Protein AF-A0AAW2MAH9-F1 (afdb_monomer_lite)

Sequence (403 aa):
ITSALAKRTRINGTGEEYEMEEDVLSFQNDECEFDDLCGDVTFRKGEAVDSEVERGSWDLLDGHVLARVFHFLRADIKSLSYAALTCKHWQSVVKFYKDVSRQVDFGAIAPNCSNSVVLKIMVRYVMRCVFGDPKKAPPPLERLSPEEAVSYLWKGEGSLVEELIQCMAPHMEDVTLRDLKAKIHAHDPSGYDDTEMKLRKSLLWLRDEVRNLPCTYKSRHDAAADLIHIYAYTKSFFRIRSRLAGYEKVTSPPVYITPLDLGPKYADKLGSGVHEYYKTYSETYCLGQLMFWHNQNAEPDTTLAKASRGCLSLPDVGSFYAKVQKPSRQRVYGPRTLKFMLARMEKQAQRPWPKDRIWSFKSSMKVVGSPMLDAVLHKATIDKEMVHWLKHRPPIYQAMWDS

Organism: NCBI:txid2727403

InterPro domains:
  IPR036047 F-box-like domain superfamily [SSF81383] (49-94)
  IPR045606 ATXR3, C-terminal [PF19633] (122-403)

Radius of gyration: 27.97 Å; chains: 1; bounding box: 70×59×76 Å

Foldseek 3Di:
DDDDDDDDDDDDDDDDPDDPPVVLVVLPPDPDDLCNQCPPDQQDQPDDDDDPPPQADPSPFGLSLLLLVVVLCVLVVLVLVVQLPPDPSSVSSSVSSLVRSSRDPCVVCVVPDDLVNLLCSNCVVLCCQQVVDVVPDDPQKDWDDLVRLLCQDQPHDVHVNVLLLVLCVVVDDPVLSVVLVVVSVVLRLPDDPCSLVSLLVSLLVNLVVLCPDDDDQQAPSVVLSLLSLFSSQWDIKIFRQFVVNGQDKDKRFWDWDAQVRSPPSSCVVVDRDTDTDIDIAHSCQSVLCVVVVVVSPDRSLVCCQQQCACLWFDFRSSLRHADPVDRDDGQQDAPVVLVVSLCCCQPPSRGHDDPDRRGDTDSDCGMTIGLSVVCVVVVHGRDPVSSVCSNPPDDPDDDPRND

pLDDT: mean 72.36, std 21.41, range [22.58, 98.69]

Secondary structure (DSSP, 8-state):
--------------------SSTTTGGGS----HHHHHTT--PPPP-----TT--S-GGGS-HHHHHHHHHHGGG-HHHHHHHHHH-HHHHHHHHHHHHH-TT--HHHHTTT--HHHHHHHHHHHHHHHHHSSGGGPPPSEEEPPHHHHHIIIIISTT-HHHHHHHHHGGGS-HHHHHHHHHHHHHT--TT-SSHHHHHHHHHHHHHHHHHTSPP-SSB-HHHHHHHHHHHHT----EEE--GGGT-PPEEPPPEEE-TTTT-TTTHHHH-SSPEEE--EE-TTHHHHHHHTTT-TTS-HHHHHHHHTBTTTBPPPGGGGB--TT---S----SHHHHHHHHHHHHH-TTSPPP--TT----SS--EEB-HHHHHHHTT-PPPHHHHHHHHHSPP----GGG-

Structure (mmCIF, N/CA/C/O backbone):
data_AF-A0AAW2MAH9-F1
#
_entry.id   AF-A0AAW2MAH9-F1
#
loop_
_atom_site.group_PDB
_atom_site.id
_atom_site.type_symbol
_atom_site.label_atom_id
_atom_site.label_alt_id
_atom_site.label_comp_id
_atom_site.label_asym_id
_atom_site.label_entity_id
_atom_site.label_seq_id
_atom_site.pdbx_PDB_ins_code
_atom_site.Cartn_x
_atom_site.Cartn_y
_atom_site.Cartn_z
_atom_site.occupancy
_atom_site.B_iso_or_equiv
_atom_site.auth_seq_id
_atom_site.auth_comp_id
_atom_site.auth_asym_id
_atom_site.auth_atom_id
_atom_site.pdbx_PDB_model_num
ATOM 1 N N . ILE A 1 1 ? -29.010 -40.736 32.336 1.00 29.06 1 ILE A N 1
ATOM 2 C CA . ILE A 1 1 ? -28.040 -41.034 31.256 1.00 29.06 1 ILE A CA 1
ATOM 3 C C . ILE A 1 1 ? -28.818 -41.020 29.948 1.00 29.06 1 ILE A C 1
ATOM 5 O O . ILE A 1 1 ? -29.702 -41.850 29.830 1.00 29.06 1 ILE A O 1
ATOM 9 N N . THR A 1 2 ? -28.548 -40.003 29.106 1.00 24.17 2 THR A N 1
ATOM 10 C CA . THR A 1 2 ? -28.629 -39.958 27.618 1.00 24.17 2 THR A CA 1
ATOM 11 C C . THR A 1 2 ? -29.876 -40.524 26.920 1.00 24.17 2 THR A C 1
ATOM 13 O O . THR A 1 2 ? -30.340 -41.599 27.244 1.00 24.17 2 THR A O 1
ATOM 16 N N . SER A 1 3 ? -30.436 -39.988 25.842 1.00 22.58 3 SER A N 1
ATOM 17 C CA . SER A 1 3 ? -30.130 -38.917 24.884 1.00 22.58 3 SER A CA 1
ATOM 18 C C . SER A 1 3 ? -31.257 -39.054 23.840 1.00 22.58 3 SER A C 1
ATOM 20 O O . SER A 1 3 ? -31.559 -40.172 23.441 1.00 22.58 3 SER A O 1
ATOM 22 N N . ALA A 1 4 ? -31.992 -37.996 23.514 1.00 24.28 4 ALA A N 1
ATOM 23 C CA . ALA A 1 4 ? -31.797 -37.180 22.310 1.00 24.28 4 ALA A CA 1
ATOM 24 C C . ALA A 1 4 ? -32.529 -37.663 21.037 1.00 24.28 4 ALA A C 1
ATOM 26 O O . ALA A 1 4 ? -32.645 -38.850 20.765 1.00 24.28 4 ALA A O 1
ATOM 27 N N . LEU A 1 5 ? -32.874 -36.647 20.232 1.00 24.58 5 LEU A N 1
ATOM 28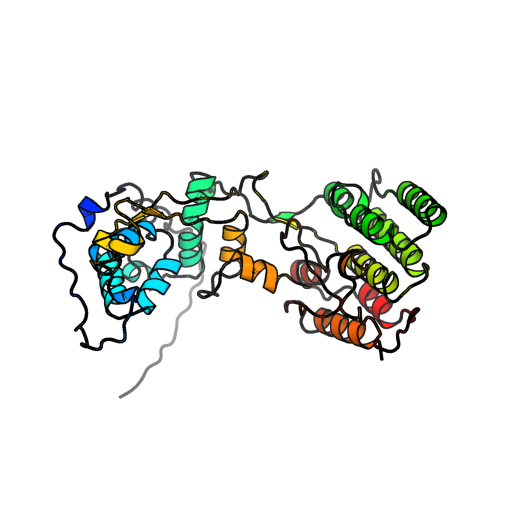 C CA . LEU A 1 5 ? -33.107 -36.632 18.779 1.00 24.58 5 LEU A CA 1
ATOM 29 C C . LEU A 1 5 ? -34.546 -36.774 18.256 1.00 24.58 5 LEU A C 1
ATOM 31 O O . LEU A 1 5 ? -34.978 -37.803 17.753 1.00 24.58 5 LEU A O 1
ATOM 35 N N . ALA A 1 6 ? -35.230 -35.628 18.267 1.00 26.66 6 ALA A N 1
ATOM 36 C CA . ALA A 1 6 ? -35.563 -34.834 17.076 1.00 26.66 6 ALA A CA 1
ATOM 37 C C . ALA A 1 6 ? -35.765 -35.555 15.724 1.00 26.66 6 ALA A C 1
ATOM 39 O O . ALA A 1 6 ? -34.832 -36.145 15.180 1.00 26.66 6 ALA A O 1
ATOM 40 N N . LYS A 1 7 ? -36.913 -35.274 15.087 1.00 25.14 7 LYS A N 1
ATOM 41 C CA . LYS A 1 7 ? -37.062 -34.880 13.665 1.00 25.14 7 LYS A CA 1
ATOM 42 C C . LYS A 1 7 ? -38.494 -34.333 13.468 1.00 25.14 7 LYS A C 1
ATOM 44 O O . LYS A 1 7 ? -39.434 -35.030 13.807 1.00 25.14 7 LYS A O 1
ATOM 49 N N . ARG A 1 8 ? -38.727 -33.051 13.159 1.00 26.16 8 ARG A N 1
ATOM 50 C CA . ARG A 1 8 ? -38.476 -32.252 11.932 1.00 26.16 8 ARG A CA 1
ATOM 51 C C . ARG A 1 8 ? -39.756 -32.158 11.086 1.00 26.16 8 ARG A C 1
ATOM 53 O O . ARG A 1 8 ? -40.121 -33.128 10.435 1.00 26.16 8 ARG A O 1
ATOM 60 N N . THR A 1 9 ? -40.318 -30.958 10.978 1.00 24.52 9 THR A N 1
ATOM 61 C CA . THR A 1 9 ? -41.213 -30.578 9.876 1.00 24.52 9 THR A CA 1
ATOM 62 C C . THR A 1 9 ? -40.875 -29.153 9.446 1.00 24.52 9 THR A C 1
ATOM 64 O O . THR A 1 9 ? -40.828 -28.236 10.258 1.00 24.52 9 THR A O 1
ATOM 67 N N . ARG A 1 10 ? -40.518 -29.018 8.164 1.00 32.22 10 ARG A N 1
ATOM 68 C CA . ARG A 1 10 ? -40.215 -27.774 7.440 1.00 32.22 10 ARG A CA 1
ATOM 69 C C . ARG A 1 10 ? -41.516 -27.101 7.018 1.00 32.22 10 ARG A C 1
ATOM 71 O O . ARG A 1 10 ? -42.347 -27.830 6.488 1.00 32.22 10 ARG A O 1
ATOM 78 N N . ILE A 1 11 ? -41.595 -25.768 7.056 1.00 27.56 11 ILE A N 1
ATOM 79 C CA . ILE A 1 11 ? -42.375 -24.961 6.097 1.00 27.56 11 ILE A CA 1
ATOM 80 C C . ILE A 1 11 ? -41.606 -23.654 5.802 1.00 27.56 11 ILE A C 1
ATOM 82 O O . ILE A 1 11 ? -41.049 -23.041 6.706 1.00 27.56 11 ILE A O 1
ATOM 86 N N . ASN A 1 12 ? -41.519 -23.318 4.510 1.00 27.38 12 ASN A N 1
ATOM 87 C CA . ASN A 1 12 ? -40.996 -22.081 3.912 1.00 27.38 12 ASN A CA 1
ATOM 88 C C . ASN A 1 12 ? -41.888 -20.865 4.219 1.00 27.38 12 ASN A C 1
ATOM 90 O O . ASN A 1 12 ? -43.102 -21.011 4.279 1.00 27.38 12 ASN A O 1
ATOM 94 N N . GLY A 1 13 ? -41.309 -19.667 4.189 1.00 24.23 13 GLY A N 1
ATOM 95 C CA . GLY A 1 13 ? -42.031 -18.395 4.041 1.00 24.23 13 GLY A CA 1
ATOM 96 C C . GLY A 1 13 ? -41.187 -17.275 4.635 1.00 24.23 13 GLY A C 1
ATOM 97 O O . GLY A 1 13 ? -40.818 -17.367 5.791 1.00 24.23 13 GLY A O 1
ATOM 98 N N . THR A 1 14 ? -40.596 -16.412 3.809 1.00 25.69 14 THR A N 1
ATOM 99 C CA . THR A 1 14 ? -41.090 -15.065 3.443 1.00 25.69 14 THR A CA 1
ATOM 100 C C . THR A 1 14 ? -40.563 -13.993 4.388 1.00 25.69 14 THR A C 1
ATOM 102 O O . THR A 1 14 ? -40.366 -14.237 5.566 1.00 25.69 14 THR A O 1
ATOM 105 N N . GLY A 1 15 ? -40.205 -12.854 3.792 1.00 37.94 15 GLY A N 1
ATOM 106 C CA . GLY A 1 15 ? -39.438 -11.792 4.420 1.00 37.94 15 GLY A CA 1
ATOM 107 C C . GLY A 1 15 ? -40.108 -11.258 5.671 1.00 37.94 15 GLY A C 1
ATOM 108 O O . GLY A 1 15 ? -41.298 -10.963 5.683 1.00 37.94 15 GLY A O 1
ATOM 109 N N . GLU A 1 16 ? -39.286 -11.128 6.692 1.00 27.25 16 GLU A N 1
ATOM 110 C CA . GLU A 1 16 ? -39.656 -10.635 7.995 1.00 27.25 16 GLU A CA 1
ATOM 111 C C . GLU A 1 16 ? -38.559 -9.637 8.385 1.00 27.25 16 GLU A C 1
ATOM 113 O O . GLU A 1 16 ? -37.541 -9.957 9.001 1.00 27.25 16 GLU A O 1
ATOM 118 N N . GLU A 1 17 ? -38.730 -8.417 7.866 1.00 38.97 17 GLU A N 1
ATOM 119 C CA . GLU A 1 17 ? -38.218 -7.204 8.494 1.00 38.97 17 GLU A CA 1
ATOM 120 C C . GLU A 1 17 ? -38.811 -7.164 9.905 1.00 38.97 17 GLU A C 1
ATOM 122 O O . GLU A 1 17 ? -39.982 -6.838 10.070 1.00 38.97 17 GLU A O 1
ATOM 127 N N . TYR A 1 18 ? -38.038 -7.546 10.920 1.00 30.58 18 TYR A N 1
ATOM 128 C CA . TYR A 1 18 ? -38.500 -7.471 12.303 1.00 30.58 18 TYR A CA 1
ATOM 129 C C . TYR A 1 18 ? -37.614 -6.554 13.129 1.00 30.58 18 TYR A C 1
ATOM 131 O O . TYR A 1 18 ? -36.471 -6.885 13.443 1.00 30.58 18 TYR A O 1
ATOM 139 N N . GLU A 1 19 ? -38.171 -5.372 13.412 1.00 31.61 19 GLU A N 1
ATOM 140 C CA . GLU A 1 19 ? -38.383 -4.800 14.757 1.00 31.61 19 GLU A CA 1
ATOM 141 C C . GLU A 1 19 ? -37.211 -4.808 15.756 1.00 31.61 19 GLU A C 1
ATOM 143 O O . GLU A 1 19 ? -37.397 -4.630 16.951 1.00 31.61 19 GLU A O 1
ATOM 148 N N . MET A 1 20 ? -35.969 -4.941 15.298 1.00 32.81 20 MET A N 1
ATOM 149 C CA . MET A 1 20 ? -34.782 -4.889 16.161 1.00 32.81 20 MET A CA 1
ATOM 150 C C . MET A 1 20 ? -34.184 -3.474 16.275 1.00 32.81 20 MET A C 1
ATOM 152 O O . MET A 1 20 ? -33.079 -3.303 16.799 1.00 32.81 20 MET A O 1
ATOM 156 N N . GLU A 1 21 ? -34.862 -2.463 15.719 1.00 35.22 21 GLU A N 1
ATOM 157 C CA . GLU A 1 21 ? -34.389 -1.076 15.678 1.00 35.22 21 GLU A CA 1
ATOM 158 C C . GLU A 1 21 ? -34.835 -0.239 16.884 1.00 35.22 21 GLU A C 1
ATOM 160 O O . GLU A 1 21 ? -34.057 0.609 17.316 1.00 35.22 21 GLU A O 1
ATOM 165 N N . GLU A 1 22 ? -36.014 -0.485 17.466 1.00 32.09 22 GLU A N 1
ATOM 166 C CA . GLU A 1 22 ? -36.542 0.335 18.572 1.00 32.09 22 GLU A CA 1
ATOM 167 C C . GLU A 1 22 ? -35.920 0.000 19.929 1.00 32.09 22 GLU A C 1
ATOM 169 O O . GLU A 1 22 ? -35.537 0.911 20.667 1.00 32.09 22 GLU A O 1
ATOM 174 N N . ASP A 1 23 ? -35.697 -1.281 20.227 1.00 31.12 23 ASP A N 1
ATOM 175 C CA . ASP A 1 23 ? -35.139 -1.673 21.524 1.00 31.12 23 ASP A CA 1
ATOM 176 C C . ASP A 1 23 ? -33.716 -1.143 21.728 1.00 31.12 23 ASP A C 1
ATOM 178 O O . ASP A 1 23 ? -33.331 -0.842 22.848 1.00 31.12 23 ASP A O 1
ATOM 182 N N . VAL A 1 24 ? -32.937 -0.922 20.660 1.00 33.78 24 VAL A N 1
ATOM 183 C CA . VAL A 1 24 ? -31.573 -0.364 20.754 1.00 33.78 24 VAL A CA 1
ATOM 184 C C . VAL A 1 24 ? -31.569 1.165 20.961 1.00 33.78 24 VAL A C 1
ATOM 186 O O . VAL A 1 24 ? -30.551 1.728 21.380 1.00 33.78 24 VAL A O 1
ATOM 189 N N . LEU A 1 25 ? -32.682 1.849 20.670 1.00 32.91 25 LEU A N 1
ATOM 190 C CA . LEU A 1 25 ? -32.808 3.312 20.729 1.00 32.91 25 LEU A CA 1
ATOM 191 C C . LEU A 1 25 ? -33.215 3.830 22.116 1.00 32.91 25 LEU A C 1
ATOM 193 O O . LEU A 1 25 ? -32.858 4.956 22.461 1.00 32.91 25 LEU A O 1
ATOM 197 N N . SER A 1 26 ? -33.870 3.013 22.945 1.00 31.41 26 SER A N 1
ATOM 198 C CA . SER A 1 26 ? -34.248 3.390 24.319 1.00 31.41 26 SER A CA 1
ATOM 199 C C . SER A 1 26 ? -33.051 3.500 25.283 1.00 31.41 26 SER A C 1
ATOM 201 O O . SER A 1 26 ? -33.149 4.129 26.333 1.00 31.41 26 SER A O 1
ATOM 203 N N . PHE A 1 27 ? -31.879 2.977 24.905 1.00 36.59 27 PHE A N 1
ATOM 204 C CA . PHE A 1 27 ? -30.659 2.973 25.727 1.00 36.59 27 PHE A CA 1
ATOM 205 C C . PHE A 1 27 ? -29.875 4.303 25.749 1.00 36.59 27 PHE A C 1
ATOM 207 O O . PHE A 1 27 ? -28.746 4.332 26.243 1.00 36.59 27 PHE A O 1
ATOM 214 N N . GLN A 1 28 ? -30.388 5.387 25.151 1.00 39.06 28 GLN A N 1
ATOM 215 C CA . GLN A 1 28 ? -29.553 6.532 24.750 1.00 39.06 28 GLN A CA 1
ATOM 216 C C . GLN A 1 28 ? -29.638 7.832 25.569 1.00 39.06 28 GLN A C 1
ATOM 218 O O . GLN A 1 28 ? -28.882 8.733 25.220 1.00 39.06 28 GLN A O 1
ATOM 223 N N . ASN A 1 29 ? -30.432 7.963 26.639 1.00 32.25 29 ASN A N 1
ATOM 224 C CA . ASN A 1 29 ? -30.685 9.301 27.216 1.00 32.25 29 ASN A CA 1
ATOM 225 C C . ASN A 1 29 ? -30.227 9.605 28.654 1.00 32.25 29 ASN A C 1
ATOM 227 O O . ASN A 1 29 ? -30.428 10.738 29.073 1.00 32.25 29 ASN A O 1
ATOM 231 N N . ASP A 1 30 ? -29.551 8.704 29.371 1.00 37.41 30 ASP A N 1
ATOM 232 C CA . ASP A 1 30 ? -28.983 9.038 30.693 1.00 37.41 30 ASP A CA 1
ATOM 233 C C . ASP A 1 30 ? -27.448 8.965 30.665 1.00 37.41 30 ASP A C 1
ATOM 235 O O . ASP A 1 30 ? -26.845 7.899 30.835 1.00 37.41 30 ASP A O 1
ATOM 239 N N . GLU A 1 31 ? -26.788 10.106 30.454 1.00 45.62 31 GLU A N 1
ATOM 240 C CA . GLU A 1 31 ? -25.399 10.284 30.887 1.00 45.62 31 GLU A CA 1
ATOM 241 C C . GLU A 1 31 ? -25.386 10.469 32.414 1.00 45.62 31 GLU A C 1
ATOM 243 O O . GLU A 1 31 ? -25.358 11.588 32.906 1.00 45.62 31 GLU A O 1
ATOM 248 N N . CYS A 1 32 ? -25.438 9.372 33.179 1.00 46.22 32 CYS A N 1
ATOM 249 C CA . CYS A 1 32 ? -25.152 9.433 34.618 1.00 46.22 32 CYS A CA 1
ATOM 250 C C . CYS A 1 32 ? -23.688 9.843 34.837 1.00 46.22 32 CYS A C 1
ATOM 252 O O . CYS A 1 32 ? -22.782 9.204 34.279 1.00 46.22 32 CYS A O 1
ATOM 254 N N . GLU A 1 33 ? -23.449 10.856 35.674 1.00 55.31 33 GLU A N 1
ATOM 255 C CA . GLU A 1 33 ? -22.101 11.212 36.115 1.00 55.31 33 GLU A CA 1
ATOM 256 C C . GLU A 1 33 ? -21.492 10.069 36.947 1.00 55.31 33 GLU A C 1
ATOM 258 O O . GLU A 1 33 ? -22.191 9.259 37.559 1.00 55.31 33 GLU A O 1
ATOM 263 N N . PHE A 1 34 ? -20.158 9.948 36.938 1.00 57.62 34 PHE A N 1
ATOM 264 C CA . PHE A 1 34 ? -19.448 8.881 37.659 1.00 57.62 34 PHE A CA 1
ATOM 265 C C . PHE A 1 34 ? -19.814 8.833 39.149 1.00 57.62 34 PHE A C 1
ATOM 267 O O . PHE A 1 34 ? -19.955 7.744 39.712 1.00 57.62 34 PHE A O 1
ATOM 274 N N . ASP A 1 35 ? -19.973 10.009 39.756 1.00 62.12 35 ASP A N 1
ATOM 275 C CA . ASP A 1 35 ? -20.245 10.153 41.182 1.00 62.12 35 ASP A CA 1
ATOM 276 C C . ASP A 1 35 ? -21.670 9.672 41.542 1.00 62.12 35 ASP A C 1
ATOM 278 O O . ASP A 1 35 ? -21.857 9.090 42.610 1.00 62.12 35 ASP A O 1
ATOM 282 N N . ASP A 1 36 ? -22.632 9.741 40.609 1.00 59.72 36 ASP A N 1
ATOM 283 C CA . ASP A 1 36 ? -23.982 9.170 40.772 1.00 59.72 36 ASP A CA 1
ATOM 284 C C . ASP A 1 36 ? -23.994 7.631 40.714 1.00 59.72 36 ASP A C 1
ATOM 286 O O . ASP A 1 36 ? -24.883 6.975 41.257 1.00 59.72 36 ASP A O 1
ATOM 290 N N . LEU A 1 37 ? -23.010 7.036 40.031 1.00 56.47 37 LEU A N 1
ATOM 291 C CA . LEU A 1 37 ? -22.925 5.592 39.788 1.00 56.47 37 LEU A CA 1
ATOM 292 C C . LEU A 1 37 ? -22.186 4.851 40.907 1.00 56.47 37 LEU A C 1
ATOM 294 O O . LEU A 1 37 ? -22.542 3.719 41.230 1.00 56.47 37 LEU A O 1
ATOM 298 N N . CYS A 1 38 ? -21.139 5.451 41.477 1.00 58.25 38 CYS A N 1
ATOM 299 C CA . CYS A 1 38 ? -20.257 4.751 42.416 1.00 58.25 38 CYS A CA 1
ATOM 300 C C . CYS A 1 38 ? -20.547 5.008 43.902 1.00 58.25 38 CYS A C 1
ATOM 302 O O . CYS A 1 38 ? -20.095 4.194 44.706 1.00 58.25 38 CYS A O 1
ATOM 304 N N . GLY A 1 39 ? -21.333 6.035 44.266 1.00 63.09 39 GLY A N 1
ATOM 305 C CA . GLY A 1 39 ? -21.833 6.261 45.635 1.00 63.09 39 GLY A CA 1
ATOM 306 C C . GLY A 1 39 ? -20.809 5.972 46.751 1.00 63.09 39 GLY A C 1
ATOM 307 O O . GLY A 1 39 ? -19.656 6.380 46.655 1.00 63.09 39 GLY A O 1
ATOM 308 N N . ASP A 1 40 ? -21.221 5.218 47.781 1.00 57.22 40 ASP A N 1
ATOM 309 C CA . ASP A 1 40 ? -20.386 4.794 48.927 1.00 57.22 40 ASP A CA 1
ATOM 310 C C . ASP A 1 40 ? -19.757 3.387 48.758 1.00 57.22 40 ASP A C 1
ATOM 312 O O . ASP A 1 40 ? -19.537 2.651 49.731 1.00 57.22 40 ASP A O 1
ATOM 316 N N . VAL A 1 41 ? -19.521 2.925 47.525 1.00 58.84 41 VAL A N 1
ATOM 317 C CA . VAL A 1 41 ? -19.124 1.526 47.297 1.00 58.84 41 VAL A CA 1
ATOM 318 C C . VAL A 1 41 ? -17.689 1.257 47.741 1.00 58.84 41 VAL A C 1
ATOM 320 O O . VAL A 1 41 ? -16.713 1.618 47.099 1.00 58.84 41 VAL A O 1
ATOM 323 N N . THR A 1 42 ? -17.535 0.464 48.797 1.00 59.16 42 THR A N 1
ATOM 324 C CA . THR A 1 42 ? -16.220 0.018 49.270 1.00 59.16 42 THR A CA 1
ATOM 325 C C . THR A 1 42 ? -15.699 -1.182 48.472 1.00 59.16 42 THR A C 1
ATOM 327 O O . THR A 1 42 ? -16.166 -2.316 48.597 1.00 59.16 42 THR A O 1
ATOM 330 N N . PHE A 1 43 ? -14.669 -0.954 47.657 1.00 59.31 43 PHE A N 1
ATOM 331 C CA . PHE A 1 43 ? -13.981 -2.018 46.928 1.00 59.31 43 PHE A CA 1
ATOM 332 C C . PHE A 1 43 ? -13.025 -2.788 47.842 1.00 59.31 43 PHE A C 1
ATOM 334 O O . PHE A 1 43 ? -12.120 -2.217 48.450 1.00 59.31 43 PHE A O 1
ATOM 341 N N . ARG A 1 44 ? -13.177 -4.115 47.917 1.00 52.00 44 ARG A N 1
ATOM 342 C CA . ARG A 1 44 ? -12.240 -4.957 48.673 1.00 52.00 44 ARG A CA 1
ATOM 343 C C . ARG A 1 44 ? -10.879 -5.002 47.973 1.00 52.00 44 ARG A C 1
ATOM 345 O O . ARG A 1 44 ? -10.761 -5.483 46.841 1.00 52.00 44 ARG A O 1
ATOM 352 N N . LYS A 1 45 ? -9.840 -4.539 48.668 1.00 51.78 45 LYS A N 1
ATOM 353 C CA . LYS A 1 45 ? -8.441 -4.770 48.291 1.00 51.78 45 LYS A CA 1
ATOM 354 C C . LYS A 1 45 ? -8.131 -6.262 48.467 1.00 51.78 45 LYS A C 1
ATOM 356 O O . LYS A 1 45 ? -8.580 -6.864 49.441 1.00 51.78 45 LYS A O 1
ATOM 361 N N . GLY A 1 46 ? -7.441 -6.877 47.504 1.00 46.84 46 GLY A N 1
ATOM 362 C CA . GLY A 1 46 ? -7.004 -8.273 47.635 1.00 46.84 46 GLY A CA 1
ATOM 363 C C . GLY A 1 46 ? -6.099 -8.448 48.859 1.00 46.84 46 GLY A C 1
ATOM 364 O O . GLY A 1 46 ? -5.429 -7.493 49.248 1.00 46.84 46 GLY A O 1
ATOM 365 N N . GLU A 1 47 ? -6.110 -9.638 49.471 1.00 42.50 47 GLU A N 1
ATOM 366 C CA . GLU A 1 47 ? -5.251 -9.974 50.617 1.00 42.50 47 GLU A CA 1
ATOM 367 C C . GLU A 1 47 ? -3.799 -9.592 50.308 1.00 42.50 47 GLU A C 1
ATOM 369 O O . GLU A 1 47 ? -3.187 -10.129 49.383 1.00 42.50 47 GLU A O 1
ATOM 374 N N . ALA A 1 48 ? -3.279 -8.612 51.048 1.00 42.19 48 ALA A N 1
ATOM 375 C CA . ALA A 1 48 ? -1.916 -8.140 50.891 1.00 42.19 48 ALA A CA 1
ATOM 376 C C . ALA A 1 48 ? -0.965 -9.247 51.353 1.00 42.19 48 ALA A C 1
ATOM 378 O O . ALA A 1 48 ? -0.925 -9.582 52.537 1.00 42.19 48 ALA A O 1
ATOM 379 N N . VAL A 1 49 ? -0.207 -9.821 50.420 1.00 40.47 49 VAL A N 1
ATOM 380 C CA . VAL A 1 49 ? 0.940 -10.651 50.778 1.00 40.47 49 VAL A CA 1
ATOM 381 C C . VAL A 1 49 ? 2.076 -9.695 51.108 1.00 40.47 49 VAL A C 1
ATOM 383 O O . VAL A 1 49 ? 2.593 -8.993 50.241 1.00 40.47 49 VAL A O 1
ATOM 386 N N . ASP A 1 50 ? 2.419 -9.646 52.390 1.00 37.94 50 ASP A N 1
ATOM 387 C CA . ASP A 1 50 ? 3.490 -8.823 52.934 1.00 37.94 50 ASP A CA 1
ATOM 388 C C . ASP A 1 50 ? 4.836 -9.344 52.404 1.00 37.94 50 ASP A C 1
ATOM 390 O O . ASP A 1 50 ? 5.435 -10.281 52.930 1.00 37.94 50 ASP A O 1
ATOM 394 N N . SER A 1 51 ? 5.282 -8.802 51.272 1.00 43.47 51 SER A N 1
ATOM 395 C CA . SER A 1 51 ? 6.640 -9.005 50.782 1.00 43.47 51 SER A CA 1
ATOM 396 C C . SER A 1 51 ? 7.169 -7.699 50.197 1.00 43.47 51 SER A C 1
ATOM 398 O O . SER A 1 51 ? 6.539 -7.057 49.356 1.00 43.47 51 SER A O 1
ATOM 400 N N . GLU A 1 52 ? 8.353 -7.289 50.651 1.00 40.25 52 GLU A N 1
ATOM 401 C CA . GLU A 1 52 ? 9.022 -6.015 50.333 1.00 40.25 52 GLU A CA 1
ATOM 402 C C . GLU A 1 52 ? 9.379 -5.826 48.837 1.00 40.25 52 GLU A C 1
ATOM 404 O O . GLU A 1 52 ? 10.050 -4.861 48.455 1.00 40.25 52 GLU A O 1
ATOM 409 N N . VAL A 1 53 ? 8.935 -6.733 47.961 1.00 38.56 53 VAL A N 1
ATOM 410 C CA . VAL A 1 53 ? 9.339 -6.822 46.553 1.00 38.56 53 VAL A CA 1
ATOM 411 C C . VAL A 1 53 ? 8.311 -6.210 45.590 1.00 38.56 53 VAL A C 1
ATOM 413 O O . VAL A 1 53 ? 8.680 -5.839 44.475 1.00 38.56 53 VAL A O 1
ATOM 416 N N . GLU A 1 54 ? 7.062 -5.968 45.999 1.00 38.88 54 GLU A N 1
ATOM 417 C CA . GLU A 1 54 ? 6.031 -5.386 45.118 1.00 38.88 54 GLU A CA 1
ATOM 418 C C . GLU A 1 54 ? 6.113 -3.853 45.057 1.00 38.88 54 GLU A C 1
ATOM 420 O O . GLU A 1 54 ? 5.270 -3.081 45.524 1.00 38.88 54 GLU A O 1
ATOM 425 N N . ARG A 1 55 ? 7.215 -3.386 44.474 1.00 32.22 55 ARG A N 1
ATOM 426 C CA . ARG A 1 55 ? 7.506 -1.975 44.248 1.00 32.22 55 ARG A CA 1
ATOM 427 C C . ARG A 1 55 ? 6.712 -1.491 43.036 1.00 32.22 55 ARG A C 1
ATOM 429 O O . ARG A 1 55 ? 7.235 -1.404 41.932 1.00 32.22 55 ARG A O 1
ATOM 436 N N . GLY A 1 56 ? 5.455 -1.127 43.269 1.00 41.22 56 GLY A N 1
ATOM 437 C CA . GLY A 1 56 ? 4.749 -0.237 42.362 1.00 41.22 56 GLY A CA 1
ATOM 438 C C . GLY A 1 56 ? 3.887 -0.891 41.284 1.00 41.22 56 GLY A C 1
ATOM 439 O O . GLY A 1 56 ? 3.887 -0.454 40.134 1.00 41.22 56 GLY A O 1
ATOM 440 N N . SER A 1 57 ? 3.134 -1.913 41.653 1.00 43.19 57 SER A N 1
ATOM 441 C CA . SER A 1 57 ? 2.225 -2.576 40.730 1.00 43.19 57 SER A CA 1
ATOM 442 C C . SER A 1 57 ? 0.845 -1.886 40.694 1.00 43.19 57 SER A C 1
ATOM 444 O O . SER A 1 57 ? 0.372 -1.310 41.676 1.00 43.19 57 SER A O 1
ATOM 446 N N . TRP A 1 58 ? 0.240 -1.870 39.504 1.00 43.28 58 TRP A N 1
ATOM 447 C CA . TRP A 1 58 ? -1.038 -1.215 39.180 1.00 43.28 58 TRP A CA 1
ATOM 448 C C . TRP A 1 58 ? -2.247 -1.864 39.887 1.00 43.28 58 TRP A C 1
ATOM 450 O O . TRP A 1 58 ? -3.322 -1.277 39.976 1.00 43.28 58 TRP A O 1
ATOM 460 N N . ASP A 1 59 ? -2.072 -3.067 40.425 1.00 45.28 59 ASP A N 1
ATOM 461 C CA . ASP A 1 59 ? -3.027 -3.816 41.249 1.00 45.28 59 ASP A CA 1
ATOM 462 C C . ASP A 1 59 ? -3.271 -3.223 42.648 1.00 45.28 59 ASP A C 1
ATOM 464 O O . ASP A 1 59 ? -4.211 -3.645 43.318 1.00 45.28 59 ASP A O 1
ATOM 468 N N . LEU A 1 60 ? -2.472 -2.236 43.070 1.00 49.88 60 LEU A N 1
ATOM 469 C CA . LEU A 1 60 ? -2.610 -1.547 44.359 1.00 49.88 60 LEU A CA 1
ATOM 470 C C . LEU A 1 60 ? -3.457 -0.264 44.311 1.00 49.88 60 LEU A C 1
ATOM 472 O O . LEU A 1 60 ? -3.667 0.328 45.378 1.00 49.88 60 LEU A O 1
ATOM 476 N N . LEU A 1 61 ? -3.891 0.158 43.114 1.00 53.84 61 LEU A N 1
ATOM 477 C CA . LEU A 1 61 ? -4.763 1.319 42.897 1.00 53.84 61 LEU A CA 1
ATOM 478 C C . LEU A 1 61 ? -6.052 1.215 43.714 1.00 53.84 61 LEU A C 1
ATOM 480 O O . LEU A 1 61 ? -6.567 0.118 43.916 1.00 53.84 61 LEU A O 1
ATOM 484 N N . ASP A 1 62 ? -6.586 2.354 44.160 1.00 64.50 62 ASP A N 1
ATOM 485 C CA . ASP A 1 62 ? -7.884 2.362 44.832 1.00 64.50 62 ASP A CA 1
ATOM 486 C C . ASP A 1 62 ? -9.002 1.905 43.880 1.00 64.50 62 ASP A C 1
ATOM 488 O O . ASP A 1 62 ? -8.999 2.193 42.678 1.00 64.50 62 ASP A O 1
ATOM 492 N N . GLY A 1 63 ? -9.977 1.173 44.418 1.00 60.62 63 GLY A N 1
ATOM 493 C CA . GLY A 1 63 ? -11.058 0.622 43.612 1.00 60.62 63 GLY A CA 1
ATOM 494 C C . GLY A 1 63 ? -11.962 1.687 42.988 1.00 60.62 63 GLY A C 1
ATOM 495 O O . GLY A 1 63 ? -12.428 1.471 41.873 1.00 60.62 63 GLY A O 1
ATOM 496 N N . HIS A 1 64 ? -12.149 2.853 43.618 1.00 63.62 64 HIS A N 1
ATOM 497 C CA . HIS A 1 64 ? -12.892 3.968 43.017 1.00 63.62 64 HIS A CA 1
ATOM 498 C C . HIS A 1 64 ? -12.120 4.591 41.864 1.00 63.62 64 HIS A C 1
ATOM 500 O O . HIS A 1 64 ? -12.708 4.965 40.856 1.00 63.62 64 HIS A O 1
ATOM 506 N N . VAL A 1 65 ? -10.796 4.659 41.970 1.00 61.31 65 VAL A N 1
ATOM 507 C CA . VAL A 1 65 ? -9.921 5.173 40.908 1.00 61.31 65 VAL A CA 1
ATOM 508 C C . VAL A 1 65 ? -9.953 4.241 39.715 1.00 61.31 65 VAL A C 1
ATOM 510 O O . VAL A 1 65 ? -10.145 4.679 38.583 1.00 61.31 65 VAL A O 1
ATOM 513 N N . LEU A 1 66 ? -9.824 2.940 39.967 1.00 62.75 66 LEU A N 1
ATOM 514 C CA . LEU A 1 66 ? -9.989 1.917 38.945 1.00 62.75 66 LEU A CA 1
ATOM 515 C C . LEU A 1 66 ? -11.385 1.982 38.326 1.00 62.75 66 LEU A C 1
ATOM 517 O O . LEU A 1 66 ? -11.501 1.963 37.105 1.00 62.75 66 LEU A O 1
ATOM 521 N N . ALA A 1 67 ? -12.436 2.145 39.131 1.00 64.31 67 ALA A N 1
ATOM 522 C CA . ALA A 1 67 ? -13.799 2.311 38.642 1.00 64.31 67 ALA A CA 1
ATOM 523 C C . ALA A 1 67 ? -13.964 3.594 37.818 1.00 64.31 67 ALA A C 1
ATOM 525 O O . ALA A 1 67 ? -14.682 3.568 36.828 1.00 64.31 67 ALA A O 1
ATOM 526 N N . ARG A 1 68 ? -13.271 4.687 38.155 1.00 65.88 68 ARG A N 1
ATOM 527 C CA . ARG A 1 68 ? -13.275 5.955 37.406 1.00 65.88 68 ARG A CA 1
ATOM 528 C C . ARG A 1 68 ? -12.555 5.815 36.069 1.00 65.88 68 ARG A C 1
ATOM 530 O O . ARG A 1 68 ? -13.085 6.220 35.036 1.00 65.88 68 ARG A O 1
ATOM 537 N N . VAL A 1 69 ? -11.401 5.147 36.060 1.00 60.19 69 VAL A N 1
ATOM 538 C CA . VAL A 1 69 ? -10.678 4.756 34.839 1.00 60.19 69 VAL A CA 1
ATOM 539 C C . VAL A 1 69 ? -11.544 3.834 33.974 1.00 60.19 69 VAL A C 1
ATOM 541 O O . VAL A 1 69 ? -11.600 3.991 32.759 1.00 60.19 69 VAL A O 1
ATOM 544 N N . PHE A 1 70 ? -12.278 2.896 34.569 1.00 64.25 70 PHE A N 1
ATOM 545 C CA . PHE A 1 70 ? -13.180 2.000 33.842 1.00 64.25 70 PHE A CA 1
ATOM 546 C C . PHE A 1 70 ? -14.442 2.701 33.351 1.00 64.25 70 PHE A C 1
ATOM 548 O O . PHE A 1 70 ? -14.878 2.459 32.229 1.00 64.25 70 PHE A O 1
ATOM 555 N N . HIS A 1 71 ? -14.973 3.636 34.129 1.00 65.88 71 HIS A N 1
ATOM 556 C CA . HIS A 1 71 ? -16.073 4.495 33.727 1.00 65.88 71 HIS A CA 1
ATOM 557 C C . HIS A 1 71 ? -15.715 5.387 32.558 1.00 65.88 71 HIS A C 1
ATOM 559 O O . HIS A 1 71 ? -16.541 5.644 31.683 1.00 65.88 71 HIS A O 1
ATOM 565 N N . PHE A 1 72 ? -14.464 5.797 32.495 1.00 60.31 72 PHE A N 1
ATOM 566 C CA . PHE A 1 72 ? -13.923 6.478 31.347 1.00 60.31 72 PHE A CA 1
ATOM 567 C C . PHE A 1 72 ? -13.740 5.553 30.133 1.00 60.31 72 PHE A C 1
ATOM 569 O O . PHE A 1 72 ? -14.088 5.908 29.009 1.00 60.31 72 PHE A O 1
ATOM 576 N N . LEU A 1 73 ? -13.269 4.325 30.356 1.00 54.00 73 LEU A N 1
ATOM 577 C CA . LEU A 1 73 ? -13.151 3.287 29.329 1.00 54.00 73 LEU A CA 1
ATOM 578 C C . LEU A 1 73 ? -14.491 2.604 28.996 1.00 54.00 73 LEU A C 1
ATOM 580 O O . LEU A 1 73 ? -14.496 1.635 28.243 1.00 54.00 73 LEU A O 1
ATOM 584 N N . ARG A 1 74 ? -15.636 3.088 29.505 1.00 56.16 74 ARG A N 1
ATOM 585 C CA . ARG A 1 74 ? -16.957 2.440 29.349 1.00 56.16 74 ARG A CA 1
ATOM 586 C C . ARG A 1 74 ? -17.365 2.191 27.903 1.00 56.16 74 ARG A C 1
ATOM 588 O O . ARG A 1 74 ? -18.066 1.228 27.611 1.00 56.16 74 ARG A O 1
ATOM 595 N N . ALA A 1 75 ? -16.882 3.037 27.000 1.00 48.50 75 ALA A N 1
ATOM 596 C CA . ALA A 1 75 ? -17.115 2.912 25.570 1.00 48.50 75 ALA A CA 1
ATOM 597 C C . ALA A 1 75 ? -16.003 2.128 24.833 1.00 48.50 75 ALA A C 1
ATOM 599 O O . ALA A 1 75 ? -16.193 1.736 23.684 1.00 48.50 75 ALA A O 1
ATOM 600 N N . ASP A 1 76 ? -14.874 1.846 25.498 1.00 52.38 76 ASP A N 1
ATOM 601 C CA . ASP A 1 76 ? -13.782 0.971 25.052 1.00 52.38 76 ASP A CA 1
ATOM 602 C C . ASP A 1 76 ? -13.809 -0.344 25.854 1.00 52.38 76 ASP A C 1
ATOM 604 O O . ASP A 1 76 ? -12.980 -0.645 26.721 1.00 52.38 76 ASP A O 1
ATOM 608 N N . ILE A 1 77 ? -14.805 -1.171 25.531 1.00 54.25 77 ILE A N 1
ATOM 609 C CA . ILE A 1 77 ? -15.013 -2.490 26.146 1.00 54.25 77 ILE A CA 1
ATOM 610 C C . ILE A 1 77 ? -13.781 -3.386 25.994 1.00 54.25 77 ILE A C 1
ATOM 612 O O . ILE A 1 77 ? -13.541 -4.262 26.827 1.00 54.25 77 ILE A O 1
ATOM 616 N N . LYS A 1 78 ? -12.967 -3.152 24.958 1.00 52.25 78 LYS A N 1
ATOM 617 C CA . LYS A 1 78 ? -11.707 -3.860 24.745 1.00 52.25 78 LYS A CA 1
ATOM 618 C C . LYS A 1 78 ? -10.747 -3.534 25.887 1.00 52.25 78 LYS A C 1
ATOM 620 O O . LYS A 1 78 ? -10.317 -4.456 26.577 1.00 52.25 78 LYS A O 1
ATOM 625 N N . SER A 1 79 ? -10.484 -2.260 26.163 1.00 56.78 79 SER A N 1
ATOM 626 C CA . SER A 1 79 ? -9.658 -1.848 27.304 1.00 56.78 79 SER A CA 1
ATOM 627 C C . SER A 1 79 ? -10.221 -2.301 28.656 1.00 56.78 79 SER A C 1
ATOM 629 O O . SER A 1 79 ? -9.446 -2.738 29.507 1.00 56.78 79 SER A O 1
ATOM 631 N N . LEU A 1 80 ? -11.546 -2.315 28.835 1.00 58.09 80 LEU A N 1
ATOM 632 C CA . LEU A 1 80 ? -12.174 -2.884 30.037 1.00 58.09 80 LEU A CA 1
ATOM 633 C C . LEU A 1 80 ? -11.965 -4.394 30.177 1.00 58.09 80 LEU A C 1
ATOM 635 O O . LEU A 1 80 ? -11.709 -4.892 31.273 1.00 58.09 80 LEU A O 1
ATOM 639 N N . SER A 1 81 ? -12.063 -5.140 29.075 1.00 54.22 81 SER A N 1
ATOM 640 C CA . SER A 1 81 ? -11.814 -6.583 29.077 1.00 54.22 81 SER A CA 1
ATOM 641 C C . SER A 1 81 ? -10.356 -6.907 29.405 1.00 54.22 81 SER A C 1
ATOM 643 O O . SER A 1 81 ? -10.114 -7.834 30.172 1.00 54.22 81 SER A O 1
ATOM 645 N N . TYR A 1 82 ? -9.401 -6.099 28.925 1.00 53.06 82 TYR A N 1
ATOM 646 C CA . TYR A 1 82 ? -7.992 -6.213 29.311 1.00 53.06 82 TYR A CA 1
ATOM 647 C C . TYR A 1 82 ? -7.782 -5.968 30.786 1.00 53.06 82 TYR A C 1
ATOM 649 O O . TYR A 1 82 ? -7.133 -6.769 31.453 1.00 53.06 82 TYR A O 1
ATOM 657 N N . ALA A 1 83 ? -8.370 -4.890 31.297 1.00 56.34 83 ALA A N 1
ATOM 658 C CA . ALA A 1 83 ? -8.251 -4.561 32.698 1.00 56.34 83 ALA A CA 1
ATOM 659 C C . ALA A 1 83 ? -8.805 -5.680 33.599 1.00 56.34 83 ALA A C 1
ATOM 661 O O . ALA A 1 83 ? -8.196 -6.024 34.609 1.00 56.34 83 ALA A O 1
ATOM 662 N N . ALA A 1 84 ? -9.906 -6.324 33.198 1.00 54.34 84 ALA A N 1
ATOM 663 C CA . ALA A 1 84 ? -10.494 -7.433 33.948 1.00 54.34 84 ALA A CA 1
ATOM 664 C C . ALA A 1 84 ? -9.599 -8.681 34.030 1.00 54.34 84 ALA A C 1
ATOM 666 O O . ALA A 1 84 ? -9.808 -9.517 34.906 1.00 54.34 84 ALA A O 1
ATOM 667 N N . LEU A 1 85 ? -8.640 -8.834 33.113 1.00 50.94 85 LEU A N 1
ATOM 668 C CA . LEU A 1 85 ? -7.725 -9.975 33.059 1.00 50.94 85 LEU A CA 1
ATOM 669 C C . LEU A 1 85 ? -6.408 -9.719 33.809 1.00 50.94 85 LEU A C 1
ATOM 671 O O . LEU A 1 85 ? -5.616 -10.647 33.952 1.00 50.94 85 LEU A O 1
ATOM 675 N N . THR A 1 86 ? -6.169 -8.495 34.292 1.00 51.12 86 THR A N 1
ATOM 676 C CA . THR A 1 86 ? -4.896 -8.099 34.914 1.00 51.12 86 THR A CA 1
ATOM 677 C C . THR A 1 86 ? -4.671 -8.766 36.273 1.00 51.12 86 THR A C 1
ATOM 679 O O . THR A 1 86 ? -3.624 -9.363 36.504 1.00 51.12 86 THR A O 1
ATOM 682 N N . CYS A 1 87 ? -5.636 -8.671 37.192 1.00 55.34 87 CYS A N 1
ATOM 683 C CA . CYS A 1 87 ? -5.566 -9.291 38.518 1.00 55.34 87 CYS A CA 1
ATOM 684 C C . CYS A 1 87 ? -6.963 -9.393 39.151 1.00 55.34 87 CYS A C 1
ATOM 686 O O . CYS A 1 87 ? -7.910 -8.751 38.694 1.00 55.34 87 CYS A O 1
ATOM 688 N N . LYS A 1 88 ? -7.099 -10.163 40.242 1.00 61.84 88 LYS A N 1
ATOM 689 C CA . LYS A 1 88 ? -8.386 -10.360 40.943 1.00 61.84 88 LYS A CA 1
ATOM 690 C C . LYS A 1 88 ? -9.025 -9.044 41.408 1.00 61.84 88 LYS A C 1
ATOM 692 O O . LYS A 1 88 ? -10.245 -8.915 41.368 1.00 61.84 88 LYS A O 1
ATOM 697 N N . HIS A 1 89 ? -8.211 -8.073 41.827 1.00 57.31 89 HIS A N 1
ATOM 698 C CA . HIS A 1 89 ? -8.693 -6.765 42.269 1.00 57.31 89 HIS A CA 1
ATOM 699 C C . HIS A 1 89 ? -9.305 -5.976 41.101 1.00 57.31 89 HIS A C 1
ATOM 701 O O . HIS A 1 89 ? -10.467 -5.584 41.164 1.00 57.31 89 HIS A O 1
ATOM 707 N N . TRP A 1 90 ? -8.585 -5.857 39.983 1.00 61.50 90 TRP A N 1
ATOM 708 C CA . TRP A 1 90 ? -9.088 -5.200 38.775 1.00 61.50 90 TRP A CA 1
ATOM 709 C C . TRP A 1 90 ? -10.307 -5.916 38.197 1.00 61.50 90 TRP A C 1
ATOM 711 O O . TRP A 1 90 ? -11.277 -5.269 37.818 1.00 61.50 90 TRP A O 1
ATOM 721 N N . GLN A 1 91 ? -10.308 -7.251 38.198 1.00 59.59 91 GLN A N 1
ATOM 722 C CA . GLN A 1 91 ? -11.458 -8.056 37.796 1.00 59.59 91 GLN A CA 1
ATOM 723 C C . GLN A 1 91 ? -12.698 -7.745 38.643 1.00 59.59 91 GLN A C 1
ATOM 725 O O . GLN A 1 91 ? -13.790 -7.609 38.093 1.00 59.59 91 GLN A O 1
ATOM 730 N N . SER A 1 92 ? -12.537 -7.612 39.964 1.00 64.88 92 SER A N 1
ATOM 731 C CA . SER A 1 92 ? -13.622 -7.256 40.883 1.00 64.88 92 SER A CA 1
ATOM 732 C C . SER A 1 92 ? -14.167 -5.858 40.605 1.00 64.88 92 SER A C 1
ATOM 734 O O . SER A 1 92 ? -15.381 -5.673 40.602 1.00 64.88 92 SER A O 1
ATOM 736 N N . VAL A 1 93 ? -13.289 -4.888 40.342 1.00 63.62 93 VAL A N 1
ATOM 737 C CA . VAL A 1 93 ? -13.688 -3.507 40.048 1.00 63.62 93 VAL A CA 1
ATOM 738 C C . VAL A 1 93 ? -14.338 -3.400 38.664 1.00 63.62 93 VAL A C 1
ATOM 740 O O . VAL A 1 93 ? -15.361 -2.738 38.534 1.00 63.62 93 VAL A O 1
ATOM 743 N N . VAL A 1 94 ? -13.834 -4.105 37.640 1.00 62.50 94 VAL A N 1
ATOM 744 C CA . VAL A 1 94 ? -14.504 -4.189 36.328 1.00 62.50 94 VAL A CA 1
ATOM 745 C C . VAL A 1 94 ? -15.862 -4.874 36.455 1.00 62.50 94 VAL A C 1
ATOM 747 O O . VAL A 1 94 ? -16.802 -4.455 35.791 1.00 62.50 94 VAL A O 1
ATOM 750 N N . LYS A 1 95 ? -15.991 -5.927 37.272 1.00 66.06 95 LYS A N 1
ATOM 751 C CA . LYS A 1 95 ? -17.269 -6.621 37.478 1.00 66.06 95 LYS A CA 1
ATOM 752 C C . LYS A 1 95 ? -18.292 -5.704 38.146 1.00 66.06 95 LYS A C 1
ATOM 754 O O . LYS A 1 95 ? -19.363 -5.522 37.590 1.00 66.06 95 LYS A O 1
ATOM 759 N N . PHE A 1 96 ? -17.912 -5.059 39.248 1.00 68.38 96 PHE A N 1
ATOM 760 C CA . PHE A 1 96 ? -18.736 -4.035 39.886 1.00 68.38 96 PHE A CA 1
ATOM 761 C C . PHE A 1 96 ? -19.125 -2.932 38.894 1.00 68.38 96 PHE A C 1
ATOM 763 O O . PHE A 1 96 ? -20.296 -2.604 38.750 1.00 68.38 96 PHE A O 1
ATOM 770 N N . TYR A 1 97 ? -18.148 -2.401 38.154 1.00 62.03 97 TYR A N 1
ATOM 771 C CA . TYR A 1 97 ? -18.412 -1.345 37.191 1.00 62.03 97 TYR A CA 1
ATOM 772 C C . TYR A 1 97 ? -19.331 -1.818 36.056 1.00 62.03 97 TYR A C 1
ATOM 774 O O . TYR A 1 97 ? -20.178 -1.053 35.625 1.00 62.03 97 TYR A O 1
ATOM 782 N N . LYS A 1 98 ? -19.224 -3.067 35.585 1.00 59.91 98 LYS A N 1
ATOM 783 C CA . LYS A 1 98 ? -20.163 -3.654 34.611 1.00 59.91 98 LYS A CA 1
ATOM 784 C C . LYS A 1 98 ? -21.583 -3.759 35.160 1.00 59.91 98 LYS A C 1
ATOM 786 O O . LYS A 1 98 ? -22.515 -3.510 34.409 1.00 59.91 98 LYS A O 1
ATOM 791 N N . ASP A 1 99 ? -21.730 -4.109 36.434 1.00 59.03 99 ASP A N 1
ATOM 792 C CA . ASP A 1 99 ? -23.034 -4.245 37.090 1.00 59.03 99 ASP A CA 1
ATOM 793 C C . ASP A 1 99 ? -23.717 -2.872 37.287 1.00 59.03 99 ASP A C 1
ATOM 795 O O . ASP A 1 99 ? -24.942 -2.779 37.312 1.00 59.03 99 ASP A O 1
ATOM 799 N N . VAL A 1 100 ? -22.926 -1.796 37.376 1.00 53.66 100 VAL A N 1
ATOM 800 C CA . VAL A 1 100 ? -23.389 -0.410 37.569 1.00 53.66 100 VAL A CA 1
ATOM 801 C C . VAL A 1 100 ? -23.476 0.382 36.252 1.00 53.66 100 VAL A C 1
ATOM 803 O O . VAL A 1 100 ? -24.328 1.253 36.082 1.00 53.66 100 VAL A O 1
ATOM 806 N N . SER A 1 101 ? -22.619 0.080 35.277 1.00 50.00 101 SER A N 1
ATOM 807 C CA . SER A 1 101 ? -22.618 0.688 33.947 1.00 50.00 101 SER A CA 1
ATOM 808 C C . SER A 1 101 ? -23.795 0.151 33.140 1.00 50.00 101 SER A C 1
ATOM 810 O O . SER A 1 101 ? -23.719 -0.903 32.514 1.00 50.00 101 SER A O 1
ATOM 812 N N . ARG A 1 102 ? -24.888 0.917 33.102 1.00 49.78 102 ARG A N 1
ATOM 813 C CA . ARG A 1 102 ? -26.121 0.602 32.352 1.00 49.78 102 ARG A CA 1
ATOM 814 C C . ARG A 1 102 ? -25.932 0.406 30.837 1.00 49.78 102 ARG A C 1
ATOM 816 O O . ARG A 1 102 ? -26.910 0.153 30.142 1.00 49.78 102 ARG A O 1
ATOM 823 N N . GLN A 1 103 ? -24.722 0.555 30.288 1.00 47.06 103 GLN A N 1
ATOM 824 C CA . GLN A 1 103 ? -24.544 0.698 28.842 1.00 47.06 103 GLN A CA 1
ATOM 825 C C . GLN A 1 103 ? -24.302 -0.585 28.047 1.00 47.06 103 GLN A C 1
ATOM 827 O O . GLN A 1 103 ? -24.482 -0.514 26.837 1.00 47.06 103 GLN A O 1
ATOM 832 N N . VAL A 1 104 ? -23.998 -1.748 28.641 1.00 41.16 104 VAL A N 1
ATOM 833 C CA . VAL A 1 104 ? -24.093 -3.035 27.914 1.00 41.16 104 VAL A CA 1
ATOM 834 C C . VAL A 1 104 ? -24.305 -4.204 28.887 1.00 41.16 104 VAL A C 1
ATOM 836 O O . VAL A 1 104 ? -23.339 -4.790 29.380 1.00 41.16 104 VAL A O 1
ATOM 839 N N . ASP A 1 105 ? -25.561 -4.601 29.112 1.00 38.34 105 ASP A N 1
ATOM 840 C CA . ASP A 1 105 ? -25.861 -5.907 29.710 1.00 38.34 105 ASP A CA 1
ATOM 841 C C . ASP A 1 105 ? -25.552 -7.013 28.687 1.00 38.34 105 ASP A C 1
ATOM 843 O O . ASP A 1 105 ? -26.354 -7.373 27.820 1.00 38.34 105 ASP A O 1
ATOM 847 N N . PHE A 1 106 ? -24.336 -7.553 28.765 1.00 34.94 106 PHE A N 1
ATOM 848 C CA . PHE A 1 106 ? -23.925 -8.693 27.949 1.00 34.94 106 PHE A CA 1
ATOM 849 C C . PHE A 1 106 ? -24.749 -9.951 28.228 1.00 34.94 106 PHE A C 1
ATOM 851 O O . PHE A 1 106 ? -24.714 -10.845 27.392 1.00 34.94 106 PHE A O 1
ATOM 858 N N . GLY A 1 107 ? -25.464 -10.044 29.354 1.00 35.59 107 GLY A N 1
ATOM 859 C CA . GLY A 1 107 ? -26.366 -11.148 29.679 1.00 35.59 107 GLY A CA 1
ATOM 860 C C . GLY A 1 107 ? -27.626 -11.136 28.816 1.00 35.59 107 GLY A C 1
ATOM 861 O O . GLY A 1 107 ? -27.985 -12.172 28.259 1.00 35.59 107 GLY A O 1
ATOM 862 N N . ALA A 1 108 ? -28.223 -9.959 28.610 1.00 34.03 108 ALA A N 1
ATOM 863 C CA . ALA A 1 108 ? -29.357 -9.765 27.701 1.00 34.03 108 ALA A CA 1
ATOM 864 C C . ALA A 1 108 ? -28.973 -9.939 26.218 1.00 34.03 108 ALA A C 1
ATOM 866 O O . ALA A 1 108 ? -29.773 -10.398 25.404 1.00 34.03 108 ALA A O 1
ATOM 867 N N . ILE A 1 109 ? -27.723 -9.616 25.861 1.00 34.16 109 ILE A N 1
ATOM 868 C CA . ILE A 1 109 ? -27.206 -9.713 24.487 1.00 34.16 109 ILE A CA 1
ATOM 869 C C . ILE A 1 109 ? -26.536 -11.076 24.228 1.00 34.16 109 ILE A C 1
ATOM 871 O O . ILE A 1 109 ? -26.359 -11.442 23.072 1.00 34.16 109 ILE A O 1
ATOM 875 N N . ALA A 1 110 ? -26.196 -11.870 25.253 1.00 34.03 110 ALA A N 1
ATOM 876 C CA . ALA A 1 110 ? -25.463 -13.141 25.126 1.00 34.03 110 ALA A CA 1
ATOM 877 C C . ALA A 1 110 ? -26.040 -14.112 24.076 1.00 34.03 110 ALA A C 1
ATOM 879 O O . ALA A 1 110 ? -25.244 -14.696 23.336 1.00 34.03 110 ALA A O 1
ATOM 880 N N . PRO A 1 111 ? -27.375 -14.266 23.940 1.00 35.53 111 PRO A N 1
ATOM 881 C CA . PRO A 1 111 ? -27.956 -15.145 22.924 1.00 35.53 111 PRO A CA 1
ATOM 882 C C . PRO A 1 111 ? -27.796 -14.608 21.490 1.00 35.53 111 PRO A C 1
ATOM 884 O O . PRO A 1 111 ? -27.758 -15.393 20.546 1.00 35.53 111 PRO A O 1
ATOM 887 N N . ASN A 1 112 ? -27.658 -13.284 21.335 1.00 35.91 112 ASN A N 1
ATOM 888 C CA . ASN A 1 112 ? -27.672 -12.546 20.063 1.00 35.91 112 ASN A CA 1
ATOM 889 C C . ASN A 1 112 ? -26.358 -11.780 19.785 1.00 35.91 112 ASN A C 1
ATOM 891 O O . ASN A 1 112 ? -26.280 -10.962 18.861 1.00 35.91 112 ASN A O 1
ATOM 895 N N . CYS A 1 113 ? -25.307 -12.030 20.575 1.00 34.50 113 CYS A N 1
ATOM 896 C CA . CYS A 1 113 ? -24.022 -11.340 20.510 1.00 34.50 113 CYS A CA 1
ATOM 897 C C . CYS A 1 113 ? -23.235 -11.816 19.282 1.00 34.50 113 CYS A C 1
ATOM 899 O O . CYS A 1 113 ? -22.366 -12.683 19.352 1.00 34.50 113 CYS A O 1
ATOM 901 N N . SER A 1 114 ? -23.576 -11.269 18.118 1.00 39.12 114 SER A N 1
ATOM 902 C CA . SER A 1 114 ? -22.821 -11.489 16.889 1.00 39.12 114 SER A CA 1
ATOM 903 C C . SER A 1 114 ? -21.572 -10.604 16.858 1.00 39.12 114 SER A C 1
ATOM 905 O O . SER A 1 114 ? -21.514 -9.545 17.488 1.00 39.12 114 SER A O 1
ATOM 907 N N . ASN A 1 115 ? -20.582 -10.984 16.048 1.00 35.88 115 ASN A N 1
ATOM 908 C CA . ASN A 1 115 ? -19.385 -10.171 15.804 1.00 35.88 115 ASN A CA 1
ATOM 909 C C . ASN A 1 115 ? -19.741 -8.728 15.407 1.00 35.88 115 ASN A C 1
ATOM 911 O O . ASN A 1 115 ? -19.032 -7.801 15.776 1.00 35.88 115 ASN A O 1
ATOM 915 N N . SER A 1 116 ? -20.879 -8.527 14.729 1.00 37.28 116 SER A N 1
ATOM 916 C CA . SER A 1 116 ? -21.404 -7.208 14.366 1.00 37.28 116 SER A CA 1
ATOM 917 C C . SER A 1 116 ? -21.800 -6.347 15.569 1.00 37.28 116 SER A C 1
ATOM 919 O O . SER A 1 116 ? -21.715 -5.128 15.456 1.00 37.28 116 SER A O 1
ATOM 921 N N . VAL A 1 117 ? -22.251 -6.924 16.684 1.00 40.09 117 VAL A N 1
ATOM 922 C CA . VAL A 1 117 ? -22.663 -6.175 17.885 1.00 40.09 117 VAL A CA 1
ATOM 923 C C . VAL A 1 117 ? -21.433 -5.696 18.654 1.00 40.09 117 VAL A C 1
ATOM 925 O O . VAL A 1 117 ? -21.328 -4.515 18.975 1.00 40.09 117 VAL A O 1
ATOM 928 N N . VAL A 1 118 ? -20.441 -6.572 18.834 1.00 39.69 118 VAL A N 1
ATOM 929 C CA . VAL A 1 118 ? -19.145 -6.235 19.452 1.00 39.69 118 VAL A CA 1
ATOM 930 C C . VAL A 1 118 ? -18.406 -5.169 18.634 1.00 39.69 118 VAL A C 1
ATOM 932 O O . VAL A 1 118 ? -17.903 -4.191 19.182 1.00 39.69 118 VAL A O 1
ATOM 935 N N . LEU A 1 119 ? -18.411 -5.317 17.307 1.00 47.03 119 LEU A N 1
ATOM 936 C CA . LEU A 1 119 ? -17.866 -4.350 16.356 1.00 47.03 119 LEU A CA 1
ATOM 937 C C . LEU A 1 119 ? -18.567 -2.991 16.469 1.00 47.03 119 LEU A C 1
ATOM 939 O O . LEU A 1 119 ? -17.899 -1.972 16.616 1.00 47.03 119 LEU A O 1
ATOM 943 N N . LYS A 1 120 ? -19.911 -2.985 16.452 1.00 47.69 120 LYS A N 1
ATOM 944 C CA . LYS A 1 120 ? -20.727 -1.771 16.577 1.00 47.69 120 LYS A CA 1
ATOM 945 C C . LYS A 1 120 ? -20.427 -1.025 17.865 1.00 47.69 120 LYS A C 1
ATOM 947 O O . LYS A 1 120 ? -20.393 0.193 17.811 1.00 47.69 120 LYS A O 1
ATOM 952 N N . ILE A 1 121 ? -20.193 -1.720 18.979 1.00 49.84 121 ILE A N 1
ATOM 953 C CA . ILE A 1 121 ? -19.875 -1.081 20.260 1.00 49.84 121 ILE A CA 1
ATOM 954 C C . ILE A 1 121 ? -18.454 -0.491 20.251 1.00 49.84 121 ILE A C 1
ATOM 956 O O . ILE A 1 121 ? -18.284 0.669 20.614 1.00 49.84 121 ILE A O 1
ATOM 960 N N . MET A 1 122 ? -17.454 -1.232 19.758 1.00 53.84 122 MET A N 1
ATOM 961 C CA . MET A 1 122 ? -16.040 -0.823 19.821 1.00 53.84 122 MET A CA 1
ATOM 962 C C . MET A 1 122 ? -15.684 0.399 18.960 1.00 53.84 122 MET A C 1
ATOM 964 O O . MET A 1 122 ? -14.791 1.155 19.326 1.00 53.84 12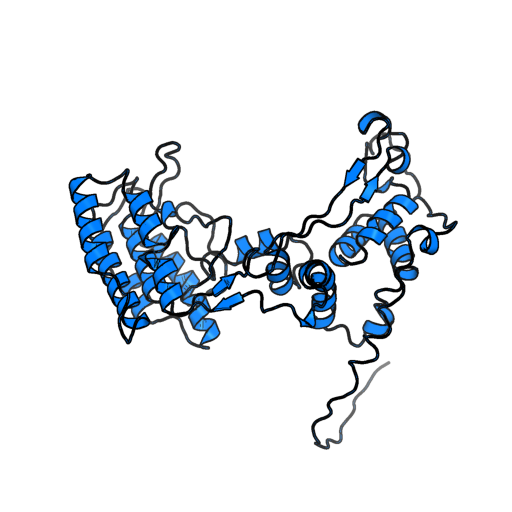2 MET A O 1
ATOM 968 N N . VAL A 1 123 ? -16.358 0.618 17.824 1.00 66.31 123 VAL A N 1
ATOM 969 C CA . VAL A 1 123 ? -16.128 1.820 16.992 1.00 66.31 123 VAL A CA 1
ATOM 970 C C . VAL A 1 123 ? -17.168 2.922 17.206 1.00 66.31 123 VAL A C 1
ATOM 972 O O . VAL A 1 123 ? -16.950 4.042 16.742 1.00 66.31 123 VAL A O 1
ATOM 975 N N . ARG A 1 124 ? -18.270 2.658 17.935 1.00 68.06 124 ARG A N 1
ATOM 976 C CA . ARG A 1 124 ? -19.363 3.635 18.121 1.00 68.06 124 ARG A CA 1
ATOM 977 C C . ARG A 1 124 ? -18.889 4.917 18.768 1.00 68.06 124 ARG A C 1
ATOM 979 O O . ARG A 1 124 ? -19.362 5.976 18.382 1.00 68.06 124 ARG A O 1
ATOM 986 N N . TYR A 1 125 ? -18.000 4.809 19.753 1.00 70.38 125 TYR A N 1
ATOM 987 C CA . TYR A 1 125 ? -17.465 5.962 20.467 1.00 70.38 125 TYR A CA 1
ATOM 988 C C . TYR A 1 125 ? -16.784 6.929 19.502 1.00 70.38 125 TYR A C 1
ATOM 990 O O . TYR A 1 125 ? -17.228 8.060 19.348 1.00 70.38 125 TYR A O 1
ATOM 998 N N . VAL A 1 126 ? -15.777 6.439 18.772 1.00 74.88 126 VAL A N 1
ATOM 999 C CA . VAL A 1 126 ? -15.027 7.247 17.805 1.00 74.88 126 VAL A CA 1
ATOM 1000 C C . VAL A 1 126 ? -15.959 7.771 16.713 1.00 74.88 126 VAL A C 1
ATOM 1002 O O . VAL A 1 126 ? -15.909 8.948 16.381 1.00 74.88 126 VAL A O 1
ATOM 1005 N N . MET A 1 127 ? -16.878 6.943 16.207 1.00 73.62 127 MET A N 1
ATOM 1006 C CA . MET A 1 127 ? -17.855 7.386 15.209 1.00 73.62 127 MET A CA 1
ATOM 1007 C C . MET A 1 127 ? -18.810 8.469 15.736 1.00 73.62 127 MET A C 1
ATOM 1009 O O . MET A 1 127 ? -19.134 9.382 14.988 1.00 73.62 127 MET A O 1
ATOM 1013 N N . ARG A 1 128 ? -19.240 8.415 17.004 1.00 76.69 128 ARG A N 1
ATOM 1014 C CA . ARG A 1 128 ? -20.053 9.473 17.631 1.00 76.69 128 ARG A CA 1
ATOM 1015 C C . ARG A 1 128 ? -19.249 10.752 17.832 1.00 76.69 128 ARG A C 1
ATOM 1017 O O . ARG A 1 128 ? -19.742 11.819 17.497 1.00 76.69 128 ARG A O 1
ATOM 1024 N N . CYS A 1 129 ? -18.016 10.652 18.328 1.00 76.81 129 CYS A N 1
ATOM 1025 C CA . CYS A 1 129 ? -17.152 11.818 18.519 1.00 76.81 129 CYS A CA 1
ATOM 1026 C C . CYS A 1 129 ? -16.895 12.567 17.207 1.00 76.81 129 CYS A C 1
ATOM 1028 O O . CYS A 1 129 ? -16.792 13.786 17.210 1.00 76.81 129 CYS A O 1
ATOM 1030 N N . VAL A 1 130 ? -16.792 11.834 16.097 1.00 79.38 130 VAL A N 1
ATOM 1031 C CA . VAL A 1 130 ? -16.425 12.400 14.798 1.00 79.38 130 VAL A CA 1
ATOM 1032 C C . VAL A 1 130 ? -17.642 12.812 13.964 1.00 79.38 130 VAL A C 1
ATOM 1034 O O . VAL A 1 130 ? -17.631 13.873 13.349 1.00 79.38 130 VAL A O 1
ATOM 1037 N N . PHE A 1 131 ? -18.702 11.999 13.935 1.00 77.94 131 PHE A N 1
ATOM 1038 C CA . PHE A 1 131 ? -19.860 12.209 13.053 1.00 77.94 131 PHE A CA 1
ATOM 1039 C C . PHE A 1 131 ? -21.146 12.600 13.797 1.00 77.94 131 PHE A C 1
ATOM 1041 O O . PHE A 1 131 ? -22.169 12.857 13.159 1.00 77.94 131 PHE A O 1
ATOM 1048 N N . GLY A 1 132 ? -21.133 12.612 15.135 1.00 75.62 132 GLY A N 1
ATOM 1049 C CA . GLY A 1 132 ? -22.319 12.744 15.988 1.00 75.62 132 GLY A CA 1
ATOM 1050 C C . GLY A 1 132 ? -23.189 11.485 15.949 1.00 75.62 132 GLY A C 1
ATOM 1051 O O . GLY A 1 132 ? -23.308 10.760 16.937 1.00 75.62 132 GLY A O 1
ATOM 1052 N N . ASP A 1 133 ? -23.747 11.187 14.776 1.00 72.06 133 ASP A N 1
ATOM 1053 C CA . ASP A 1 133 ? -24.507 9.973 14.490 1.00 72.06 133 ASP A CA 1
ATOM 1054 C C . ASP A 1 133 ? -23.659 8.969 13.681 1.00 72.06 133 ASP A C 1
ATOM 1056 O O . ASP A 1 133 ? -23.352 9.224 12.513 1.00 72.06 133 ASP A O 1
ATOM 1060 N N . PRO A 1 134 ? -23.319 7.790 14.242 1.00 67.56 134 PRO A N 1
ATOM 1061 C CA . PRO A 1 134 ? -22.586 6.743 13.534 1.00 67.56 134 PRO A CA 1
ATOM 1062 C C . PRO A 1 134 ? -23.243 6.269 12.235 1.00 67.56 134 PRO A C 1
ATOM 1064 O O . PRO A 1 134 ? -22.533 5.782 11.360 1.00 67.56 134 PRO A O 1
ATOM 1067 N N . LYS A 1 135 ? -24.570 6.406 12.077 1.00 69.06 135 LYS A N 1
ATOM 1068 C CA . LYS A 1 135 ? -25.261 6.054 10.823 1.00 69.06 135 LYS A CA 1
ATOM 1069 C C . LYS A 1 135 ? -24.871 6.978 9.663 1.00 69.06 135 LYS A C 1
ATOM 1071 O O . LYS A 1 135 ? -25.025 6.594 8.508 1.00 69.06 135 LYS A O 1
ATOM 1076 N N . LYS A 1 136 ? -24.340 8.169 9.959 1.00 71.56 136 LYS A N 1
ATOM 1077 C CA . LYS A 1 136 ? -23.846 9.139 8.970 1.00 71.56 136 LYS A CA 1
ATOM 1078 C C . LYS A 1 136 ? -22.373 8.929 8.608 1.00 71.56 136 LYS A C 1
ATOM 1080 O O . LYS A 1 136 ? -21.867 9.629 7.734 1.00 71.56 136 LYS A O 1
ATOM 1085 N N . ALA A 1 137 ? -21.678 7.997 9.265 1.00 73.44 137 ALA A N 1
ATOM 1086 C CA . ALA A 1 137 ? -20.273 7.731 8.991 1.00 73.44 137 ALA A CA 1
ATOM 1087 C C . ALA A 1 137 ? -20.108 7.100 7.591 1.00 73.44 137 ALA A C 1
ATOM 1089 O O . ALA A 1 137 ? -20.688 6.040 7.328 1.00 73.44 137 ALA A O 1
ATOM 1090 N N . PRO A 1 138 ? -19.322 7.706 6.682 1.00 74.75 138 PRO A N 1
ATOM 1091 C CA . PRO A 1 138 ? -19.065 7.123 5.371 1.00 74.75 138 PRO A CA 1
ATOM 1092 C C . PRO A 1 138 ? -18.174 5.877 5.499 1.00 74.75 138 PRO A C 1
ATOM 1094 O O . PRO A 1 138 ? -17.441 5.745 6.475 1.00 74.75 138 PRO A O 1
ATOM 1097 N N . PRO A 1 139 ? -18.142 4.968 4.510 1.00 77.31 139 PRO A N 1
ATOM 1098 C CA . PRO A 1 139 ? -17.204 3.850 4.527 1.00 77.31 139 PRO A CA 1
ATOM 1099 C C . PRO A 1 139 ? -15.745 4.332 4.664 1.00 77.31 139 PRO A C 1
ATOM 1101 O O . PRO A 1 139 ? -15.349 5.264 3.958 1.00 77.31 139 PRO A O 1
ATOM 1104 N N . PRO A 1 140 ? -14.913 3.689 5.510 1.00 78.56 140 PRO A N 1
ATOM 1105 C CA . PRO A 1 140 ? -13.534 4.122 5.767 1.00 78.56 140 PRO A CA 1
ATOM 1106 C C . PRO A 1 140 ? -12.592 3.912 4.571 1.00 78.56 140 PRO A C 1
ATOM 1108 O O . PRO A 1 140 ? -11.480 4.440 4.557 1.00 78.56 140 PRO A O 1
ATOM 1111 N N . LEU A 1 141 ? -13.023 3.136 3.573 1.00 81.50 141 LEU A N 1
ATOM 1112 C CA . LEU A 1 141 ? -12.321 2.929 2.312 1.00 81.50 141 LEU A CA 1
ATOM 1113 C C . LEU A 1 141 ? -13.126 3.546 1.173 1.00 81.50 141 LEU A C 1
ATOM 1115 O O . LEU A 1 141 ? -14.312 3.265 1.011 1.00 81.50 141 LEU A O 1
ATOM 1119 N N . GLU A 1 142 ? -12.451 4.347 0.363 1.00 85.06 142 GLU A N 1
ATOM 1120 C CA . GLU A 1 142 ? -12.994 4.978 -0.833 1.00 85.06 142 GLU A CA 1
ATOM 1121 C C . GLU A 1 142 ? -12.238 4.473 -2.052 1.00 85.06 142 GLU A C 1
ATOM 1123 O O . GLU A 1 142 ? -11.013 4.559 -2.092 1.00 85.06 142 GLU A O 1
ATOM 1128 N N . ARG A 1 143 ? -12.950 3.943 -3.048 1.00 89.50 143 ARG A N 1
ATOM 1129 C CA . ARG A 1 143 ? -12.321 3.549 -4.309 1.00 89.50 143 ARG A CA 1
ATOM 1130 C C . ARG A 1 143 ? -11.902 4.802 -5.076 1.00 89.50 143 ARG A C 1
ATOM 1132 O O . ARG A 1 143 ? -12.722 5.697 -5.247 1.00 89.50 143 ARG A O 1
ATOM 1139 N N . LEU A 1 144 ? -10.658 4.824 -5.547 1.00 92.00 144 LEU A N 1
ATOM 1140 C CA . LEU A 1 144 ? -10.160 5.890 -6.411 1.00 92.00 144 LEU A CA 1
ATOM 1141 C C . LEU A 1 144 ? -10.815 5.824 -7.795 1.00 92.00 144 LEU A C 1
ATOM 1143 O O . LEU A 1 144 ? -10.988 4.730 -8.343 1.00 92.00 144 LEU A O 1
ATOM 1147 N N . SER A 1 145 ? -11.119 6.987 -8.371 1.00 92.38 145 SER A N 1
ATOM 1148 C CA . SER A 1 145 ? -11.428 7.108 -9.798 1.00 92.38 145 SER A CA 1
ATOM 1149 C C . SER A 1 145 ? -10.179 6.843 -10.661 1.00 92.38 145 SER A C 1
ATOM 1151 O O . SER A 1 145 ? -9.052 6.890 -10.148 1.00 92.38 145 SER A O 1
ATOM 1153 N N . PRO A 1 146 ? -10.330 6.596 -11.976 1.00 92.88 146 PRO A N 1
ATOM 1154 C CA . PRO A 1 146 ? -9.190 6.477 -12.887 1.00 92.88 146 PRO A CA 1
ATOM 1155 C C . PRO A 1 146 ? -8.249 7.692 -12.842 1.00 92.88 146 PRO A C 1
ATOM 1157 O O . PRO A 1 146 ? -7.028 7.540 -12.817 1.00 92.88 146 PRO A O 1
ATOM 1160 N N . GLU A 1 147 ? -8.793 8.904 -12.752 1.00 93.31 147 GLU A N 1
ATOM 1161 C CA . GLU A 1 147 ? -8.033 10.158 -12.686 1.00 93.31 147 GLU A CA 1
ATOM 1162 C C . GLU A 1 147 ? -7.271 10.282 -11.362 1.00 93.31 147 GLU A C 1
ATOM 1164 O O . GLU A 1 147 ? -6.110 10.701 -11.330 1.00 93.31 147 GLU A O 1
ATOM 1169 N N . GLU A 1 148 ? -7.899 9.879 -10.256 1.00 93.50 148 GLU A N 1
ATOM 1170 C CA . GLU A 1 148 ? -7.250 9.838 -8.948 1.00 93.50 148 GLU A CA 1
ATOM 1171 C C . GLU A 1 148 ? -6.144 8.777 -8.895 1.00 93.50 148 GLU A C 1
ATOM 1173 O O . GLU A 1 148 ? -5.101 9.014 -8.284 1.00 93.50 148 GLU A O 1
ATOM 1178 N N . ALA A 1 149 ? -6.330 7.635 -9.563 1.00 94.75 149 ALA A N 1
ATOM 1179 C CA . ALA A 1 149 ? -5.300 6.611 -9.704 1.00 94.75 149 ALA A CA 1
ATOM 1180 C C . ALA A 1 149 ? -4.107 7.120 -10.532 1.00 94.75 149 ALA A C 1
ATOM 1182 O O . ALA A 1 149 ? -2.957 6.896 -10.146 1.00 94.75 149 ALA A O 1
ATOM 1183 N N . VAL A 1 150 ? -4.352 7.874 -11.613 1.00 96.19 150 VAL A N 1
ATOM 1184 C CA . VAL A 1 150 ? -3.294 8.572 -12.367 1.00 96.19 150 VAL A CA 1
ATOM 1185 C C . VAL A 1 150 ? -2.559 9.577 -11.483 1.00 96.19 150 VAL A C 1
ATOM 1187 O O . VAL A 1 150 ? -1.331 9.626 -11.504 1.00 96.19 150 VAL A O 1
ATOM 1190 N N . SER A 1 151 ? -3.278 10.359 -10.676 1.00 95.38 151 SER A N 1
ATOM 1191 C CA . SER A 1 151 ? -2.652 11.287 -9.729 1.00 95.38 151 SER A CA 1
ATOM 1192 C C . SER A 1 151 ? -1.769 10.539 -8.723 1.00 95.38 151 SER A C 1
ATOM 1194 O O . SER A 1 151 ? -0.601 10.877 -8.549 1.00 95.38 151 SER A O 1
ATOM 1196 N N . TYR A 1 152 ? -2.274 9.452 -8.135 1.00 95.00 152 TYR A N 1
ATOM 1197 C CA . TYR A 1 152 ? -1.544 8.645 -7.158 1.00 95.00 152 TYR A CA 1
ATOM 1198 C C . TYR A 1 152 ? -0.302 7.947 -7.736 1.00 95.00 152 TYR A C 1
ATOM 1200 O O . TYR A 1 152 ? 0.719 7.843 -7.056 1.00 95.00 152 TYR A O 1
ATOM 1208 N N . LEU A 1 153 ? -0.354 7.457 -8.975 1.00 96.81 153 LEU A N 1
ATOM 1209 C CA . LEU A 1 153 ? 0.761 6.703 -9.552 1.00 96.81 153 LEU A CA 1
ATOM 1210 C C . LEU A 1 153 ? 1.723 7.568 -10.372 1.00 96.81 153 LEU A C 1
ATOM 1212 O O . LEU A 1 153 ? 2.919 7.296 -10.335 1.00 96.81 153 LEU A O 1
ATOM 1216 N N . TRP A 1 154 ? 1.249 8.590 -11.091 1.00 96.81 154 TRP A N 1
ATOM 1217 C CA . TRP A 1 154 ? 2.035 9.253 -12.141 1.00 96.81 154 TRP A CA 1
ATOM 1218 C C . TRP A 1 154 ? 2.439 10.705 -11.858 1.00 96.81 154 TRP A C 1
ATOM 1220 O O . TRP A 1 154 ? 3.583 11.061 -12.129 1.00 96.81 154 TRP A O 1
ATOM 1230 N N . LYS A 1 155 ? 1.524 11.565 -11.383 1.00 90.94 155 LYS A N 1
ATOM 1231 C CA . LYS A 1 155 ? 1.742 13.032 -11.433 1.00 90.94 155 LYS A CA 1
ATOM 1232 C C . LYS A 1 155 ? 1.350 13.849 -10.198 1.00 90.94 155 LYS A C 1
ATOM 1234 O O . LYS A 1 155 ? 1.549 15.059 -10.199 1.00 90.94 155 LYS A O 1
ATOM 1239 N N . GLY A 1 156 ? 0.755 13.239 -9.181 1.00 85.94 156 GLY A N 1
ATOM 1240 C CA . GLY A 1 156 ? 0.421 13.914 -7.928 1.00 85.94 156 GLY A CA 1
ATOM 1241 C C . GLY A 1 156 ? 1.627 14.053 -6.997 1.00 85.94 156 GLY A C 1
ATOM 1242 O O . GLY A 1 156 ? 2.627 13.348 -7.151 1.00 85.94 156 GLY A O 1
ATOM 1243 N N . GLU A 1 157 ? 1.503 14.932 -6.004 1.00 88.62 157 GLU A N 1
ATOM 1244 C CA . GLU A 1 157 ? 2.464 15.030 -4.901 1.00 88.62 157 GLU A CA 1
ATOM 1245 C C . GLU A 1 157 ? 2.511 13.707 -4.120 1.00 88.62 157 GLU A C 1
ATOM 1247 O O . GLU A 1 157 ? 1.480 13.166 -3.704 1.00 88.62 157 GLU A O 1
ATOM 1252 N N . GLY A 1 158 ? 3.715 13.173 -3.925 1.00 89.62 158 GLY A N 1
ATOM 1253 C CA . GLY A 1 158 ? 3.930 11.866 -3.307 1.00 89.62 158 GLY A CA 1
ATOM 1254 C C . GLY A 1 158 ? 3.477 10.699 -4.186 1.00 89.62 158 GLY A C 1
ATOM 1255 O O . GLY A 1 158 ? 3.195 9.613 -3.665 1.00 89.62 158 GLY A O 1
ATOM 1256 N N . SER A 1 159 ? 3.365 10.915 -5.502 1.00 95.44 159 SER A N 1
ATOM 1257 C CA . SER A 1 159 ? 3.060 9.844 -6.448 1.00 95.44 159 SER A CA 1
ATOM 1258 C C . SER A 1 159 ? 4.204 8.838 -6.562 1.00 95.44 159 SER A C 1
ATOM 1260 O O . SER A 1 159 ? 5.366 9.149 -6.291 1.00 95.44 159 SER A O 1
ATOM 1262 N N . LEU A 1 160 ? 3.886 7.619 -7.009 1.00 96.44 160 LEU A N 1
ATOM 1263 C CA . LEU A 1 160 ? 4.888 6.567 -7.214 1.00 96.44 160 LEU A CA 1
ATOM 1264 C C . LEU A 1 160 ? 6.037 7.033 -8.126 1.00 96.44 160 LEU A C 1
ATOM 1266 O O . LEU A 1 160 ? 7.202 6.777 -7.823 1.00 96.44 160 LEU A O 1
ATOM 1270 N N . VAL A 1 161 ? 5.715 7.703 -9.237 1.00 97.88 161 VAL A N 1
ATOM 1271 C CA . VAL A 1 161 ? 6.701 8.209 -10.203 1.00 97.88 161 VAL A CA 1
ATOM 1272 C C . VAL A 1 161 ? 7.556 9.329 -9.615 1.00 97.88 161 VAL A C 1
ATOM 1274 O O . VAL A 1 161 ? 8.774 9.320 -9.805 1.00 97.88 161 VAL A O 1
ATOM 1277 N N . GLU A 1 162 ? 6.965 10.264 -8.871 1.00 96.69 162 GLU A N 1
ATOM 1278 C CA . GLU A 1 162 ? 7.732 11.320 -8.207 1.00 96.69 162 GLU A CA 1
ATOM 1279 C C . GLU A 1 162 ? 8.718 10.732 -7.188 1.00 96.69 162 GLU A C 1
ATOM 1281 O O . GLU A 1 162 ? 9.912 11.039 -7.224 1.00 96.69 162 GLU A O 1
ATOM 1286 N N . GLU A 1 163 ? 8.247 9.835 -6.318 1.00 95.94 163 GLU A N 1
ATOM 1287 C CA . GLU A 1 163 ? 9.086 9.188 -5.307 1.00 95.94 163 GLU A CA 1
ATOM 1288 C C . GLU A 1 163 ? 10.201 8.350 -5.938 1.00 95.94 163 GLU A C 1
ATOM 1290 O O . GLU A 1 163 ? 11.334 8.351 -5.450 1.00 95.94 163 GLU A O 1
ATOM 1295 N N . LEU A 1 164 ? 9.909 7.662 -7.045 1.00 97.19 164 LEU A N 1
ATOM 1296 C CA . LEU A 1 164 ? 10.898 6.925 -7.825 1.00 97.19 164 LEU A CA 1
ATOM 1297 C C . LEU A 1 164 ? 12.007 7.860 -8.322 1.00 97.19 164 LEU A C 1
ATOM 1299 O O . LEU A 1 164 ? 13.184 7.584 -8.089 1.00 97.19 164 LEU A O 1
ATOM 1303 N N . ILE A 1 165 ? 11.642 8.978 -8.954 1.00 96.56 165 ILE A N 1
ATOM 1304 C CA . ILE A 1 165 ? 12.589 9.981 -9.460 1.00 96.56 165 ILE A CA 1
ATOM 1305 C C . ILE A 1 165 ? 13.439 10.549 -8.316 1.00 96.56 165 ILE A C 1
ATOM 1307 O O . ILE A 1 165 ? 14.660 10.638 -8.449 1.00 96.56 165 ILE A O 1
ATOM 1311 N N . GLN A 1 166 ? 12.820 10.904 -7.185 1.00 95.25 166 GLN A N 1
ATOM 1312 C CA . GLN A 1 166 ? 13.527 11.409 -6.003 1.00 95.25 166 GLN A CA 1
ATOM 1313 C C . GLN A 1 166 ? 14.518 10.378 -5.449 1.00 95.25 166 GLN A C 1
ATOM 1315 O O . GLN A 1 166 ? 15.637 10.728 -5.072 1.00 95.25 166 GLN A O 1
ATOM 1320 N N . CYS A 1 167 ? 14.137 9.099 -5.428 1.00 94.19 167 CYS A N 1
ATOM 1321 C CA . CYS A 1 167 ? 15.004 8.018 -4.975 1.00 94.19 167 CYS A CA 1
ATOM 1322 C C . CYS A 1 167 ? 16.155 7.732 -5.945 1.00 94.19 167 CYS A C 1
ATOM 1324 O O . CYS A 1 167 ? 17.238 7.365 -5.494 1.00 94.19 167 CYS A O 1
ATOM 1326 N N . MET A 1 168 ? 15.930 7.888 -7.252 1.00 94.75 168 MET A N 1
ATOM 1327 C CA . MET A 1 168 ? 16.921 7.657 -8.306 1.00 94.75 168 MET A CA 1
ATOM 1328 C C . MET A 1 168 ? 17.931 8.798 -8.436 1.00 94.75 168 MET A C 1
ATOM 1330 O O . MET A 1 168 ? 19.091 8.534 -8.744 1.00 94.75 168 MET A O 1
ATOM 1334 N N . ALA A 1 169 ? 17.518 10.040 -8.165 1.00 94.94 169 ALA A N 1
ATOM 1335 C CA . ALA A 1 169 ? 18.333 11.232 -8.397 1.00 94.94 169 ALA A CA 1
ATOM 1336 C C . ALA A 1 169 ? 19.754 11.177 -7.791 1.00 94.94 169 ALA A C 1
ATOM 1338 O O . ALA A 1 169 ? 20.694 11.516 -8.500 1.00 94.94 169 ALA A O 1
ATOM 1339 N N . PRO A 1 170 ? 19.981 10.686 -6.553 1.00 93.50 170 PRO A N 1
ATOM 1340 C CA . PRO A 1 170 ? 21.330 10.602 -5.983 1.00 93.50 170 PRO A CA 1
ATOM 1341 C C . PRO A 1 170 ? 22.230 9.519 -6.600 1.00 93.50 170 PRO A C 1
ATOM 1343 O O . PRO A 1 170 ? 23.397 9.421 -6.223 1.00 93.50 170 PRO A O 1
ATOM 1346 N N . HIS A 1 171 ? 21.692 8.655 -7.468 1.00 91.50 171 HIS A N 1
ATOM 1347 C CA . HIS A 1 171 ? 22.387 7.484 -8.022 1.00 91.50 171 HIS A CA 1
ATOM 1348 C C . HIS A 1 171 ? 22.526 7.537 -9.547 1.00 91.50 171 HIS A C 1
ATOM 1350 O O . HIS A 1 171 ? 22.933 6.543 -10.144 1.00 91.50 171 HIS A O 1
ATOM 1356 N N . MET A 1 172 ? 22.172 8.658 -10.177 1.00 92.19 172 MET A N 1
ATOM 1357 C CA . MET A 1 172 ? 22.173 8.824 -11.630 1.00 92.19 172 MET A CA 1
ATOM 1358 C C . MET A 1 172 ? 22.816 10.145 -12.038 1.00 92.19 172 MET A C 1
ATOM 1360 O O . MET A 1 172 ? 22.780 11.119 -11.294 1.00 92.19 172 MET A O 1
ATOM 1364 N N . GLU A 1 173 ? 23.376 10.181 -13.244 1.00 93.19 173 GLU A N 1
ATOM 1365 C CA . GLU A 1 173 ? 23.876 11.417 -13.845 1.00 93.19 173 GLU A CA 1
ATOM 1366 C C . GLU A 1 173 ? 22.723 12.376 -14.183 1.00 93.19 173 GLU A C 1
ATOM 1368 O O . GLU A 1 173 ? 21.673 11.954 -14.678 1.00 93.19 173 GLU A O 1
ATOM 1373 N N . ASP A 1 174 ? 22.941 13.679 -13.982 1.00 93.25 174 ASP A N 1
ATOM 1374 C CA . ASP A 1 174 ? 21.920 14.720 -14.180 1.00 93.25 174 ASP A CA 1
ATOM 1375 C C . ASP A 1 174 ? 21.369 14.778 -15.611 1.00 93.25 174 ASP A C 1
ATOM 1377 O O . ASP A 1 174 ? 20.212 15.148 -15.819 1.00 93.25 174 ASP A O 1
ATOM 1381 N N . VAL A 1 175 ? 22.185 14.449 -16.617 1.00 95.19 175 VAL A N 1
ATOM 1382 C CA . VAL A 1 175 ? 21.744 14.387 -18.023 1.00 95.19 175 VAL A CA 1
ATOM 1383 C C . VAL A 1 175 ? 20.739 13.249 -18.194 1.00 95.19 175 VAL A C 1
ATOM 1385 O O . VAL A 1 175 ? 19.591 13.497 -18.551 1.00 95.19 175 VAL A O 1
ATOM 1388 N N . THR A 1 176 ? 21.120 12.032 -17.804 1.00 93.88 176 THR A N 1
ATOM 1389 C CA . THR A 1 176 ? 20.264 10.840 -17.866 1.00 93.88 176 THR A CA 1
ATOM 1390 C C . THR A 1 176 ? 18.966 11.015 -17.072 1.00 93.88 176 THR A C 1
ATOM 1392 O O . THR A 1 176 ? 17.893 10.612 -17.523 1.00 93.88 176 THR A O 1
ATOM 1395 N N . LEU A 1 177 ? 19.030 11.647 -15.894 1.00 95.25 177 LEU A N 1
ATOM 1396 C CA . LEU A 1 177 ? 17.849 11.930 -15.078 1.00 95.25 177 LEU A CA 1
ATOM 1397 C C . LEU A 1 177 ? 16.906 12.941 -15.749 1.00 95.25 177 LEU A C 1
ATOM 1399 O O . LEU A 1 177 ? 15.686 12.777 -15.681 1.00 95.25 177 LEU A O 1
ATOM 1403 N N . ARG A 1 178 ? 17.444 13.993 -16.381 1.00 96.19 178 ARG A N 1
ATOM 1404 C CA . ARG A 1 178 ? 16.641 14.977 -17.126 1.00 96.19 178 ARG A CA 1
ATOM 1405 C C . ARG A 1 178 ? 15.966 14.347 -18.338 1.00 96.19 178 ARG A C 1
ATOM 1407 O O . ARG A 1 178 ? 14.771 14.570 -18.526 1.00 96.19 178 ARG A O 1
ATOM 1414 N N . ASP A 1 179 ? 16.683 13.514 -19.084 1.00 96.81 179 ASP A N 1
ATOM 1415 C CA . ASP A 1 179 ? 16.129 12.798 -20.235 1.00 96.81 179 ASP A CA 1
ATOM 1416 C C . ASP A 1 179 ? 14.998 11.855 -19.809 1.00 96.81 179 ASP A C 1
ATOM 1418 O O . ASP A 1 179 ? 13.928 11.841 -20.419 1.00 96.81 179 ASP A O 1
ATOM 1422 N N . LEU A 1 180 ? 15.186 11.117 -18.708 1.00 96.44 180 LEU A N 1
ATOM 1423 C CA . LEU A 1 180 ? 14.142 10.262 -18.144 1.00 96.44 180 LEU A CA 1
ATOM 1424 C C . LEU A 1 180 ? 12.906 11.072 -17.727 1.00 96.44 180 LEU A C 1
ATOM 1426 O O . LEU A 1 180 ? 11.788 10.683 -18.055 1.00 96.44 180 LEU A O 1
ATOM 1430 N N . LYS A 1 181 ? 13.084 12.215 -17.051 1.00 96.88 181 LYS A N 1
ATOM 1431 C CA . LYS A 1 181 ? 11.974 13.113 -16.681 1.00 96.88 181 LYS A CA 1
ATOM 1432 C C . LYS A 1 181 ? 11.211 13.617 -17.908 1.00 96.88 181 LYS A C 1
ATOM 1434 O O . LYS A 1 181 ? 9.982 13.619 -17.892 1.00 96.88 181 LYS A O 1
ATOM 1439 N N . ALA A 1 182 ? 11.919 14.011 -18.967 1.00 97.38 182 ALA A N 1
ATOM 1440 C CA . ALA A 1 182 ? 11.303 14.469 -20.210 1.00 97.38 182 ALA A CA 1
ATOM 1441 C C . ALA A 1 182 ? 10.473 13.356 -20.869 1.00 97.38 182 ALA A C 1
ATOM 1443 O O . ALA A 1 182 ? 9.324 13.581 -21.250 1.00 97.38 182 ALA A O 1
ATOM 1444 N N . LYS A 1 183 ? 11.012 12.133 -20.925 1.00 97.69 183 LYS A N 1
ATOM 1445 C CA . LYS A 1 183 ? 10.277 10.965 -21.420 1.00 97.69 183 LYS A CA 1
ATOM 1446 C C . LYS A 1 183 ? 9.052 10.641 -20.553 1.00 97.69 183 LYS A C 1
ATOM 1448 O O . LYS A 1 183 ? 7.976 10.419 -21.090 1.00 97.69 183 LYS A O 1
ATOM 1453 N N . ILE A 1 184 ? 9.175 10.669 -19.224 1.00 97.12 184 ILE A N 1
ATOM 1454 C CA . ILE A 1 184 ? 8.042 10.461 -18.303 1.00 97.12 184 ILE A CA 1
ATOM 1455 C C . ILE A 1 184 ? 6.935 11.488 -18.561 1.00 97.12 184 ILE A C 1
ATOM 1457 O O . ILE A 1 184 ? 5.762 11.127 -18.617 1.00 97.12 184 ILE A O 1
ATOM 1461 N N . HIS A 1 185 ? 7.292 12.754 -18.779 1.00 95.75 185 HIS A N 1
ATOM 1462 C CA . HIS A 1 185 ? 6.316 13.788 -19.115 1.00 95.75 185 HIS A CA 1
ATOM 1463 C C . HIS A 1 185 ? 5.606 13.505 -20.450 1.00 95.75 185 HIS A C 1
ATOM 1465 O O . HIS A 1 185 ? 4.387 13.619 -20.535 1.00 95.75 185 HIS A O 1
ATOM 1471 N N . ALA A 1 186 ? 6.341 13.050 -21.470 1.00 96.19 186 ALA A N 1
ATOM 1472 C CA . ALA A 1 186 ? 5.769 12.673 -22.766 1.00 96.19 186 ALA A CA 1
ATOM 1473 C C . ALA A 1 186 ? 4.834 11.445 -22.702 1.00 96.19 186 ALA A C 1
ATOM 1475 O O . ALA A 1 186 ? 4.004 11.249 -23.589 1.00 96.19 186 ALA A O 1
ATOM 1476 N N . HIS A 1 187 ? 4.952 10.623 -21.656 1.00 96.25 187 HIS A N 1
ATOM 1477 C CA . HIS A 1 187 ? 4.142 9.425 -21.434 1.00 96.25 187 HIS A CA 1
ATOM 1478 C C . HIS A 1 187 ? 2.998 9.634 -20.420 1.00 96.25 187 HIS A C 1
ATOM 1480 O O . HIS A 1 187 ? 2.463 8.648 -19.905 1.00 96.25 187 HIS A O 1
ATOM 1486 N N . ASP A 1 188 ? 2.585 10.882 -20.154 1.00 94.56 188 ASP A N 1
ATOM 1487 C CA . ASP A 1 188 ? 1.440 11.184 -19.281 1.00 94.56 188 ASP A CA 1
ATOM 1488 C C . ASP A 1 188 ? 0.167 10.433 -19.741 1.00 94.56 188 ASP A C 1
ATOM 1490 O O . ASP A 1 188 ? -0.243 10.548 -20.904 1.00 94.56 188 ASP A O 1
ATOM 1494 N N . PRO A 1 189 ? -0.459 9.625 -18.861 1.00 93.75 189 PRO A N 1
ATOM 1495 C CA . PRO A 1 189 ? -1.672 8.889 -19.192 1.00 93.75 189 PRO A CA 1
ATOM 1496 C C . PRO A 1 189 ? -2.967 9.714 -19.101 1.00 93.75 189 PRO A C 1
ATOM 1498 O O . PRO A 1 189 ? -4.043 9.172 -19.339 1.00 93.75 189 PRO A O 1
ATOM 1501 N N . SER A 1 190 ? -2.892 10.998 -18.753 1.00 90.31 190 SER A N 1
ATOM 1502 C CA . SER A 1 190 ? -4.055 11.870 -18.550 1.00 90.31 190 SER A CA 1
ATOM 1503 C C . SER A 1 190 ? -4.765 12.267 -19.848 1.00 90.31 190 SER A C 1
ATOM 1505 O O . SER A 1 190 ? -4.118 12.483 -20.869 1.00 90.31 190 SER A O 1
ATOM 1507 N N . GLY A 1 191 ? -6.086 12.471 -19.779 1.00 81.81 191 GLY A N 1
ATOM 1508 C CA . GLY A 1 191 ? -6.869 13.072 -20.870 1.00 81.81 191 GLY A CA 1
ATOM 1509 C C . GLY A 1 191 ? -7.241 12.116 -22.007 1.00 81.81 191 GLY A C 1
ATOM 1510 O O . GLY A 1 191 ? -7.529 12.577 -23.107 1.00 81.81 191 GLY A O 1
ATOM 1511 N N . TYR A 1 192 ? -7.223 10.805 -21.754 1.00 82.19 192 TYR A N 1
ATOM 1512 C CA . TYR A 1 192 ? -7.633 9.771 -22.707 1.00 82.19 192 TYR A CA 1
ATOM 1513 C C . TYR A 1 192 ? -8.964 9.136 -22.286 1.00 82.19 192 TYR A C 1
ATOM 1515 O O . TYR A 1 192 ? -9.232 9.001 -21.093 1.00 82.19 192 TYR A O 1
ATOM 1523 N N . ASP A 1 193 ? -9.747 8.672 -23.263 1.00 81.31 193 ASP A N 1
ATOM 1524 C CA . ASP A 1 193 ? -11.045 8.022 -23.014 1.00 81.31 193 ASP A CA 1
ATOM 1525 C C . ASP A 1 193 ? -10.907 6.746 -22.163 1.00 81.31 193 ASP A C 1
ATOM 1527 O O . ASP A 1 193 ? -11.706 6.503 -21.262 1.00 81.31 193 ASP A O 1
ATOM 1531 N N . ASP A 1 194 ? -9.853 5.955 -22.400 1.00 90.00 194 ASP A N 1
ATOM 1532 C CA . ASP A 1 194 ? -9.497 4.783 -21.589 1.00 90.00 194 ASP A CA 1
ATOM 1533 C C . ASP A 1 194 ? -8.257 5.080 -20.730 1.00 90.00 194 ASP A C 1
ATOM 1535 O O . ASP A 1 194 ? -7.124 4.665 -21.018 1.00 90.00 194 ASP A O 1
ATOM 1539 N N . THR A 1 195 ? -8.487 5.866 -19.676 1.00 91.75 195 THR A N 1
ATOM 1540 C CA . THR A 1 195 ? -7.449 6.285 -18.723 1.00 91.75 195 THR A CA 1
ATOM 1541 C C . THR A 1 195 ? -6.770 5.084 -18.051 1.00 91.75 195 THR A C 1
ATOM 1543 O O . THR A 1 195 ? -5.549 5.088 -17.885 1.00 91.75 195 THR A O 1
ATOM 1546 N N . GLU A 1 196 ? -7.513 4.026 -17.706 1.00 90.38 196 GLU A N 1
ATOM 1547 C CA . GLU A 1 196 ? -6.956 2.838 -17.043 1.00 90.38 196 GLU A CA 1
ATOM 1548 C C . GLU A 1 196 ? -5.990 2.073 -17.962 1.00 90.38 196 GLU A C 1
ATOM 1550 O O . GLU A 1 196 ? -4.860 1.758 -17.568 1.00 90.38 196 GLU A O 1
ATOM 1555 N N . MET A 1 197 ? -6.387 1.811 -19.214 1.00 93.94 197 MET A N 1
ATOM 1556 C CA . MET A 1 197 ? -5.519 1.144 -20.186 1.00 93.94 197 MET A CA 1
ATOM 1557 C C . MET A 1 197 ? -4.284 1.988 -20.499 1.00 93.94 197 MET A C 1
ATOM 1559 O O . MET A 1 197 ? -3.175 1.450 -20.611 1.00 93.94 197 MET A O 1
ATOM 1563 N N . LYS A 1 198 ? -4.451 3.308 -20.642 1.00 96.06 198 LYS A N 1
ATOM 1564 C CA . LYS A 1 198 ? -3.333 4.217 -20.900 1.00 96.06 198 LYS A CA 1
ATOM 1565 C C . LYS A 1 198 ? -2.359 4.245 -19.722 1.00 96.06 198 LYS A C 1
ATOM 1567 O O . LYS A 1 198 ? -1.159 4.102 -19.952 1.00 96.06 198 LYS A O 1
ATOM 1572 N N . LEU A 1 199 ? -2.852 4.335 -18.486 1.00 96.81 199 LEU A N 1
ATOM 1573 C CA . LEU A 1 199 ? -2.035 4.273 -17.271 1.00 96.81 199 LEU A CA 1
ATOM 1574 C C . LEU A 1 199 ? -1.237 2.969 -17.202 1.00 96.81 199 LEU A C 1
ATOM 1576 O O . LEU A 1 199 ? -0.024 3.006 -16.994 1.00 96.81 199 LEU A O 1
ATOM 1580 N N . ARG A 1 200 ? -1.878 1.822 -17.467 1.00 97.31 200 ARG A N 1
ATOM 1581 C CA . ARG A 1 200 ? -1.181 0.529 -17.553 1.00 97.31 200 ARG A CA 1
ATOM 1582 C C . ARG A 1 200 ? -0.068 0.562 -18.600 1.00 97.31 200 ARG A C 1
ATOM 1584 O O . ARG A 1 200 ? 1.053 0.163 -18.296 1.00 97.31 200 ARG A O 1
ATOM 1591 N N . LYS A 1 201 ? -0.333 1.057 -19.815 1.00 97.69 201 LYS A N 1
ATOM 1592 C CA . LYS A 1 201 ? 0.688 1.169 -20.876 1.00 97.69 201 LYS A CA 1
ATOM 1593 C C . LYS A 1 201 ? 1.857 2.069 -20.464 1.00 97.69 201 LYS A C 1
ATOM 1595 O O . LYS A 1 201 ? 3.004 1.683 -20.677 1.00 97.69 201 LYS A O 1
ATOM 1600 N N . SER A 1 202 ? 1.585 3.219 -19.850 1.00 98.25 202 SER A N 1
ATOM 1601 C CA . SER A 1 202 ? 2.620 4.141 -19.367 1.00 98.25 202 SER A CA 1
ATOM 1602 C C . SER A 1 202 ? 3.471 3.523 -18.253 1.00 98.25 202 SER A C 1
ATOM 1604 O O . SER A 1 202 ? 4.693 3.651 -18.280 1.00 98.25 202 SER A O 1
ATOM 1606 N N . LEU A 1 203 ? 2.868 2.775 -17.322 1.00 98.56 203 LEU A N 1
ATOM 1607 C CA . LEU A 1 203 ? 3.608 2.049 -16.282 1.00 98.56 203 LEU A CA 1
ATOM 1608 C C . LEU A 1 203 ? 4.456 0.907 -16.857 1.00 98.56 203 LEU A C 1
ATOM 1610 O O . LEU A 1 203 ? 5.591 0.723 -16.429 1.00 98.56 203 LEU A O 1
ATOM 1614 N N . LEU A 1 204 ? 3.952 0.153 -17.839 1.00 98.56 204 LEU A N 1
ATOM 1615 C CA . LEU A 1 204 ? 4.735 -0.902 -18.498 1.00 98.56 204 LEU A CA 1
ATOM 1616 C C . LEU A 1 204 ? 5.915 -0.332 -19.292 1.00 98.56 204 LEU A C 1
ATOM 1618 O O . LEU A 1 204 ? 7.004 -0.898 -19.249 1.00 98.56 204 LEU A O 1
ATOM 1622 N N . TRP A 1 205 ? 5.724 0.809 -19.954 1.00 98.56 205 TRP A N 1
ATOM 1623 C CA . TRP A 1 205 ? 6.820 1.542 -20.582 1.00 98.56 205 TRP A CA 1
ATOM 1624 C C . TRP A 1 205 ? 7.853 2.003 -19.541 1.00 98.56 2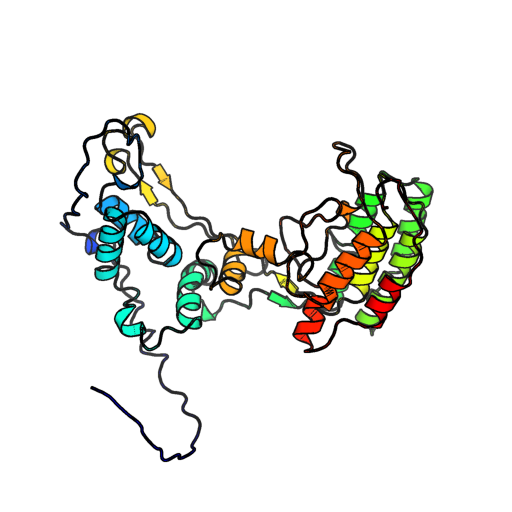05 TRP A C 1
ATOM 1626 O O . TRP A 1 205 ? 9.045 1.753 -19.704 1.00 98.56 205 TRP A O 1
ATOM 1636 N N . LEU A 1 206 ? 7.403 2.594 -18.428 1.00 98.69 206 LEU A N 1
ATOM 1637 C CA . LEU A 1 206 ? 8.290 3.049 -17.355 1.00 98.69 206 LEU A CA 1
ATOM 1638 C C . LEU A 1 206 ? 9.072 1.885 -16.735 1.00 98.69 206 LEU A C 1
ATOM 1640 O O . LEU A 1 206 ? 10.260 2.025 -16.455 1.00 98.69 206 LEU A O 1
ATOM 1644 N N . ARG A 1 207 ? 8.427 0.727 -16.541 1.00 98.19 207 ARG A N 1
ATOM 1645 C CA . ARG A 1 207 ? 9.087 -0.513 -16.113 1.00 98.19 207 ARG A CA 1
ATOM 1646 C C . ARG A 1 207 ? 10.261 -0.834 -17.029 1.00 98.19 207 ARG A C 1
ATOM 1648 O O . ARG A 1 207 ? 11.333 -1.141 -16.519 1.00 98.19 207 ARG A O 1
ATOM 1655 N N . ASP A 1 208 ? 10.058 -0.798 -18.343 1.00 97.88 208 ASP A N 1
ATOM 1656 C CA . ASP A 1 208 ? 11.090 -1.172 -19.311 1.00 97.88 208 ASP A CA 1
ATOM 1657 C C . ASP A 1 208 ? 12.239 -0.156 -19.338 1.00 97.88 208 ASP A C 1
ATOM 1659 O O . ASP A 1 208 ? 13.400 -0.561 -19.276 1.00 97.88 208 ASP A O 1
ATOM 1663 N N . GLU A 1 209 ? 11.941 1.147 -19.306 1.00 97.81 209 GLU A N 1
ATOM 1664 C CA . GLU A 1 209 ? 12.974 2.190 -19.205 1.00 97.81 209 GLU A CA 1
ATOM 1665 C C . GLU A 1 209 ? 13.793 2.057 -17.919 1.00 97.81 209 GLU A C 1
ATOM 1667 O O . GLU A 1 209 ? 15.020 2.049 -17.970 1.00 97.81 209 GLU A O 1
ATOM 1672 N N . VAL A 1 210 ? 13.134 1.900 -16.764 1.00 97.19 210 VAL A N 1
ATOM 1673 C CA . VAL A 1 210 ? 13.813 1.750 -15.468 1.00 97.19 210 VAL A CA 1
ATOM 1674 C C . VAL A 1 210 ? 14.637 0.468 -15.443 1.00 97.19 210 VAL A C 1
ATOM 1676 O O . VAL A 1 210 ? 15.766 0.471 -14.961 1.00 97.19 210 VAL A O 1
ATOM 1679 N N . ARG A 1 211 ? 14.113 -0.630 -15.994 1.00 95.56 211 ARG A N 1
ATOM 1680 C CA . ARG A 1 211 ? 14.820 -1.913 -16.058 1.00 95.56 211 ARG A CA 1
ATOM 1681 C C . ARG A 1 211 ? 16.110 -1.827 -16.870 1.00 95.56 211 ARG A C 1
ATOM 1683 O O . ARG A 1 211 ? 17.065 -2.516 -16.535 1.00 95.56 211 ARG A O 1
ATOM 1690 N N . ASN A 1 212 ? 16.148 -1.003 -17.912 1.00 94.25 212 ASN A N 1
ATOM 1691 C CA . ASN A 1 212 ? 17.327 -0.852 -18.763 1.00 94.25 212 ASN A CA 1
ATOM 1692 C C . ASN A 1 212 ? 18.423 0.030 -18.140 1.00 94.25 212 ASN A C 1
ATOM 1694 O O . ASN A 1 212 ? 19.503 0.158 -18.717 1.00 94.25 212 ASN A O 1
ATOM 1698 N N . LEU A 1 213 ? 18.186 0.618 -16.962 1.00 94.62 213 LEU A N 1
ATOM 1699 C CA . LEU A 1 213 ? 19.186 1.421 -16.265 1.00 94.62 213 LEU A CA 1
ATOM 1700 C C . LEU A 1 213 ? 20.227 0.551 -15.533 1.00 94.62 213 LEU A C 1
ATOM 1702 O O . LEU A 1 213 ? 19.881 -0.486 -14.954 1.00 94.62 213 LEU A O 1
ATOM 1706 N N . PRO A 1 214 ? 21.503 0.984 -15.478 1.00 91.69 214 PRO A N 1
ATOM 1707 C CA . PRO A 1 214 ? 22.559 0.249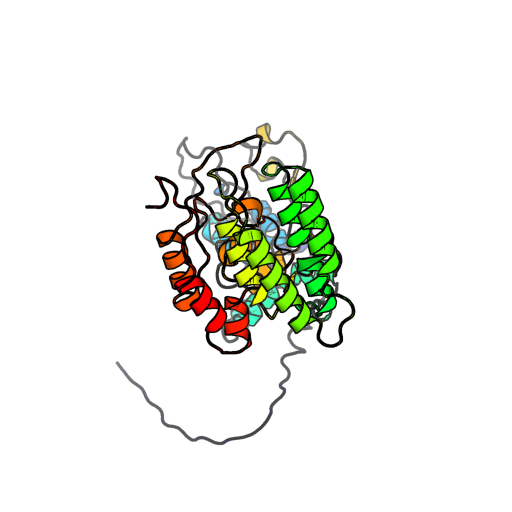 -14.787 1.00 91.69 214 PRO A CA 1
ATOM 1708 C C . PRO A 1 214 ? 22.278 0.064 -13.292 1.00 91.69 214 PRO A C 1
ATOM 1710 O O . PRO A 1 214 ? 22.165 1.025 -12.534 1.00 91.69 214 PRO A O 1
ATOM 1713 N N . CYS A 1 215 ? 22.217 -1.185 -12.839 1.00 91.31 215 CYS A N 1
ATOM 1714 C CA . CYS A 1 215 ? 22.035 -1.500 -11.425 1.00 91.31 215 CYS A CA 1
ATOM 1715 C C . CYS A 1 215 ? 23.360 -1.479 -10.651 1.00 91.31 215 CYS A C 1
ATOM 1717 O O . CYS A 1 215 ? 24.415 -1.871 -11.151 1.00 91.31 215 CYS A O 1
ATOM 1719 N N . THR A 1 216 ? 23.290 -1.092 -9.378 1.00 87.94 216 THR A N 1
ATOM 1720 C CA . THR A 1 216 ? 24.411 -1.146 -8.432 1.00 87.94 216 THR A CA 1
ATOM 1721 C C . THR A 1 216 ? 23.947 -1.687 -7.081 1.00 87.94 216 THR A C 1
ATOM 1723 O O . THR A 1 216 ? 22.753 -1.783 -6.799 1.00 87.94 216 THR A O 1
ATOM 1726 N N . TYR A 1 217 ? 24.881 -1.964 -6.167 1.00 82.06 217 TYR A N 1
ATOM 1727 C CA . TYR A 1 217 ? 24.530 -2.363 -4.797 1.00 82.06 217 TYR A CA 1
ATOM 1728 C C . TYR A 1 217 ? 23.779 -1.263 -4.016 1.00 82.06 217 TYR A C 1
ATOM 1730 O O . TYR A 1 217 ? 23.180 -1.545 -2.976 1.00 82.06 217 TYR A O 1
ATOM 1738 N N . LYS A 1 218 ? 23.811 -0.011 -4.503 1.00 86.62 218 LYS A N 1
ATOM 1739 C CA . LYS A 1 218 ? 23.098 1.146 -3.939 1.00 86.62 218 LYS A CA 1
ATOM 1740 C C . LYS A 1 218 ? 21.781 1.451 -4.655 1.00 86.62 218 LYS A C 1
ATOM 1742 O O . LYS A 1 218 ? 20.906 2.042 -4.021 1.00 86.62 218 LYS A O 1
ATOM 1747 N N . SER A 1 219 ? 21.639 1.036 -5.914 1.00 90.50 219 SER A N 1
ATOM 1748 C CA . SER A 1 219 ? 20.518 1.362 -6.800 1.00 90.50 219 SER A CA 1
ATOM 1749 C C . SER A 1 219 ? 20.013 0.108 -7.516 1.00 90.50 219 SER A C 1
ATOM 1751 O O . SER A 1 219 ? 20.636 -0.370 -8.465 1.00 90.50 219 SER A O 1
ATOM 1753 N N . ARG A 1 220 ? 18.899 -0.457 -7.038 1.00 91.88 220 ARG A N 1
ATOM 1754 C CA . ARG A 1 220 ? 18.283 -1.675 -7.594 1.00 91.88 220 ARG A CA 1
ATOM 1755 C C . ARG A 1 220 ? 17.119 -1.322 -8.523 1.00 91.88 220 ARG A C 1
ATOM 1757 O O . ARG A 1 220 ? 15.954 -1.504 -8.166 1.00 91.88 220 ARG A O 1
ATOM 1764 N N . HIS A 1 221 ? 17.437 -0.789 -9.705 1.00 94.75 221 HIS A N 1
ATOM 1765 C CA . HIS A 1 221 ? 16.431 -0.451 -10.723 1.00 94.75 221 HIS A CA 1
ATOM 1766 C C . HIS A 1 221 ? 15.663 -1.684 -11.215 1.00 94.75 221 HIS A C 1
ATOM 1768 O O . HIS A 1 221 ? 14.476 -1.599 -11.510 1.00 94.75 221 HIS A O 1
ATOM 1774 N N . ASP A 1 222 ? 16.309 -2.850 -11.218 1.00 94.00 222 ASP A N 1
ATOM 1775 C CA . ASP A 1 222 ? 15.686 -4.138 -11.506 1.00 94.00 222 ASP A CA 1
ATOM 1776 C C . ASP A 1 222 ? 14.521 -4.453 -10.556 1.00 94.00 222 ASP A C 1
ATOM 1778 O O . ASP A 1 222 ? 13.443 -4.829 -11.009 1.00 94.00 222 ASP A O 1
ATOM 1782 N N . ALA A 1 223 ? 14.707 -4.242 -9.252 1.00 94.00 223 ALA A N 1
ATOM 1783 C CA . ALA A 1 223 ? 13.656 -4.412 -8.252 1.00 94.00 223 ALA A CA 1
ATOM 1784 C C . ALA A 1 223 ? 12.556 -3.343 -8.372 1.00 94.00 223 ALA A C 1
ATOM 1786 O O . ALA A 1 223 ? 11.370 -3.657 -8.251 1.00 94.00 223 ALA A O 1
ATOM 1787 N N . ALA A 1 224 ? 12.935 -2.092 -8.655 1.00 96.12 224 ALA A N 1
ATOM 1788 C CA . ALA A 1 224 ? 11.984 -1.002 -8.862 1.00 96.12 224 ALA A CA 1
ATOM 1789 C C . ALA A 1 224 ? 11.085 -1.249 -10.087 1.00 96.12 224 ALA A C 1
ATOM 1791 O O . ALA A 1 224 ? 9.869 -1.091 -9.988 1.00 96.12 224 ALA A O 1
ATOM 1792 N N . ALA A 1 225 ? 11.654 -1.707 -11.205 1.00 97.31 225 ALA A N 1
ATOM 1793 C CA . ALA A 1 225 ? 10.907 -2.099 -12.397 1.00 97.31 225 ALA A CA 1
ATOM 1794 C C . ALA A 1 225 ? 9.870 -3.188 -12.089 1.00 97.31 225 ALA A C 1
ATOM 1796 O O . ALA A 1 225 ? 8.735 -3.126 -12.550 1.00 97.31 225 ALA A O 1
ATOM 1797 N N . ASP A 1 226 ? 10.209 -4.158 -11.248 1.00 96.31 226 ASP A N 1
ATOM 1798 C CA . ASP A 1 226 ? 9.270 -5.221 -10.888 1.00 96.31 226 ASP A CA 1
ATOM 1799 C C . ASP A 1 226 ? 8.120 -4.731 -10.028 1.00 96.31 226 ASP A C 1
ATOM 1801 O O . ASP A 1 226 ? 6.989 -5.180 -10.201 1.00 96.31 226 ASP A O 1
ATOM 1805 N N . LEU A 1 227 ? 8.396 -3.792 -9.123 1.00 96.75 227 LEU A N 1
ATOM 1806 C CA . LEU A 1 227 ? 7.354 -3.127 -8.360 1.00 96.75 227 LEU A CA 1
ATOM 1807 C C . LEU A 1 227 ? 6.424 -2.339 -9.294 1.00 96.75 227 LEU A C 1
ATOM 1809 O O . LEU A 1 227 ? 5.208 -2.464 -9.168 1.00 96.75 227 LEU A O 1
ATOM 1813 N N . ILE A 1 228 ? 6.973 -1.592 -10.260 1.00 98.38 228 ILE A N 1
ATOM 1814 C CA . ILE A 1 228 ? 6.185 -0.884 -11.283 1.00 98.38 228 ILE A CA 1
ATOM 1815 C C . ILE A 1 228 ? 5.325 -1.871 -12.078 1.00 98.38 228 ILE A C 1
ATOM 1817 O O . ILE A 1 228 ? 4.148 -1.610 -12.309 1.00 98.38 228 ILE A O 1
ATOM 1821 N N . HIS A 1 229 ? 5.874 -3.031 -12.449 1.00 98.25 229 HIS A N 1
ATOM 1822 C CA . HIS A 1 229 ? 5.117 -4.090 -13.119 1.00 98.25 229 HIS A CA 1
ATOM 1823 C C . HIS A 1 229 ? 3.944 -4.571 -12.261 1.00 98.25 229 HIS A C 1
ATOM 1825 O O . HIS A 1 229 ? 2.844 -4.707 -12.769 1.00 98.25 229 HIS A O 1
ATOM 1831 N N . ILE A 1 230 ? 4.127 -4.770 -10.955 1.00 97.69 230 ILE A N 1
ATOM 1832 C CA . ILE A 1 230 ? 3.027 -5.152 -10.052 1.00 97.69 230 ILE A CA 1
ATOM 1833 C C . ILE A 1 230 ? 1.957 -4.043 -9.983 1.00 97.69 230 ILE A C 1
ATOM 1835 O O . ILE A 1 230 ? 0.763 -4.343 -10.044 1.00 97.69 230 ILE A O 1
ATOM 1839 N N . TYR A 1 231 ? 2.358 -2.768 -9.920 1.00 97.81 231 TYR A N 1
ATOM 1840 C CA . TYR A 1 231 ? 1.420 -1.638 -9.975 1.00 97.81 231 TYR A CA 1
ATOM 1841 C C . TYR A 1 231 ? 0.659 -1.571 -11.303 1.00 97.81 231 TYR A C 1
ATOM 1843 O O . TYR A 1 231 ? -0.545 -1.340 -11.290 1.00 97.81 231 TYR A O 1
ATOM 1851 N N . ALA A 1 232 ? 1.312 -1.847 -12.436 1.00 98.12 232 ALA A N 1
ATOM 1852 C CA . ALA A 1 232 ? 0.684 -1.837 -13.760 1.00 98.12 232 ALA A CA 1
ATOM 1853 C C . ALA A 1 232 ? -0.459 -2.860 -13.909 1.00 98.12 232 ALA A C 1
ATOM 1855 O O . ALA A 1 232 ? -1.306 -2.715 -14.788 1.00 98.12 232 ALA A O 1
ATOM 1856 N N . TYR A 1 233 ? -0.481 -3.894 -13.062 1.00 97.44 233 TYR A N 1
ATOM 1857 C CA . TYR A 1 233 ? -1.529 -4.919 -13.015 1.00 97.44 233 TYR A CA 1
ATOM 1858 C C . TYR A 1 233 ? -2.458 -4.788 -11.803 1.00 97.44 233 TYR A C 1
ATOM 1860 O O . TYR A 1 233 ? -3.312 -5.649 -11.592 1.00 97.44 233 TYR A O 1
ATOM 1868 N N . THR A 1 234 ? -2.308 -3.723 -11.014 1.00 96.50 234 THR A N 1
ATOM 1869 C CA . THR A 1 234 ? -3.252 -3.384 -9.948 1.00 96.50 234 THR A CA 1
ATOM 1870 C C . THR A 1 234 ? -4.399 -2.577 -10.550 1.00 96.50 234 THR A C 1
ATOM 1872 O O . THR A 1 234 ? -4.185 -1.503 -11.104 1.00 96.50 234 THR A O 1
ATOM 1875 N N . LYS A 1 235 ? -5.614 -3.113 -10.466 1.00 92.75 235 LYS A N 1
ATOM 1876 C CA . LYS A 1 235 ? -6.837 -2.561 -11.063 1.00 92.75 235 LYS A CA 1
ATOM 1877 C C . LYS A 1 235 ? -7.585 -1.643 -10.105 1.00 92.75 235 LYS A C 1
ATOM 1879 O O . LYS A 1 235 ? -8.189 -0.670 -10.537 1.00 92.75 235 LYS A O 1
ATOM 1884 N N . SER A 1 236 ? -7.570 -1.955 -8.810 1.00 90.56 236 SER A N 1
ATOM 1885 C CA . SER A 1 236 ? -8.357 -1.228 -7.812 1.00 90.56 236 SER A CA 1
ATOM 1886 C C . SER A 1 236 ? -7.459 -0.617 -6.748 1.00 90.56 236 SER A C 1
ATOM 1888 O O . SER A 1 236 ? -6.721 -1.319 -6.052 1.00 90.56 236 SER A O 1
ATOM 1890 N N . PHE A 1 237 ? -7.589 0.695 -6.571 1.00 93.75 237 PHE A N 1
ATOM 1891 C CA . PHE A 1 237 ? -6.956 1.439 -5.491 1.00 93.75 237 PHE A CA 1
ATOM 1892 C C . PHE A 1 237 ? -8.023 2.002 -4.565 1.00 93.75 237 PHE A C 1
ATOM 1894 O O . PHE A 1 237 ? -9.058 2.492 -5.016 1.00 93.75 237 PHE A O 1
ATOM 1901 N N . PHE A 1 238 ? -7.760 1.940 -3.265 1.00 89.88 238 PHE A N 1
ATOM 1902 C CA . PHE A 1 238 ? -8.637 2.473 -2.238 1.00 89.88 238 PHE A CA 1
ATOM 1903 C C . PHE A 1 238 ? -7.872 3.457 -1.371 1.00 89.88 238 PHE A C 1
ATOM 1905 O O . PHE A 1 238 ? -6.859 3.110 -0.761 1.00 89.88 238 PHE A O 1
ATOM 1912 N N . ARG A 1 239 ? -8.379 4.680 -1.287 1.00 89.62 239 ARG A N 1
ATOM 1913 C CA . ARG A 1 239 ? -7.958 5.658 -0.296 1.00 89.62 239 ARG A CA 1
ATOM 1914 C C . ARG A 1 239 ? -8.542 5.271 1.053 1.00 89.62 239 ARG A C 1
ATOM 1916 O O . ARG A 1 239 ? -9.732 4.987 1.175 1.00 89.62 239 ARG A O 1
ATOM 1923 N N . ILE A 1 240 ? -7.698 5.287 2.073 1.00 84.69 240 ILE A N 1
ATOM 1924 C CA . ILE A 1 240 ? -8.153 5.245 3.458 1.00 84.69 240 ILE A CA 1
ATOM 1925 C C . ILE A 1 240 ? -8.611 6.657 3.793 1.00 84.69 240 ILE A C 1
ATOM 1927 O O . ILE A 1 240 ? -7.806 7.591 3.745 1.00 84.69 240 ILE A O 1
ATOM 1931 N N . ARG A 1 241 ? -9.908 6.823 4.076 1.00 77.06 241 ARG A N 1
ATOM 1932 C CA . ARG A 1 241 ? -10.458 8.121 4.468 1.00 77.06 241 ARG A CA 1
ATOM 1933 C C . ARG A 1 241 ? -9.753 8.561 5.745 1.00 77.06 241 ARG A C 1
ATOM 1935 O O . ARG A 1 241 ? -9.824 7.886 6.766 1.00 77.06 241 ARG A O 1
ATOM 1942 N N . SER A 1 242 ? -9.025 9.661 5.636 1.00 67.44 242 SER A N 1
ATOM 1943 C CA . SER A 1 242 ? -8.259 10.264 6.722 1.00 67.44 242 SER A CA 1
ATOM 1944 C C . SER A 1 242 ? -8.954 11.556 7.170 1.00 67.44 242 SER A C 1
ATOM 1946 O O . SER A 1 242 ? -10.073 11.839 6.727 1.00 67.44 242 SER A O 1
ATOM 1948 N N . ARG A 1 243 ? -8.297 12.363 8.008 1.00 57.03 243 ARG A N 1
ATOM 1949 C CA . ARG A 1 243 ? -8.796 13.655 8.516 1.00 57.03 243 ARG A CA 1
ATOM 1950 C C . ARG A 1 243 ? -9.565 14.513 7.494 1.00 57.03 243 ARG A C 1
ATOM 1952 O O . ARG A 1 243 ? -10.632 15.023 7.807 1.00 57.03 243 ARG A O 1
ATOM 1959 N N . LEU A 1 244 ? -9.068 14.629 6.258 1.00 51.34 244 LEU A N 1
ATOM 1960 C CA . LEU A 1 244 ? -9.673 15.450 5.192 1.00 51.34 244 LEU A CA 1
ATOM 1961 C C . LEU A 1 244 ? -11.045 14.948 4.705 1.00 51.34 244 LEU A C 1
ATOM 1963 O O . LEU A 1 244 ? -11.809 15.721 4.139 1.00 51.34 244 LEU A O 1
ATOM 1967 N N . ALA A 1 245 ? -11.352 13.667 4.911 1.00 55.31 245 ALA A N 1
ATOM 1968 C CA . ALA A 1 245 ? -12.594 13.021 4.484 1.00 55.31 245 ALA A CA 1
ATOM 1969 C C . ALA A 1 245 ? -13.480 12.610 5.675 1.00 55.31 245 ALA A C 1
ATOM 1971 O O . ALA A 1 245 ? -14.372 11.774 5.525 1.00 55.31 245 ALA A O 1
ATOM 1972 N N . GLY A 1 246 ? -13.215 13.186 6.853 1.00 62.94 246 GLY A N 1
ATOM 1973 C CA . GLY A 1 246 ? -14.086 13.102 8.015 1.00 62.94 246 GLY A CA 1
ATOM 1974 C C . GLY A 1 246 ? -13.708 12.069 9.068 1.00 62.94 246 GLY A C 1
ATOM 1975 O O . GLY A 1 246 ? -14.445 11.979 10.023 1.00 62.94 246 GLY A O 1
ATOM 1976 N N . TYR A 1 247 ? -12.609 11.312 8.966 1.00 74.31 247 TYR A N 1
ATOM 1977 C CA . TYR A 1 247 ? -12.134 10.453 10.070 1.00 74.31 247 TYR A CA 1
ATOM 1978 C C . TYR A 1 247 ? -10.982 11.135 10.809 1.00 74.31 247 TYR A C 1
ATOM 1980 O O . TYR A 1 247 ? -9.810 10.920 10.497 1.00 74.31 247 TYR A O 1
ATOM 1988 N N . GLU A 1 248 ? -11.315 12.008 11.760 1.00 78.31 248 GLU A N 1
ATOM 1989 C CA . GLU A 1 248 ? -10.319 12.745 12.538 1.00 78.31 248 GLU A CA 1
ATOM 1990 C C . GLU A 1 248 ? -9.739 11.921 13.692 1.00 78.31 248 GLU A C 1
ATOM 1992 O O . GLU A 1 248 ? -10.350 10.986 14.213 1.00 78.31 248 GLU A O 1
ATOM 1997 N N . LYS A 1 249 ? -8.531 12.304 14.113 1.00 85.31 249 LYS A N 1
ATOM 1998 C CA . LYS A 1 249 ? -7.925 11.817 15.349 1.00 85.31 249 LYS A CA 1
ATOM 1999 C C . LYS A 1 249 ? -8.803 12.251 16.525 1.00 85.31 249 LYS A C 1
ATOM 2001 O O . LYS A 1 249 ? -8.959 13.446 16.760 1.00 85.31 249 LYS A O 1
ATOM 2006 N N . VAL A 1 250 ? -9.319 11.291 17.286 1.00 82.62 250 VAL A N 1
ATOM 2007 C CA . VAL A 1 250 ? -10.125 11.569 18.480 1.00 82.62 250 VAL A CA 1
ATOM 2008 C C . VAL A 1 250 ? -9.244 11.445 19.705 1.00 82.62 250 VAL A C 1
ATOM 2010 O O . VAL A 1 250 ? -8.592 10.423 19.914 1.00 82.62 250 VAL A O 1
ATOM 2013 N N . THR A 1 251 ? -9.261 12.469 20.542 1.00 83.75 251 THR A N 1
ATOM 2014 C CA . THR A 1 251 ? -8.745 12.381 21.904 1.00 83.75 251 THR A CA 1
ATOM 2015 C C . THR A 1 251 ? -9.951 12.311 22.822 1.00 83.75 251 THR A C 1
ATOM 2017 O O . THR A 1 251 ? -10.858 13.133 22.717 1.00 83.75 251 THR A O 1
ATOM 2020 N N . SER A 1 252 ? -9.998 11.303 23.682 1.00 74.62 252 SER A N 1
ATOM 2021 C CA . SER A 1 252 ? -11.014 11.228 24.728 1.00 74.62 252 SER A CA 1
ATOM 2022 C C . SER A 1 252 ? -10.915 12.433 25.676 1.00 74.62 252 SER A C 1
ATOM 2024 O O . SER A 1 252 ? -9.852 13.055 25.733 1.00 74.62 252 SER A O 1
ATOM 2026 N N . PRO A 1 253 ? -11.943 12.722 26.493 1.00 72.88 253 PRO A N 1
ATOM 2027 C CA . PRO A 1 253 ? -11.793 13.619 27.641 1.00 72.88 253 PRO A CA 1
ATOM 2028 C C . PRO A 1 253 ? -10.599 13.218 28.538 1.00 72.88 253 PRO A C 1
ATOM 2030 O O . PRO A 1 253 ? -10.093 12.103 28.412 1.00 72.88 253 PRO A O 1
ATOM 2033 N N . PRO A 1 254 ? -10.101 14.086 29.424 1.00 75.31 254 PRO A N 1
ATOM 2034 C CA . PRO A 1 254 ? -9.070 13.704 30.386 1.00 75.31 254 PRO A CA 1
ATOM 2035 C C . PRO A 1 254 ? -9.615 12.774 31.479 1.00 75.31 254 PRO A C 1
ATOM 2037 O O . PRO A 1 254 ? -10.714 12.972 31.993 1.00 75.31 254 PRO A O 1
ATOM 2040 N N . VAL A 1 255 ? -8.807 11.795 31.887 1.00 69.19 255 VAL A N 1
ATOM 2041 C CA . VAL A 1 255 ? -8.913 11.143 33.196 1.00 69.19 255 VAL A CA 1
ATOM 2042 C C . VAL A 1 255 ? -7.975 11.853 34.145 1.00 69.19 255 VAL A C 1
ATOM 2044 O O . VAL A 1 255 ? -6.766 11.892 33.920 1.00 69.19 255 VAL A O 1
ATOM 2047 N N . TYR A 1 256 ? -8.539 12.372 35.221 1.00 72.06 256 TYR A N 1
ATOM 2048 C CA . TYR A 1 256 ? -7.787 12.982 36.299 1.00 72.06 256 TYR A CA 1
ATOM 2049 C C . TYR A 1 256 ? -7.348 11.895 37.277 1.00 72.06 256 TYR A C 1
ATOM 2051 O O . TYR A 1 256 ? -8.190 11.214 37.862 1.00 72.06 256 TYR A O 1
ATOM 2059 N N . ILE A 1 257 ? -6.036 11.722 37.428 1.00 68.31 257 ILE A N 1
ATOM 2060 C CA . ILE A 1 257 ? -5.441 10.844 38.437 1.00 68.31 257 ILE A CA 1
ATOM 2061 C C . ILE A 1 257 ? -4.634 11.723 39.383 1.00 68.31 257 ILE A C 1
ATOM 2063 O O . ILE A 1 257 ? -3.689 12.409 38.986 1.00 68.31 257 ILE A O 1
ATOM 2067 N N . THR A 1 258 ? -5.032 11.720 40.645 1.00 65.75 258 THR A N 1
ATOM 2068 C CA . THR A 1 258 ? -4.331 12.397 41.726 1.00 65.75 258 THR A CA 1
ATOM 2069 C C . THR A 1 258 ? -3.278 11.474 42.346 1.00 65.75 258 THR A C 1
ATOM 2071 O O . THR A 1 258 ? -3.320 10.253 42.196 1.00 65.75 258 THR A O 1
ATOM 2074 N N . PRO A 1 259 ? -2.314 12.017 43.096 1.00 62.22 259 PRO A N 1
ATOM 2075 C CA . PRO A 1 259 ? -1.320 11.187 43.767 1.00 62.22 259 PRO A CA 1
ATOM 2076 C C . PRO A 1 259 ? -1.933 10.324 44.887 1.00 62.22 259 PRO A C 1
ATOM 2078 O O . PRO A 1 259 ? -1.412 9.252 45.191 1.00 62.22 259 PRO A O 1
ATOM 2081 N N . LEU A 1 260 ? -3.068 10.753 45.459 1.00 61.53 260 LEU A N 1
ATOM 2082 C CA . LEU A 1 260 ? -3.859 9.970 46.416 1.00 61.53 260 LEU A CA 1
ATOM 2083 C C . LEU A 1 260 ? -4.475 8.731 45.754 1.00 61.53 260 LEU A C 1
ATOM 2085 O O . LEU A 1 260 ? -4.531 7.669 46.373 1.00 61.53 260 LEU A O 1
ATOM 2089 N N . ASP A 1 261 ? -4.834 8.846 44.476 1.00 59.12 261 ASP A N 1
ATOM 2090 C CA . ASP A 1 261 ? -5.443 7.773 43.692 1.00 59.12 261 ASP A CA 1
ATOM 2091 C C . ASP A 1 261 ? -4.477 6.606 43.414 1.00 59.12 261 ASP A C 1
ATOM 2093 O O . ASP A 1 261 ? -4.887 5.455 43.251 1.00 59.12 261 ASP A O 1
ATOM 2097 N N . LEU A 1 262 ? -3.172 6.897 43.401 1.00 59.09 262 LEU A N 1
ATOM 2098 C CA . LEU A 1 262 ? -2.092 5.930 43.178 1.00 59.09 262 LEU A CA 1
ATOM 2099 C C . LEU A 1 262 ? -1.564 5.299 44.477 1.00 59.09 262 LEU A C 1
ATOM 2101 O O . LEU A 1 262 ? -0.696 4.421 44.442 1.00 59.09 262 LEU A O 1
ATOM 2105 N N . GLY A 1 263 ? -2.090 5.737 45.623 1.00 54.56 263 GLY A N 1
ATOM 2106 C CA . GLY A 1 263 ? -1.655 5.335 46.952 1.00 54.56 263 GLY A CA 1
ATOM 2107 C C . GLY A 1 263 ? -0.394 6.067 47.445 1.00 54.56 263 GLY A C 1
ATOM 2108 O O . GLY A 1 263 ? 0.390 6.614 46.665 1.00 54.56 263 GLY A O 1
ATOM 2109 N N . PRO A 1 264 ? -0.132 6.037 48.766 1.00 55.59 264 PRO A N 1
ATOM 2110 C CA . PRO A 1 264 ? 0.872 6.881 49.427 1.00 55.59 264 PRO A CA 1
ATOM 2111 C C . PRO A 1 264 ? 2.313 6.674 48.932 1.00 55.59 264 PRO A C 1
ATOM 2113 O O . PRO A 1 264 ? 3.139 7.565 49.066 1.00 55.59 264 PRO A O 1
ATOM 2116 N N . LYS A 1 265 ? 2.624 5.530 48.303 1.00 55.50 265 LYS A N 1
ATOM 2117 C CA . LYS A 1 265 ? 3.956 5.236 47.734 1.00 55.50 265 LYS A CA 1
ATOM 2118 C C . LYS A 1 265 ? 4.247 5.960 46.409 1.00 55.50 265 LYS A C 1
ATOM 2120 O O . LYS A 1 265 ? 5.393 5.970 45.961 1.00 55.50 265 LYS A O 1
ATOM 2125 N N . TYR A 1 266 ? 3.223 6.511 45.761 1.00 52.88 266 TYR A N 1
ATOM 2126 C CA . TYR A 1 266 ? 3.323 7.215 44.481 1.00 52.88 266 TYR A CA 1
ATOM 2127 C C . TYR A 1 266 ? 3.060 8.718 44.591 1.00 52.88 266 TYR A C 1
ATOM 2129 O O . TYR A 1 266 ? 3.351 9.445 43.637 1.00 52.88 266 TYR A O 1
ATOM 2137 N N . ALA A 1 267 ? 2.615 9.173 45.767 1.00 55.84 267 ALA A N 1
ATOM 2138 C CA . ALA A 1 267 ? 2.399 10.578 46.088 1.00 55.84 267 ALA A CA 1
ATOM 2139 C C . ALA A 1 267 ? 3.643 11.439 45.807 1.00 55.84 267 ALA A C 1
ATOM 2141 O O . ALA A 1 267 ? 3.555 12.486 45.169 1.00 55.84 267 ALA A O 1
ATOM 2142 N N . ASP A 1 268 ? 4.819 10.922 46.167 1.00 59.78 268 ASP A N 1
ATOM 2143 C CA . ASP A 1 268 ? 6.091 11.633 46.014 1.00 59.78 268 ASP A CA 1
ATOM 2144 C C . ASP A 1 268 ? 6.615 11.652 44.564 1.00 59.78 268 ASP A C 1
ATOM 2146 O O . ASP A 1 268 ? 7.460 12.478 44.223 1.00 59.78 268 ASP A O 1
ATOM 2150 N N . LYS A 1 269 ? 6.137 10.750 43.688 1.00 63.38 269 LYS A N 1
ATOM 2151 C CA . LYS A 1 269 ? 6.623 10.615 42.296 1.00 63.38 269 LYS A CA 1
ATOM 2152 C C . LYS A 1 269 ? 5.846 11.452 41.287 1.00 63.38 269 LYS A C 1
ATOM 2154 O O . LYS A 1 269 ? 6.418 11.839 40.271 1.00 63.38 269 LYS A O 1
ATOM 2159 N N . LEU A 1 270 ? 4.560 11.689 41.536 1.00 57.56 270 LEU A N 1
ATOM 2160 C CA . LEU A 1 270 ? 3.711 12.500 40.661 1.00 57.56 270 LEU A CA 1
ATOM 2161 C C . LEU A 1 270 ? 3.706 13.989 41.066 1.00 57.56 270 LEU A C 1
ATOM 2163 O O . LEU A 1 270 ? 3.233 14.830 40.307 1.00 57.56 270 LEU A O 1
ATOM 2167 N N . GLY A 1 271 ? 4.266 14.349 42.226 1.00 63.03 271 GLY A N 1
ATOM 2168 C CA . GLY A 1 271 ? 4.143 15.701 42.783 1.00 63.03 271 GLY A CA 1
ATOM 2169 C C . GLY A 1 271 ? 2.720 15.981 43.284 1.00 63.03 271 GLY A C 1
ATOM 2170 O O . GLY A 1 271 ? 1.848 15.131 43.182 1.00 63.03 271 GLY A O 1
ATOM 2171 N N . SER A 1 272 ? 2.453 17.171 43.828 1.00 59.62 272 SER A N 1
ATOM 2172 C CA . SER A 1 272 ? 1.155 17.518 44.445 1.00 59.62 272 SER A CA 1
ATOM 2173 C C . SER A 1 272 ? 0.013 17.812 43.454 1.00 59.62 272 SER A C 1
ATOM 2175 O O . SER A 1 272 ? -1.077 18.195 43.875 1.00 59.62 272 SER A O 1
ATOM 2177 N N . GLY A 1 273 ? 0.255 17.676 42.147 1.00 65.31 273 GLY A N 1
ATOM 2178 C CA . GLY A 1 273 ? -0.685 18.059 41.092 1.00 65.31 273 GLY A CA 1
ATOM 2179 C C . GLY A 1 273 ? -1.634 16.939 40.663 1.00 65.31 273 GLY A C 1
ATOM 2180 O O . GLY A 1 273 ? -1.319 15.756 40.778 1.00 65.31 273 GLY A O 1
ATOM 2181 N N . VAL A 1 274 ? -2.789 17.327 40.122 1.00 72.06 274 VAL A N 1
ATOM 2182 C CA . VAL A 1 274 ? -3.688 16.431 39.382 1.00 72.06 274 VAL A CA 1
ATOM 2183 C C . VAL A 1 274 ? -3.081 16.170 38.002 1.00 72.06 274 VAL A C 1
ATOM 2185 O O . VAL A 1 274 ? -2.725 17.120 37.307 1.00 72.06 274 VAL A O 1
ATOM 2188 N N . HIS A 1 275 ? -2.962 14.903 37.599 1.00 70.75 275 HIS A N 1
ATOM 2189 C CA . HIS A 1 275 ? -2.432 14.532 36.284 1.00 70.75 275 HIS A CA 1
ATOM 2190 C C . HIS A 1 275 ? -3.547 14.141 35.333 1.00 70.75 275 HIS A C 1
ATOM 2192 O O . HIS A 1 275 ? -4.425 13.352 35.678 1.00 70.75 275 HIS A O 1
ATOM 2198 N N . GLU A 1 276 ? -3.480 14.677 34.119 1.00 79.38 276 GLU A N 1
ATOM 2199 C CA . GLU A 1 276 ? -4.463 14.440 33.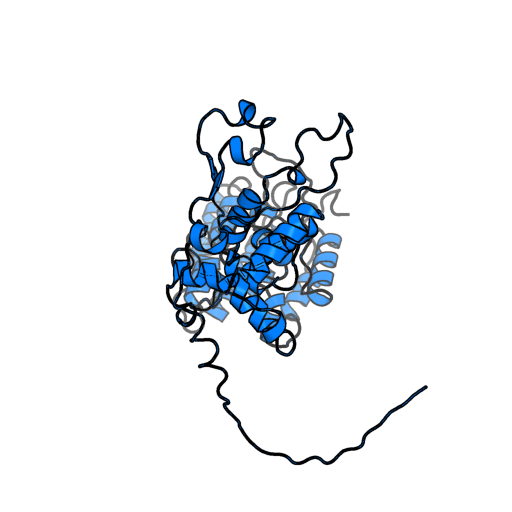070 1.00 79.38 276 GLU A CA 1
ATOM 2200 C C . GLU A 1 276 ? -3.972 13.363 32.099 1.00 79.38 276 GLU A C 1
ATOM 2202 O O . GLU A 1 276 ? -2.936 13.505 31.445 1.00 79.38 276 GLU A O 1
ATOM 2207 N N . TYR A 1 277 ? -4.743 12.287 31.976 1.00 71.00 277 TYR A N 1
ATOM 2208 C CA . TYR A 1 277 ? -4.473 11.185 31.062 1.00 71.00 277 TYR A CA 1
ATOM 2209 C C . TYR A 1 277 ? -5.506 11.144 29.944 1.00 71.00 277 TYR A C 1
ATOM 2211 O O . TYR A 1 277 ? -6.707 11.188 30.183 1.00 71.00 277 TYR A O 1
ATOM 2219 N N . TYR A 1 278 ? -5.037 10.983 28.711 1.00 76.12 278 TYR A N 1
ATOM 2220 C CA . TYR A 1 278 ? -5.882 10.987 27.523 1.00 76.12 278 TYR A CA 1
ATOM 2221 C C . TYR A 1 278 ? -5.688 9.695 26.725 1.00 76.12 278 TYR A C 1
ATOM 2223 O O . TYR A 1 278 ? -4.556 9.271 26.476 1.00 76.12 278 TYR A O 1
ATOM 2231 N N . LYS A 1 279 ? -6.779 9.090 26.245 1.00 77.94 279 LYS A N 1
ATOM 2232 C CA . LYS A 1 279 ? -6.734 8.048 25.215 1.00 77.94 279 LYS A CA 1
ATOM 2233 C C . LYS A 1 279 ? -6.857 8.715 23.851 1.00 77.94 279 LYS A C 1
ATOM 2235 O O . LYS A 1 279 ? -7.772 9.485 23.582 1.00 77.94 279 LYS A O 1
ATOM 2240 N N . THR A 1 280 ? -5.914 8.404 22.974 1.00 82.31 280 THR A N 1
ATOM 2241 C CA . THR A 1 280 ? -5.900 8.907 21.603 1.00 82.31 280 THR A CA 1
ATOM 2242 C C . THR A 1 280 ? -6.234 7.782 20.633 1.00 82.31 280 THR A C 1
ATOM 2244 O O . THR A 1 280 ? -5.560 6.753 20.622 1.00 82.31 280 THR A O 1
ATOM 2247 N N . TYR A 1 281 ? -7.225 8.013 19.783 1.00 82.81 281 TYR A N 1
ATOM 2248 C CA . TYR A 1 281 ? -7.625 7.153 18.679 1.00 82.81 281 TYR A CA 1
ATOM 2249 C C . TYR A 1 281 ? -7.138 7.782 17.375 1.00 82.81 281 TYR A C 1
ATOM 2251 O O . TYR A 1 281 ? -7.398 8.957 17.106 1.00 82.81 281 TYR A O 1
ATOM 2259 N N . SER A 1 282 ? -6.384 7.030 16.574 1.00 83.81 282 SER A N 1
ATOM 2260 C CA . SER A 1 282 ? -5.881 7.544 15.300 1.00 83.81 282 SER A CA 1
ATOM 2261 C C . SER A 1 282 ? -6.972 7.584 14.224 1.00 83.81 282 SER A C 1
ATOM 2263 O O . SER A 1 282 ? -8.027 6.963 14.352 1.00 83.81 282 SER A O 1
ATOM 2265 N N . GLU A 1 283 ? -6.666 8.248 13.112 1.00 83.50 283 GLU A N 1
ATOM 2266 C CA . GLU A 1 283 ? -7.521 8.312 11.920 1.00 83.50 283 GLU A CA 1
ATOM 2267 C C . GLU A 1 283 ? -7.818 6.917 11.331 1.00 83.50 283 GLU A C 1
ATOM 2269 O O . GLU A 1 283 ? -8.867 6.699 10.732 1.00 83.50 283 GLU A O 1
ATOM 2274 N N . THR A 1 284 ? -6.924 5.938 11.528 1.00 81.94 284 THR A N 1
ATOM 2275 C CA . THR A 1 284 ? -7.106 4.563 11.037 1.00 81.94 284 THR A CA 1
ATOM 2276 C C . THR A 1 284 ? -7.694 3.615 12.075 1.00 81.94 284 THR A C 1
ATOM 2278 O O . THR A 1 284 ? -7.941 2.453 11.741 1.00 81.94 284 THR A O 1
ATOM 2281 N N . TYR A 1 285 ? -7.972 4.091 13.295 1.00 82.12 285 TYR A N 1
ATOM 2282 C CA . TYR A 1 285 ? -8.433 3.252 14.401 1.00 82.12 285 TYR A CA 1
ATOM 2283 C C . TYR A 1 285 ? -9.691 2.474 14.024 1.00 82.12 285 TYR A C 1
ATOM 2285 O O . TYR A 1 285 ? -9.728 1.252 14.171 1.00 82.12 285 TYR A O 1
ATOM 2293 N N . CYS A 1 286 ? -10.699 3.162 13.474 1.00 78.69 286 CYS A N 1
ATOM 2294 C CA . CYS A 1 286 ? -11.952 2.535 13.059 1.00 78.69 286 CYS A CA 1
ATOM 2295 C C . CYS A 1 286 ? -11.706 1.436 12.022 1.00 78.69 286 CYS A C 1
ATOM 2297 O O . CYS A 1 286 ? -12.193 0.324 12.188 1.00 78.69 286 CYS A O 1
ATOM 2299 N N . LEU A 1 287 ? -10.902 1.701 10.989 1.00 79.06 287 LEU A N 1
ATOM 2300 C CA . LEU A 1 287 ? -10.579 0.705 9.965 1.00 79.06 287 LEU A CA 1
ATOM 2301 C C . LEU A 1 287 ? -9.818 -0.493 10.552 1.00 79.06 287 LEU A C 1
ATOM 2303 O O . LEU A 1 287 ? -10.161 -1.642 10.274 1.00 79.06 287 LEU A O 1
ATOM 2307 N N . GLY A 1 288 ? -8.808 -0.238 11.385 1.00 78.81 288 GLY A N 1
ATOM 2308 C CA . GLY A 1 288 ? -8.032 -1.285 12.043 1.00 78.81 288 GLY A CA 1
ATOM 2309 C C . GLY A 1 288 ? -8.905 -2.147 12.950 1.00 78.81 288 GLY A C 1
ATOM 2310 O O . GLY A 1 288 ? -8.827 -3.373 12.901 1.00 78.81 288 GLY A O 1
ATOM 2311 N N . GLN A 1 289 ? -9.787 -1.522 13.727 1.00 76.50 289 GLN A N 1
ATOM 2312 C CA . GLN A 1 289 ? -10.689 -2.221 14.631 1.00 76.50 289 GLN A CA 1
ATOM 2313 C C . GLN A 1 289 ? -11.760 -2.997 13.854 1.00 76.50 289 GLN A C 1
ATOM 2315 O O . GLN A 1 289 ? -12.105 -4.101 14.261 1.00 76.50 289 GLN A O 1
ATOM 2320 N N . LEU A 1 290 ? -12.219 -2.490 12.703 1.00 74.31 290 LEU A N 1
ATOM 2321 C CA . LEU A 1 290 ? -13.135 -3.206 11.813 1.00 74.31 290 LEU A CA 1
ATOM 2322 C C . LEU A 1 290 ? -12.485 -4.445 11.182 1.00 74.31 290 LEU A C 1
ATOM 2324 O O . LEU A 1 290 ? -13.097 -5.508 11.129 1.00 74.31 290 LEU A O 1
ATOM 2328 N N . MET A 1 291 ? -11.239 -4.335 10.719 1.00 74.00 291 MET A N 1
ATOM 2329 C CA . MET A 1 291 ? -10.525 -5.441 10.069 1.00 74.00 291 MET A CA 1
ATOM 2330 C C . MET A 1 291 ? -10.024 -6.498 11.061 1.00 74.00 291 MET A C 1
ATOM 2332 O O . MET A 1 291 ? -10.003 -7.690 10.751 1.00 74.00 291 MET A O 1
ATOM 2336 N N . PHE A 1 292 ? -9.631 -6.074 12.261 1.00 74.31 292 PHE A N 1
ATOM 2337 C CA . PHE A 1 292 ? -9.013 -6.922 13.282 1.00 74.31 292 PHE A CA 1
ATOM 2338 C C . PHE A 1 292 ? -9.863 -7.020 14.547 1.00 74.31 292 PHE A C 1
ATOM 2340 O O . PHE A 1 292 ? -9.329 -7.203 15.637 1.00 74.31 292 PHE A O 1
ATOM 2347 N N . TRP A 1 293 ? -11.188 -6.952 14.405 1.00 65.06 293 TRP A N 1
ATOM 2348 C CA . TRP A 1 293 ? -12.136 -7.008 15.522 1.00 65.06 293 TRP A CA 1
ATOM 2349 C C . TRP A 1 293 ? -11.962 -8.258 16.401 1.00 65.06 293 TRP A C 1
ATOM 2351 O O . TRP A 1 293 ? -12.128 -8.196 17.615 1.00 65.06 293 TRP A O 1
ATOM 2361 N N . HIS A 1 294 ? -11.564 -9.379 15.791 1.00 64.06 294 HIS A N 1
ATOM 2362 C CA . HIS A 1 294 ? -11.280 -10.647 16.466 1.00 64.06 294 HIS A CA 1
ATOM 2363 C C . HIS A 1 294 ? -9.938 -10.642 17.215 1.00 64.06 294 HIS A C 1
ATOM 2365 O O . HIS A 1 294 ? -9.723 -11.452 18.116 1.00 64.06 294 HIS A O 1
ATOM 2371 N N . ASN A 1 295 ? -9.009 -9.756 16.842 1.00 65.69 295 ASN A N 1
ATOM 2372 C CA . ASN A 1 295 ? -7.697 -9.662 17.462 1.00 65.69 295 ASN A CA 1
ATOM 2373 C C . ASN A 1 295 ? -7.760 -8.705 18.650 1.00 65.69 295 ASN A C 1
ATOM 2375 O O . ASN A 1 295 ? -7.574 -7.485 18.549 1.00 65.69 295 ASN A O 1
ATOM 2379 N N . GLN A 1 296 ? -8.047 -9.294 19.804 1.00 52.97 296 GLN A N 1
ATOM 2380 C CA . GLN A 1 296 ? -8.262 -8.522 21.007 1.00 52.97 296 GLN A CA 1
ATOM 2381 C C . GLN A 1 296 ? -6.942 -7.910 21.518 1.00 52.97 296 GLN A C 1
ATOM 2383 O O . GLN A 1 296 ? -6.986 -6.815 22.051 1.00 52.97 296 GLN A O 1
ATOM 2388 N N . ASN A 1 297 ? -5.774 -8.542 21.359 1.00 53.19 297 ASN A N 1
ATOM 2389 C CA . ASN A 1 297 ? -4.546 -8.173 22.100 1.00 53.19 297 ASN A CA 1
ATOM 2390 C C . ASN A 1 297 ? -3.697 -7.065 21.459 1.00 53.19 297 ASN A C 1
ATOM 2392 O O . ASN A 1 297 ? -2.596 -6.776 21.925 1.00 53.19 297 ASN A O 1
ATOM 2396 N N . ALA A 1 298 ? -4.146 -6.495 20.344 1.00 63.03 298 ALA A N 1
ATOM 2397 C CA . ALA A 1 298 ? -3.280 -5.688 19.503 1.00 63.03 298 ALA A CA 1
ATOM 2398 C C . ALA A 1 298 ? -3.836 -4.281 19.258 1.00 63.03 298 ALA A C 1
ATOM 2400 O O . ALA A 1 298 ? -5.038 -4.098 19.031 1.00 63.03 298 ALA A O 1
ATOM 2401 N N . GLU A 1 299 ? -2.923 -3.302 19.273 1.00 75.94 299 GLU A N 1
ATOM 2402 C CA . GLU A 1 299 ? -3.186 -1.935 18.824 1.00 75.94 299 GLU A CA 1
ATOM 2403 C C . GLU A 1 299 ? -3.663 -1.978 17.361 1.00 75.94 299 GLU A C 1
ATOM 2405 O O . GLU A 1 299 ? -2.918 -2.486 16.500 1.00 75.94 299 GLU A O 1
ATOM 2410 N N . PRO A 1 300 ? -4.894 -1.514 17.062 1.00 76.06 300 PRO A N 1
ATOM 2411 C CA . PRO A 1 300 ? -5.527 -1.722 15.761 1.00 76.06 300 PRO A CA 1
ATOM 2412 C C . PRO A 1 300 ? -4.684 -1.215 14.592 1.00 76.06 300 PRO A C 1
ATOM 2414 O O . PRO A 1 300 ? -4.490 -1.935 13.614 1.00 76.06 300 PRO A O 1
ATOM 2417 N N . ASP A 1 301 ? -4.089 -0.034 14.732 1.00 77.69 301 ASP A N 1
ATOM 2418 C CA . ASP A 1 301 ? -3.306 0.608 13.671 1.00 77.69 301 ASP A CA 1
ATOM 2419 C C . ASP A 1 301 ? -2.004 -0.130 13.378 1.00 77.69 301 ASP A C 1
ATOM 2421 O O . ASP A 1 301 ? -1.645 -0.385 12.227 1.00 77.69 301 ASP A O 1
ATOM 2425 N N . THR A 1 302 ? -1.301 -0.535 14.438 1.00 80.94 302 THR A N 1
ATOM 2426 C CA . THR A 1 302 ? -0.054 -1.293 14.307 1.00 80.94 302 THR A CA 1
ATOM 2427 C C . THR A 1 302 ? -0.319 -2.655 13.673 1.00 80.94 302 THR A C 1
ATOM 2429 O O . THR A 1 302 ? 0.495 -3.150 12.889 1.00 80.94 302 THR A O 1
ATOM 2432 N N . THR A 1 303 ? -1.453 -3.267 14.007 1.00 84.06 303 THR A N 1
ATOM 2433 C CA . THR A 1 303 ? -1.879 -4.549 13.441 1.00 84.06 303 THR A CA 1
ATOM 2434 C C . THR A 1 303 ? -2.231 -4.396 11.974 1.00 84.06 303 THR A C 1
ATOM 2436 O O . THR A 1 303 ? -1.700 -5.142 11.151 1.00 84.06 303 THR A O 1
ATOM 2439 N N . LEU A 1 304 ? -3.027 -3.380 11.638 1.00 84.81 304 LEU A N 1
ATOM 2440 C CA . LEU A 1 304 ? -3.406 -3.046 10.273 1.00 84.81 304 LEU A CA 1
ATOM 2441 C C . LEU A 1 304 ? -2.178 -2.813 9.391 1.00 84.81 304 LEU A C 1
ATOM 2443 O O . LEU A 1 304 ? -2.020 -3.490 8.379 1.00 84.81 304 LEU A O 1
ATOM 2447 N N . ALA A 1 305 ? -1.258 -1.947 9.818 1.00 85.94 305 ALA A N 1
ATOM 2448 C CA . ALA A 1 305 ? -0.039 -1.635 9.072 1.00 85.94 305 ALA A CA 1
ATOM 2449 C C . ALA A 1 305 ? 0.936 -2.821 8.945 1.00 85.94 305 ALA A C 1
ATOM 2451 O O . ALA A 1 305 ? 1.779 -2.851 8.047 1.00 85.94 305 ALA A O 1
ATOM 2452 N N . LYS A 1 306 ? 0.896 -3.794 9.865 1.00 87.50 306 LYS A N 1
ATOM 2453 C CA . LYS A 1 306 ? 1.696 -5.027 9.765 1.00 87.50 306 LYS A CA 1
ATOM 2454 C C . LYS A 1 306 ? 1.047 -6.034 8.826 1.00 87.50 306 LYS A C 1
ATOM 2456 O O . LYS A 1 306 ? 1.751 -6.631 8.016 1.00 87.50 306 LYS A O 1
ATOM 2461 N N . ALA A 1 307 ? -0.259 -6.224 8.953 1.00 87.56 307 ALA A N 1
ATOM 2462 C CA . ALA A 1 307 ? -1.021 -7.207 8.204 1.00 87.56 307 ALA A CA 1
ATOM 2463 C C . ALA A 1 307 ? -1.229 -6.809 6.739 1.00 87.56 307 ALA A C 1
ATOM 2465 O O . ALA A 1 307 ? -1.350 -7.695 5.905 1.00 87.56 307 ALA A O 1
ATOM 2466 N N . SER A 1 308 ? -1.215 -5.511 6.418 1.00 88.56 308 SER A N 1
ATOM 2467 C CA . SER A 1 308 ? -1.401 -4.995 5.056 1.00 88.56 308 SER A CA 1
ATOM 2468 C C . SER A 1 308 ? -0.188 -5.165 4.135 1.00 88.56 308 SER A C 1
ATOM 2470 O O . SER A 1 308 ? -0.309 -4.990 2.923 1.00 88.56 308 SER A O 1
ATOM 2472 N N . ARG A 1 309 ? 0.993 -5.479 4.673 1.00 90.88 309 ARG A N 1
ATOM 2473 C CA . ARG A 1 309 ? 2.261 -5.443 3.928 1.00 90.88 309 ARG A CA 1
ATOM 2474 C C . ARG A 1 309 ? 2.279 -6.427 2.772 1.00 90.88 309 ARG A C 1
ATOM 2476 O O . ARG A 1 309 ? 2.116 -7.627 2.964 1.00 90.88 309 ARG A O 1
ATOM 2483 N N . GLY A 1 310 ? 2.538 -5.925 1.578 1.00 89.69 310 GLY A N 1
ATOM 2484 C CA . GLY A 1 310 ? 2.581 -6.682 0.338 1.00 89.69 310 GLY A CA 1
ATOM 2485 C C . GLY A 1 310 ? 1.197 -7.045 -0.182 1.00 89.69 310 GLY A C 1
ATOM 2486 O O . GLY A 1 310 ? 0.926 -6.816 -1.350 1.00 89.69 310 GLY A O 1
ATOM 2487 N N . CYS A 1 311 ? 0.305 -7.571 0.661 1.00 89.06 311 CYS A N 1
ATOM 2488 C CA . CYS A 1 311 ? -1.022 -8.026 0.243 1.00 89.06 311 CYS A CA 1
ATOM 2489 C C . CYS A 1 311 ? -2.034 -6.896 -0.006 1.00 89.06 311 CYS A C 1
ATOM 2491 O O . CYS A 1 311 ? -2.887 -7.048 -0.871 1.00 89.06 311 CYS A O 1
ATOM 2493 N N . LEU A 1 312 ? -1.946 -5.767 0.700 1.00 90.31 312 LEU A N 1
ATOM 2494 C CA . LEU A 1 312 ? -2.801 -4.586 0.496 1.00 90.31 312 LEU A CA 1
ATOM 2495 C C . LEU A 1 312 ? -1.976 -3.339 0.166 1.00 90.31 312 LEU A C 1
ATOM 2497 O O . LEU A 1 312 ? -2.393 -2.516 -0.638 1.00 90.31 312 LEU A O 1
ATOM 2501 N N . SER A 1 313 ? -0.808 -3.196 0.788 1.00 91.88 313 SER A N 1
ATOM 2502 C CA . SER A 1 313 ? 0.120 -2.088 0.585 1.00 91.88 313 SER A CA 1
ATOM 2503 C C . SER A 1 313 ? 1.417 -2.636 0.011 1.00 91.88 313 SER A C 1
ATOM 2505 O O . SER A 1 313 ? 2.141 -3.372 0.686 1.00 91.88 313 SER A O 1
ATOM 2507 N N . LEU A 1 314 ? 1.693 -2.312 -1.249 1.00 93.88 314 LEU A N 1
ATOM 2508 C CA . LEU A 1 314 ? 2.927 -2.718 -1.912 1.00 93.88 314 LEU A CA 1
ATOM 2509 C C . LEU A 1 314 ? 4.150 -2.010 -1.287 1.00 93.88 314 LEU A C 1
ATOM 2511 O O . LEU A 1 314 ? 3.996 -0.983 -0.620 1.00 93.88 314 LEU A O 1
ATOM 2515 N N . PRO A 1 315 ? 5.366 -2.567 -1.451 1.00 92.69 315 PRO A N 1
ATOM 2516 C CA . PRO A 1 315 ? 6.585 -1.958 -0.928 1.00 92.69 315 PRO A CA 1
ATOM 2517 C C . PRO A 1 315 ? 6.785 -0.506 -1.379 1.00 92.69 315 PRO A C 1
ATOM 2519 O O . PRO A 1 315 ? 6.418 -0.121 -2.487 1.00 92.69 315 PRO A O 1
ATOM 2522 N N . ASP A 1 316 ? 7.419 0.280 -0.517 1.00 91.81 316 ASP A N 1
ATOM 2523 C CA . ASP A 1 316 ? 7.876 1.635 -0.813 1.00 91.81 316 ASP A CA 1
ATOM 2524 C C . ASP A 1 316 ? 8.977 1.594 -1.877 1.00 91.81 316 ASP A C 1
ATOM 2526 O O . ASP A 1 316 ? 9.881 0.768 -1.772 1.00 91.81 316 ASP A O 1
ATOM 2530 N N . VAL A 1 317 ? 8.956 2.472 -2.879 1.00 92.62 317 VAL A N 1
ATOM 2531 C CA . VAL A 1 317 ? 9.958 2.441 -3.959 1.00 92.62 317 VAL A CA 1
ATOM 2532 C C . VAL A 1 317 ? 11.376 2.758 -3.456 1.00 92.62 317 VAL A C 1
ATOM 2534 O O . VAL A 1 317 ? 12.358 2.204 -3.958 1.00 92.62 317 VAL A O 1
ATOM 2537 N N . GLY A 1 318 ? 11.502 3.538 -2.377 1.00 90.88 318 GLY A N 1
ATOM 2538 C CA . GLY A 1 318 ? 12.764 3.822 -1.688 1.00 90.88 318 GLY A CA 1
ATOM 2539 C C . GLY A 1 318 ? 13.410 2.596 -1.036 1.00 90.88 318 GLY A C 1
ATOM 2540 O O . GLY A 1 318 ? 14.603 2.616 -0.715 1.00 90.88 318 GLY A O 1
ATOM 2541 N N . SER A 1 319 ? 12.677 1.484 -0.929 1.00 89.88 319 SER A N 1
ATOM 2542 C CA . SER A 1 319 ? 13.199 0.148 -0.605 1.00 89.88 319 SER A CA 1
ATOM 2543 C C . SER A 1 319 ? 14.452 -0.218 -1.393 1.00 89.88 319 SER A C 1
ATOM 2545 O O . SER A 1 319 ? 15.351 -0.872 -0.861 1.00 89.88 319 SER A O 1
ATOM 2547 N N . PHE A 1 320 ? 14.540 0.240 -2.643 1.00 91.38 320 PHE A N 1
ATOM 2548 C CA . PHE A 1 320 ? 15.543 -0.192 -3.611 1.00 91.38 320 PHE A CA 1
ATOM 2549 C C . PHE A 1 320 ? 16.748 0.761 -3.739 1.00 91.38 320 PHE A C 1
ATOM 2551 O O . PHE A 1 320 ? 17.760 0.376 -4.330 1.00 91.38 320 PHE A O 1
ATOM 2558 N N . TYR A 1 321 ? 16.704 1.951 -3.114 1.00 90.75 321 TYR A N 1
ATOM 2559 C CA . TYR A 1 321 ? 17.668 3.053 -3.332 1.00 90.75 321 TYR A CA 1
ATOM 2560 C C . TYR A 1 321 ? 18.330 3.586 -2.058 1.00 90.75 321 TYR A C 1
ATOM 2562 O O . TYR A 1 321 ? 17.673 3.830 -1.046 1.00 90.75 321 TYR A O 1
ATOM 2570 N N . ALA A 1 322 ? 19.668 3.659 -2.025 1.00 86.19 322 ALA A N 1
ATOM 2571 C CA . ALA A 1 322 ? 20.416 3.767 -0.765 1.00 86.19 322 ALA A CA 1
ATOM 2572 C C . ALA A 1 322 ? 20.271 5.172 -0.201 1.00 86.19 322 ALA A C 1
ATOM 2574 O O . ALA A 1 322 ? 20.484 6.145 -0.919 1.00 86.19 322 ALA A O 1
ATOM 2575 N N . LYS A 1 323 ? 19.932 5.280 1.089 1.00 79.75 323 LYS A N 1
ATOM 2576 C CA . LYS A 1 323 ? 19.908 6.583 1.754 1.00 79.75 323 LYS A CA 1
ATOM 2577 C C . LYS A 1 323 ? 21.346 7.055 1.939 1.00 79.75 323 LYS A C 1
ATOM 2579 O O . LYS A 1 323 ? 22.146 6.339 2.540 1.00 79.75 323 LYS A O 1
ATOM 2584 N N . VAL A 1 324 ? 21.639 8.268 1.472 1.00 61.09 324 VAL A N 1
ATOM 2585 C CA . VAL A 1 324 ? 22.978 8.886 1.496 1.00 61.09 324 VAL A CA 1
ATOM 2586 C C . VAL A 1 324 ? 23.596 8.871 2.905 1.00 61.09 324 VAL A C 1
ATOM 2588 O O . VAL A 1 324 ? 24.787 8.631 3.052 1.00 61.09 324 VAL A O 1
ATOM 2591 N N . GLN A 1 325 ? 22.777 9.035 3.951 1.00 55.69 325 GLN A N 1
ATOM 2592 C CA . GLN A 1 325 ? 23.237 9.170 5.340 1.00 55.69 325 GLN A CA 1
ATOM 2593 C C . GLN A 1 325 ? 23.387 7.847 6.123 1.00 55.69 325 GLN A C 1
ATOM 2595 O O . GLN A 1 325 ? 23.992 7.845 7.191 1.00 55.69 325 GLN A O 1
ATOM 2600 N N . LYS A 1 326 ? 22.834 6.719 5.647 1.00 56.81 326 LYS A N 1
ATOM 2601 C CA . LYS A 1 326 ? 22.924 5.406 6.327 1.00 56.81 326 LYS A CA 1
ATOM 2602 C C . LYS A 1 326 ? 22.995 4.264 5.309 1.00 56.81 326 LYS A C 1
ATOM 2604 O O . LYS A 1 326 ? 22.006 3.548 5.119 1.00 56.81 326 LYS A O 1
ATOM 2609 N N . PRO A 1 327 ? 24.141 4.065 4.642 1.00 54.41 327 PRO A N 1
ATOM 2610 C CA . PRO A 1 327 ? 24.315 2.950 3.728 1.00 54.41 327 PRO A CA 1
ATOM 2611 C C . PRO A 1 327 ? 24.530 1.657 4.530 1.00 54.41 327 PRO A C 1
ATOM 2613 O O . PRO A 1 327 ? 25.656 1.189 4.647 1.00 54.41 327 PRO A O 1
ATOM 2616 N N . SER A 1 328 ? 23.490 1.052 5.123 1.00 51.78 328 SER A N 1
ATOM 2617 C CA . SER A 1 328 ? 23.642 -0.332 5.598 1.00 51.78 328 SER A CA 1
ATOM 2618 C C . SER A 1 328 ? 22.373 -1.192 5.602 1.00 51.78 328 SER A C 1
ATOM 2620 O O . SER A 1 328 ? 21.378 -0.936 6.279 1.00 51.78 328 SER A O 1
ATOM 2622 N N . ARG A 1 329 ? 22.487 -2.244 4.785 1.00 55.41 329 ARG A N 1
ATOM 2623 C CA . ARG A 1 329 ? 21.988 -3.632 4.810 1.00 55.41 329 ARG A CA 1
ATOM 2624 C C . ARG A 1 329 ? 21.956 -4.035 3.337 1.00 55.41 329 ARG A C 1
ATOM 2626 O O . ARG A 1 329 ? 21.350 -3.336 2.533 1.00 55.41 329 ARG A O 1
ATOM 2633 N N . GLN A 1 330 ? 22.691 -5.083 2.963 1.00 61.69 330 GLN A N 1
ATOM 2634 C CA . GLN A 1 330 ? 22.753 -5.553 1.574 1.00 61.69 330 GLN A CA 1
ATOM 2635 C C . GLN A 1 330 ? 21.333 -5.700 1.016 1.00 61.69 330 GLN A C 1
ATOM 2637 O O . GLN A 1 330 ? 20.527 -6.454 1.568 1.00 61.69 330 GLN A O 1
ATOM 2642 N N . ARG A 1 331 ? 21.032 -4.965 -0.059 1.00 71.69 331 ARG A N 1
ATOM 2643 C CA . ARG A 1 331 ? 19.774 -5.080 -0.798 1.00 71.69 331 ARG A CA 1
ATOM 2644 C C . ARG A 1 331 ? 19.818 -6.301 -1.688 1.00 71.69 331 ARG A C 1
ATOM 2646 O O . ARG A 1 331 ? 20.084 -6.206 -2.883 1.00 71.69 331 ARG A O 1
ATOM 2653 N N . VAL A 1 332 ? 19.619 -7.441 -1.043 1.00 79.31 332 VAL A N 1
ATOM 2654 C CA . VAL A 1 332 ? 19.604 -8.736 -1.704 1.00 79.31 332 VAL A CA 1
ATOM 2655 C C . VAL A 1 332 ? 18.342 -8.830 -2.552 1.00 79.31 332 VAL A C 1
ATOM 2657 O O . VAL A 1 332 ? 17.227 -8.917 -2.026 1.00 79.31 332 VAL A O 1
ATOM 2660 N N . TYR A 1 333 ? 18.526 -8.804 -3.865 1.00 86.44 333 TYR A N 1
ATOM 2661 C CA . TYR A 1 333 ? 17.457 -8.977 -4.832 1.00 86.44 333 TYR A CA 1
ATOM 2662 C C . TYR A 1 333 ? 17.928 -9.867 -5.960 1.00 86.44 333 TYR A C 1
ATOM 2664 O O . TYR A 1 333 ? 18.873 -9.559 -6.674 1.00 86.44 333 TYR A O 1
ATOM 2672 N N . GLY A 1 334 ? 17.250 -10.986 -6.133 1.00 85.06 334 GLY A N 1
ATOM 2673 C CA . GLY A 1 334 ? 17.621 -11.948 -7.147 1.00 85.06 334 GLY A CA 1
ATOM 2674 C C . GLY A 1 334 ? 16.540 -13.000 -7.329 1.00 85.06 334 GLY A C 1
ATOM 2675 O O . GLY A 1 334 ? 15.447 -12.884 -6.757 1.00 85.06 334 GLY A O 1
ATOM 2676 N N . PRO A 1 335 ? 16.843 -14.062 -8.089 1.00 86.88 335 PRO A N 1
ATOM 2677 C CA . PRO A 1 335 ? 15.890 -15.124 -8.391 1.00 86.88 335 PRO A CA 1
ATOM 2678 C C . PRO A 1 335 ? 15.251 -15.753 -7.144 1.00 86.88 335 PRO A C 1
ATOM 2680 O O . PRO A 1 335 ? 14.063 -16.073 -7.156 1.00 86.88 335 PRO A O 1
ATOM 2683 N N . ARG A 1 336 ? 15.998 -15.884 -6.035 1.00 86.62 336 ARG A N 1
ATOM 2684 C CA . ARG A 1 336 ? 15.476 -16.412 -4.759 1.00 86.62 336 ARG A CA 1
ATOM 2685 C C . ARG A 1 336 ? 14.417 -15.499 -4.140 1.00 86.62 336 ARG A C 1
ATOM 2687 O O . ARG A 1 336 ? 13.337 -15.976 -3.791 1.00 86.62 336 ARG A O 1
ATOM 2694 N N . THR A 1 337 ? 14.705 -14.201 -4.046 1.00 87.31 337 THR A N 1
ATOM 2695 C CA . THR A 1 337 ? 13.773 -13.191 -3.519 1.00 87.31 337 THR A CA 1
ATOM 2696 C C . THR A 1 337 ? 12.498 -13.139 -4.359 1.00 87.31 337 THR A C 1
ATOM 2698 O O . THR A 1 337 ? 11.394 -13.177 -3.818 1.00 87.31 337 THR A O 1
ATOM 2701 N N . LEU A 1 338 ? 12.645 -13.150 -5.685 1.00 89.12 338 LEU A N 1
ATOM 2702 C CA . LEU A 1 338 ? 11.537 -13.159 -6.637 1.00 89.12 338 LEU A CA 1
ATOM 2703 C C . LEU A 1 338 ? 10.679 -14.427 -6.520 1.00 89.12 338 LEU A C 1
ATOM 2705 O O . LEU A 1 338 ? 9.455 -14.343 -6.452 1.00 89.12 338 LEU A O 1
ATOM 2709 N N . LYS A 1 339 ? 11.307 -15.605 -6.419 1.00 90.31 339 LYS A N 1
ATOM 2710 C CA . LYS A 1 339 ? 10.609 -16.882 -6.210 1.00 90.31 339 LYS A CA 1
ATOM 2711 C C . LYS A 1 339 ? 9.817 -16.886 -4.903 1.00 90.31 339 LYS A C 1
ATOM 2713 O O . LYS A 1 339 ? 8.685 -17.366 -4.882 1.00 90.31 339 LYS A O 1
ATOM 2718 N N . PHE A 1 340 ? 10.389 -16.351 -3.824 1.00 88.69 340 PHE A N 1
ATOM 2719 C CA . PHE A 1 340 ? 9.691 -16.208 -2.548 1.00 88.69 340 PHE A CA 1
ATOM 2720 C C . PHE A 1 340 ? 8.487 -15.264 -2.665 1.00 88.69 340 PHE A C 1
ATOM 2722 O O . PHE A 1 340 ? 7.393 -15.619 -2.226 1.00 88.69 340 PHE A O 1
ATOM 2729 N N . MET A 1 341 ? 8.673 -14.098 -3.291 1.00 90.25 341 MET A N 1
ATOM 2730 C CA . MET A 1 341 ? 7.611 -13.118 -3.527 1.00 90.25 341 MET A CA 1
ATOM 2731 C C . MET A 1 341 ? 6.459 -13.731 -4.330 1.00 90.25 341 MET A C 1
ATOM 2733 O O . MET A 1 341 ? 5.318 -13.711 -3.879 1.00 90.25 341 MET A O 1
ATOM 2737 N N . LEU A 1 342 ? 6.760 -14.368 -5.463 1.00 92.56 342 LEU A N 1
ATOM 2738 C CA . LEU A 1 342 ? 5.766 -15.041 -6.301 1.00 92.56 342 LEU A CA 1
ATOM 2739 C C . LEU A 1 342 ? 5.035 -16.154 -5.546 1.00 92.56 342 LEU A C 1
ATOM 2741 O O . LEU A 1 342 ? 3.812 -16.237 -5.610 1.00 92.56 342 LEU A O 1
ATOM 2745 N N . ALA A 1 343 ? 5.751 -16.968 -4.763 1.00 91.56 343 ALA A N 1
ATOM 2746 C CA . ALA A 1 343 ? 5.124 -18.000 -3.942 1.00 91.56 343 ALA A CA 1
ATOM 2747 C C . ALA A 1 343 ? 4.170 -17.409 -2.890 1.00 91.56 343 ALA A C 1
ATOM 2749 O O . ALA A 1 343 ? 3.115 -17.992 -2.637 1.00 91.56 343 ALA A O 1
ATOM 2750 N N . ARG A 1 344 ? 4.512 -16.257 -2.292 1.00 89.69 344 ARG A N 1
ATOM 2751 C CA . ARG A 1 344 ? 3.615 -15.529 -1.382 1.00 89.69 344 ARG A CA 1
ATOM 2752 C C . ARG A 1 344 ? 2.379 -15.026 -2.113 1.00 89.69 344 ARG A C 1
ATOM 2754 O O . ARG A 1 344 ? 1.284 -15.285 -1.636 1.00 89.69 344 ARG A O 1
ATOM 2761 N N . MET A 1 345 ? 2.545 -14.382 -3.265 1.00 90.88 345 MET A N 1
ATOM 2762 C CA . MET A 1 345 ? 1.433 -13.878 -4.074 1.00 90.88 345 MET A CA 1
ATOM 2763 C C . MET A 1 345 ? 0.484 -15.017 -4.477 1.00 90.88 345 MET A C 1
ATOM 2765 O O . MET A 1 345 ? -0.700 -14.959 -4.176 1.00 90.88 345 MET A O 1
ATOM 2769 N N . GLU A 1 346 ? 0.998 -16.091 -5.080 1.00 89.81 346 GLU A N 1
ATOM 2770 C CA . GLU A 1 346 ? 0.169 -17.169 -5.638 1.00 89.81 346 GLU A CA 1
ATOM 2771 C C . GLU A 1 346 ? -0.460 -18.081 -4.574 1.00 89.81 346 GLU A C 1
ATOM 2773 O O . GLU A 1 346 ? -1.598 -18.513 -4.734 1.00 89.81 346 GLU A O 1
ATOM 2778 N N . LYS A 1 347 ? 0.270 -18.417 -3.499 1.00 88.31 347 LYS A N 1
ATOM 2779 C CA . LYS A 1 347 ? -0.162 -19.447 -2.529 1.00 88.31 347 LYS A CA 1
ATOM 2780 C C . LYS A 1 347 ? -0.676 -18.880 -1.210 1.00 88.31 347 LYS A C 1
ATOM 2782 O O . LYS A 1 347 ? -1.314 -19.599 -0.446 1.00 88.31 347 LYS A O 1
ATOM 2787 N N . GLN A 1 348 ? -0.318 -17.641 -0.882 1.00 86.31 348 GLN A N 1
ATOM 2788 C CA . GLN A 1 348 ? -0.565 -17.026 0.425 1.00 86.31 348 GLN A CA 1
ATOM 2789 C C . GLN A 1 348 ? -0.885 -15.531 0.271 1.00 86.31 348 GLN A C 1
ATOM 2791 O O . GLN A 1 348 ? -0.327 -14.709 1.000 1.00 86.31 348 GLN A O 1
ATOM 2796 N N . ALA A 1 349 ? -1.759 -15.188 -0.682 1.00 84.25 349 ALA A N 1
ATOM 2797 C CA . ALA A 1 349 ? -2.067 -13.816 -1.099 1.00 84.25 349 ALA A CA 1
ATOM 2798 C C . ALA A 1 349 ? -2.460 -12.878 0.058 1.00 84.25 349 ALA A C 1
ATOM 2800 O O . ALA A 1 349 ? -2.189 -11.685 0.005 1.00 84.25 349 ALA A O 1
ATOM 2801 N N . GLN A 1 350 ? -3.064 -13.424 1.115 1.00 82.00 350 GLN A N 1
ATOM 2802 C CA . GLN A 1 350 ? -3.503 -12.714 2.315 1.00 82.00 350 GLN A CA 1
ATOM 2803 C C . GLN A 1 350 ? -2.411 -12.535 3.377 1.00 82.00 350 GLN A C 1
ATOM 2805 O O . GLN A 1 350 ? -2.600 -11.785 4.334 1.00 82.00 350 GLN A O 1
ATOM 2810 N N . ARG A 1 351 ? -1.288 -13.260 3.281 1.00 85.94 351 ARG A N 1
ATOM 2811 C CA . ARG A 1 351 ? -0.241 -13.191 4.304 1.00 85.94 351 ARG A CA 1
ATOM 2812 C C . ARG A 1 351 ? 0.632 -11.954 4.096 1.00 85.94 351 ARG A C 1
ATOM 2814 O O . ARG A 1 351 ? 1.097 -11.730 2.977 1.00 85.94 351 ARG A O 1
ATOM 2821 N N . PRO A 1 352 ? 0.948 -11.220 5.177 1.00 88.19 352 PRO A N 1
ATOM 2822 C CA . PRO A 1 352 ? 1.837 -10.081 5.078 1.00 88.19 352 PRO A CA 1
ATOM 2823 C C . PRO A 1 352 ? 3.235 -10.518 4.648 1.00 88.19 352 PRO A C 1
ATOM 2825 O O . PRO A 1 352 ? 3.744 -11.570 5.061 1.00 88.19 352 PRO A O 1
ATOM 2828 N N . TRP A 1 353 ? 3.868 -9.691 3.826 1.00 88.19 353 TRP A N 1
ATOM 2829 C CA . TRP A 1 353 ? 5.253 -9.879 3.425 1.00 88.19 353 TRP A CA 1
ATOM 2830 C C . TRP A 1 353 ? 6.178 -9.564 4.610 1.00 88.19 353 TRP A C 1
ATOM 2832 O O . TRP A 1 353 ? 5.888 -8.662 5.409 1.00 88.19 353 TRP A O 1
ATOM 2842 N N . PRO A 1 354 ? 7.282 -10.315 4.772 1.00 80.75 354 PRO A N 1
ATOM 2843 C CA . PRO A 1 354 ? 8.221 -10.068 5.853 1.00 80.75 354 PRO A CA 1
ATOM 2844 C C . PRO A 1 354 ? 8.848 -8.680 5.709 1.00 80.75 354 PRO A C 1
ATOM 2846 O O . PRO A 1 354 ? 9.107 -8.196 4.610 1.00 80.75 354 PRO A O 1
ATOM 2849 N N . LYS A 1 355 ? 9.129 -8.049 6.851 1.00 73.94 355 LYS A N 1
ATOM 2850 C CA . LYS A 1 355 ? 10.007 -6.880 6.895 1.00 73.94 355 LYS A CA 1
ATOM 2851 C C . LYS A 1 355 ? 11.444 -7.392 6.896 1.00 73.94 355 LYS A C 1
ATOM 2853 O O . LYS A 1 355 ? 12.024 -7.592 7.961 1.00 73.94 355 LYS A O 1
ATOM 2858 N N . ASP A 1 356 ? 11.990 -7.661 5.721 1.00 66.69 356 ASP A N 1
ATOM 2859 C CA . ASP A 1 356 ? 13.376 -8.082 5.553 1.00 66.69 356 ASP A CA 1
ATOM 2860 C C . ASP A 1 356 ? 14.095 -7.274 4.461 1.00 66.69 356 ASP A C 1
ATOM 2862 O O . ASP A 1 356 ? 13.589 -6.274 3.967 1.00 66.69 356 ASP A O 1
ATOM 2866 N N . ARG A 1 357 ? 15.354 -7.649 4.218 1.00 66.00 357 ARG A N 1
ATOM 2867 C CA . ARG A 1 357 ? 16.500 -6.840 3.760 1.00 66.00 357 ARG A CA 1
ATOM 2868 C C . ARG A 1 357 ? 16.255 -5.855 2.613 1.00 66.00 357 ARG A C 1
ATOM 2870 O O . ARG A 1 357 ? 16.984 -4.868 2.553 1.00 66.00 357 ARG A O 1
ATOM 2877 N N . ILE A 1 358 ? 15.276 -6.102 1.743 1.00 82.38 358 ILE A N 1
ATOM 2878 C CA . ILE A 1 358 ? 14.946 -5.189 0.648 1.00 82.38 358 ILE A CA 1
ATOM 2879 C C . ILE A 1 358 ? 13.579 -4.517 0.769 1.00 82.38 358 ILE A C 1
ATOM 2881 O O . ILE A 1 358 ? 13.457 -3.397 0.306 1.00 82.38 358 ILE A O 1
ATOM 2885 N N . TRP A 1 359 ? 12.575 -5.114 1.413 1.00 86.81 359 TRP A N 1
ATOM 2886 C CA . TRP A 1 359 ? 11.223 -4.550 1.438 1.00 86.81 359 TRP A CA 1
ATOM 2887 C C . TRP A 1 359 ? 11.035 -3.602 2.621 1.00 86.81 359 TRP A C 1
ATOM 2889 O O . TRP A 1 359 ? 11.055 -3.996 3.791 1.00 86.81 359 TRP A O 1
ATOM 2899 N N . SER A 1 360 ? 10.785 -2.336 2.314 1.00 88.94 360 SER A N 1
ATOM 2900 C CA . SER A 1 360 ? 10.282 -1.355 3.266 1.00 88.94 360 SER A CA 1
ATOM 2901 C C . SER A 1 360 ? 8.867 -0.937 2.885 1.00 88.94 360 SER A C 1
ATOM 2903 O O . SER A 1 360 ? 8.466 -1.031 1.732 1.00 88.94 360 SER A O 1
ATOM 2905 N N . PHE A 1 361 ? 8.083 -0.539 3.880 1.00 88.69 361 PHE A N 1
ATOM 2906 C CA . PHE A 1 361 ? 6.689 -0.139 3.718 1.00 88.69 361 PHE A CA 1
ATOM 2907 C C . PHE A 1 361 ? 6.510 1.200 4.421 1.00 88.69 361 PHE A C 1
ATOM 2909 O O . PHE A 1 361 ? 7.128 1.422 5.473 1.00 88.69 361 PHE A O 1
ATOM 2916 N N . LYS A 1 362 ? 5.670 2.070 3.859 1.00 83.94 362 LYS A N 1
ATOM 2917 C CA . LYS A 1 362 ? 5.342 3.360 4.471 1.00 83.94 362 LYS A CA 1
ATOM 2918 C C . LYS A 1 362 ? 4.705 3.144 5.844 1.00 83.94 362 LYS A C 1
ATOM 2920 O O . LYS A 1 362 ? 3.956 2.191 6.057 1.00 83.94 362 LYS A O 1
ATOM 2925 N N . SER A 1 363 ? 5.038 4.016 6.792 1.00 71.25 363 SER A N 1
ATOM 2926 C CA . SER A 1 363 ? 4.471 3.981 8.145 1.00 71.25 363 SER A CA 1
ATOM 2927 C C . SER A 1 363 ? 3.007 4.416 8.163 1.00 71.25 363 SER A C 1
ATOM 2929 O O . SER A 1 363 ? 2.232 3.871 8.943 1.00 71.25 363 SER A O 1
ATOM 2931 N N . SER A 1 364 ? 2.630 5.361 7.297 1.00 73.44 364 SER A N 1
ATOM 2932 C CA . SER A 1 364 ? 1.253 5.808 7.100 1.00 73.44 364 SER A CA 1
ATOM 2933 C C . SER A 1 364 ? 0.683 5.226 5.808 1.00 73.44 364 SER A C 1
ATOM 2935 O O . SER A 1 364 ? 1.155 5.492 4.701 1.00 73.44 364 SER A O 1
ATOM 2937 N N . MET A 1 365 ? -0.349 4.401 5.955 1.00 76.19 365 MET A N 1
ATOM 2938 C CA . MET A 1 365 ? -1.071 3.815 4.834 1.00 76.19 365 MET A CA 1
ATOM 2939 C C . MET A 1 365 ? -2.167 4.798 4.413 1.00 76.19 365 MET A C 1
ATOM 2941 O O . MET A 1 365 ? -3.155 4.947 5.122 1.00 76.19 365 MET A O 1
ATOM 2945 N N . LYS A 1 366 ? -1.961 5.514 3.302 1.00 86.25 366 LYS A N 1
ATOM 2946 C CA . LYS A 1 366 ? -2.954 6.456 2.744 1.00 86.25 366 LYS A CA 1
ATOM 2947 C C . LYS A 1 366 ? -3.800 5.825 1.640 1.00 86.25 366 LYS A C 1
ATOM 2949 O O . LYS A 1 366 ? -4.994 6.084 1.544 1.00 86.25 366 LYS A O 1
ATOM 2954 N N . VAL A 1 367 ? -3.170 4.995 0.815 1.00 90.25 367 VAL A N 1
ATOM 2955 C CA . VAL A 1 367 ? -3.801 4.265 -0.286 1.00 90.25 367 VAL A CA 1
ATOM 2956 C C . VAL A 1 367 ? -3.373 2.805 -0.194 1.00 90.25 367 VAL A C 1
ATOM 2958 O O . VAL A 1 367 ? -2.219 2.508 0.125 1.00 90.25 367 VAL A O 1
ATOM 2961 N N . VAL A 1 368 ? -4.314 1.901 -0.445 1.00 91.44 368 VAL A N 1
ATOM 2962 C CA . VAL A 1 368 ? -4.084 0.464 -0.593 1.00 91.44 368 VAL A CA 1
ATOM 2963 C C . VAL A 1 368 ? -4.498 0.023 -1.987 1.00 91.44 368 VAL A C 1
ATOM 2965 O O . VAL A 1 368 ? -5.430 0.563 -2.573 1.00 91.44 368 VAL A O 1
ATOM 2968 N N . GLY A 1 369 ? -3.799 -0.961 -2.522 1.00 93.44 369 GLY A N 1
ATOM 2969 C CA . GLY A 1 369 ? -4.015 -1.491 -3.856 1.00 93.44 369 GLY A CA 1
ATOM 2970 C C . GLY A 1 369 ? -2.946 -2.527 -4.147 1.00 93.44 369 GLY A C 1
ATOM 2971 O O . GLY A 1 369 ? -1.757 -2.286 -3.929 1.00 93.44 369 GLY A O 1
ATOM 2972 N N . SER A 1 370 ? -3.371 -3.706 -4.586 1.00 95.44 370 SER A N 1
ATOM 2973 C CA . SER A 1 370 ? -2.456 -4.747 -5.033 1.00 95.44 370 SER A CA 1
ATOM 2974 C C . SER A 1 370 ? -3.182 -5.743 -5.943 1.00 95.44 370 SER A C 1
ATOM 2976 O O . SER A 1 370 ? -4.398 -5.922 -5.809 1.00 95.44 370 SER A O 1
ATOM 2978 N N . PRO A 1 371 ? -2.449 -6.513 -6.765 1.00 95.88 371 PRO A N 1
ATOM 2979 C CA . PRO A 1 371 ? -3.055 -7.579 -7.561 1.00 95.88 371 PRO A CA 1
ATOM 2980 C C . PRO A 1 371 ? -3.653 -8.702 -6.698 1.00 95.88 371 PRO A C 1
ATOM 2982 O O . PRO A 1 371 ? -4.551 -9.417 -7.138 1.00 95.88 371 PRO A O 1
ATOM 2985 N N . MET A 1 372 ? -3.172 -8.867 -5.459 1.00 93.00 372 MET A N 1
ATOM 2986 C CA . MET A 1 372 ? -3.732 -9.820 -4.496 1.00 93.00 372 MET A CA 1
ATOM 2987 C C . MET A 1 372 ? -5.103 -9.355 -4.005 1.00 93.00 372 MET A C 1
ATOM 2989 O O . MET A 1 372 ? -6.017 -10.170 -3.892 1.00 93.00 372 MET A O 1
ATOM 2993 N N . LEU A 1 373 ? -5.257 -8.055 -3.741 1.00 90.00 373 LEU A N 1
ATOM 2994 C CA . LEU A 1 373 ? -6.544 -7.466 -3.387 1.00 90.00 373 LEU A CA 1
ATOM 2995 C C . LEU A 1 373 ? -7.523 -7.583 -4.558 1.00 90.00 373 LEU A C 1
ATOM 2997 O O . LEU A 1 373 ? -8.653 -8.024 -4.363 1.00 90.00 373 LEU A O 1
ATOM 3001 N N . ASP A 1 374 ? -7.078 -7.273 -5.776 1.00 91.38 374 ASP A N 1
ATOM 3002 C CA . ASP A 1 374 ? -7.911 -7.401 -6.973 1.00 91.38 374 ASP A CA 1
ATOM 3003 C C . ASP A 1 374 ? -8.392 -8.832 -7.201 1.00 91.38 374 ASP A C 1
ATOM 3005 O O . ASP A 1 374 ? -9.567 -9.035 -7.507 1.00 91.38 374 ASP A O 1
ATOM 3009 N N . ALA A 1 375 ? -7.519 -9.825 -7.015 1.00 88.38 375 ALA A N 1
ATOM 3010 C CA . ALA A 1 375 ? -7.885 -11.234 -7.119 1.00 88.38 375 ALA A CA 1
ATOM 3011 C C . ALA A 1 375 ? -9.030 -11.592 -6.153 1.00 88.38 375 ALA A C 1
ATOM 3013 O O . ALA A 1 375 ? -9.995 -12.246 -6.547 1.00 88.38 375 ALA A O 1
ATOM 3014 N N . VAL A 1 376 ? -8.980 -11.097 -4.911 1.00 85.75 376 VAL A N 1
ATOM 3015 C CA . VAL A 1 376 ? -10.048 -11.310 -3.922 1.00 85.75 376 VAL A CA 1
ATOM 3016 C C . VAL A 1 376 ? -11.335 -10.580 -4.315 1.00 85.75 376 VAL A C 1
ATOM 3018 O O . VAL A 1 376 ? -12.400 -11.198 -4.314 1.00 85.75 376 VAL A O 1
ATOM 3021 N N . LEU A 1 377 ? -11.251 -9.298 -4.687 1.00 81.88 377 LEU A N 1
ATOM 3022 C CA . LEU A 1 377 ? -12.417 -8.480 -5.055 1.00 81.88 377 LEU A CA 1
ATOM 3023 C C . LEU A 1 377 ? -13.175 -9.054 -6.256 1.00 81.88 377 LEU A C 1
ATOM 3025 O O . LEU A 1 377 ? -14.404 -9.065 -6.267 1.00 81.88 377 LEU A O 1
ATOM 3029 N N . HIS A 1 378 ? -12.446 -9.582 -7.237 1.00 84.44 378 HIS A N 1
ATOM 3030 C CA . HIS A 1 378 ? -13.020 -10.138 -8.462 1.00 84.44 378 HIS A CA 1
ATOM 3031 C C . HIS A 1 378 ? -13.263 -11.651 -8.384 1.00 84.44 378 HIS A C 1
ATOM 3033 O O . HIS A 1 378 ? -13.650 -12.250 -9.386 1.00 84.44 378 HIS A O 1
ATOM 3039 N N . LYS A 1 379 ? -13.032 -12.283 -7.221 1.00 84.38 379 LYS A N 1
ATOM 3040 C CA . LYS A 1 379 ? -13.112 -13.746 -7.032 1.00 84.38 379 LYS A CA 1
ATOM 3041 C C . LYS A 1 379 ? -12.328 -14.515 -8.108 1.00 84.38 379 LYS A C 1
ATOM 3043 O O . LYS A 1 379 ? -12.769 -15.552 -8.601 1.00 84.38 379 LYS A O 1
ATOM 3048 N N . ALA A 1 380 ? -11.170 -13.982 -8.480 1.00 88.50 380 ALA A N 1
ATOM 3049 C CA . ALA A 1 380 ? -10.324 -14.467 -9.558 1.00 88.50 380 ALA A CA 1
ATOM 3050 C C . ALA A 1 380 ? -8.956 -14.910 -9.026 1.00 88.50 380 ALA A C 1
ATOM 3052 O O . ALA A 1 380 ? -8.587 -14.658 -7.880 1.00 88.50 380 ALA A O 1
ATOM 3053 N N . THR A 1 381 ? -8.173 -15.572 -9.875 1.00 89.69 381 THR A N 1
ATOM 3054 C CA . THR A 1 381 ? -6.746 -15.768 -9.605 1.00 89.69 381 THR A CA 1
ATOM 3055 C C . THR A 1 381 ? -5.973 -14.496 -9.932 1.00 89.69 381 THR A C 1
ATOM 3057 O O . THR A 1 381 ? -6.421 -13.679 -10.736 1.00 89.69 381 THR A O 1
ATOM 3060 N N . ILE A 1 382 ? -4.771 -14.370 -9.372 1.00 91.94 382 ILE A N 1
ATOM 3061 C CA . ILE A 1 382 ? -3.822 -13.327 -9.773 1.00 91.94 382 ILE A CA 1
ATOM 3062 C C . ILE A 1 382 ? -3.584 -13.389 -11.287 1.00 91.94 382 ILE A C 1
ATOM 3064 O O . ILE A 1 382 ? -3.587 -14.470 -11.885 1.00 91.94 382 ILE A O 1
ATOM 3068 N N . ASP A 1 383 ? -3.390 -12.216 -11.889 1.00 94.62 383 ASP A N 1
ATOM 3069 C CA . ASP A 1 383 ? -3.186 -12.070 -13.323 1.00 94.62 383 ASP A CA 1
ATOM 3070 C C . ASP A 1 383 ? -2.009 -12.927 -13.826 1.00 94.62 383 ASP A C 1
ATOM 3072 O O . ASP A 1 383 ? -0.872 -12.834 -13.344 1.00 94.62 383 ASP A O 1
ATOM 3076 N N . LYS A 1 384 ? -2.302 -13.797 -14.798 1.00 94.62 384 LYS A N 1
ATOM 3077 C CA . LYS A 1 384 ? -1.343 -14.772 -15.325 1.00 94.62 384 LYS A CA 1
ATOM 3078 C C . LYS A 1 384 ? -0.250 -14.111 -16.155 1.00 94.62 384 LYS A C 1
ATOM 3080 O O . LYS A 1 384 ? 0.875 -14.601 -16.132 1.00 94.62 384 LYS A O 1
ATOM 3085 N N . GLU A 1 385 ? -0.557 -13.028 -16.863 1.00 95.69 385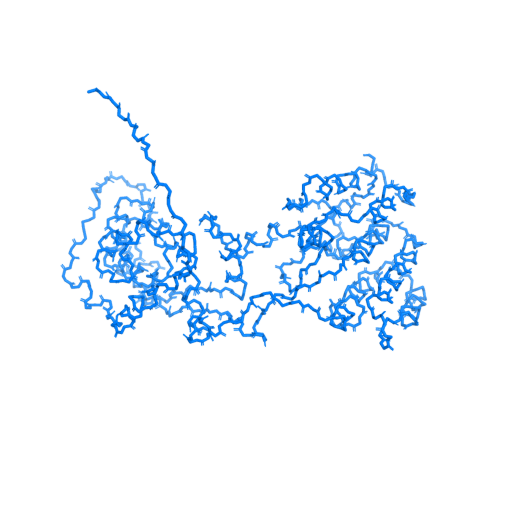 GLU A N 1
ATOM 3086 C CA . GLU A 1 385 ? 0.408 -12.287 -17.677 1.00 95.69 385 GLU A CA 1
ATOM 3087 C C . GLU A 1 385 ? 1.432 -11.603 -16.765 1.00 95.69 385 GLU A C 1
ATOM 3089 O O . GLU A 1 385 ? 2.644 -11.737 -16.966 1.00 95.69 385 GLU A O 1
ATOM 3094 N N . MET A 1 386 ? 0.950 -10.980 -15.683 1.00 96.25 386 MET A N 1
ATOM 3095 C CA . MET A 1 386 ? 1.813 -10.374 -14.671 1.00 96.25 386 MET A CA 1
ATOM 3096 C C . MET A 1 386 ? 2.812 -11.391 -14.107 1.00 96.25 386 MET A C 1
ATOM 3098 O O . MET A 1 386 ? 4.024 -11.152 -14.102 1.00 96.25 386 MET A O 1
ATOM 3102 N N . VAL A 1 387 ? 2.296 -12.531 -13.638 1.00 95.69 387 VAL A N 1
ATOM 3103 C CA . VAL A 1 387 ? 3.087 -13.609 -13.035 1.00 95.69 387 VAL A CA 1
ATOM 3104 C C . VAL A 1 387 ? 4.041 -14.230 -14.050 1.00 95.69 387 VAL A C 1
ATOM 3106 O O . VAL A 1 387 ? 5.193 -14.509 -13.716 1.00 95.69 387 VAL A O 1
ATOM 3109 N N . HIS A 1 388 ? 3.583 -14.451 -15.283 1.00 95.81 388 HIS A N 1
ATOM 3110 C CA . HIS A 1 388 ? 4.396 -15.031 -16.343 1.00 95.81 388 HIS A CA 1
ATOM 3111 C C . HIS A 1 388 ? 5.618 -14.160 -16.638 1.00 95.81 388 HIS A C 1
ATOM 3113 O O . HIS A 1 388 ? 6.733 -14.682 -16.648 1.00 95.81 388 HIS A O 1
ATOM 3119 N N . TRP A 1 389 ? 5.437 -12.846 -16.789 1.00 96.12 389 TRP A N 1
ATOM 3120 C CA . TRP A 1 389 ? 6.553 -11.929 -17.015 1.00 96.12 389 TRP A CA 1
ATOM 3121 C C . TRP A 1 389 ? 7.552 -11.962 -15.852 1.00 96.12 389 TRP A C 1
ATOM 3123 O O . TRP A 1 389 ? 8.743 -12.165 -16.072 1.00 96.12 389 TRP A O 1
ATOM 3133 N N . LEU A 1 390 ? 7.076 -11.870 -14.603 1.00 95.31 390 LEU A N 1
ATOM 3134 C CA . LEU A 1 390 ? 7.946 -11.930 -13.422 1.00 95.31 390 LEU A CA 1
ATOM 3135 C C . LEU A 1 390 ? 8.737 -13.246 -13.346 1.00 95.31 390 LEU A C 1
ATOM 3137 O O . LEU A 1 390 ? 9.892 -13.229 -12.942 1.00 95.31 390 LEU A O 1
ATOM 3141 N N . LYS A 1 391 ? 8.153 -14.381 -13.749 1.00 93.81 391 LYS A N 1
ATOM 3142 C CA . LYS A 1 391 ? 8.824 -15.693 -13.725 1.00 93.81 391 LYS A CA 1
ATOM 3143 C C . LYS A 1 391 ? 9.928 -15.844 -14.772 1.00 93.81 391 LYS A C 1
ATOM 3145 O O . LYS A 1 391 ? 10.918 -16.511 -14.487 1.00 93.81 391 LYS A O 1
ATOM 3150 N N . HIS A 1 392 ? 9.748 -15.273 -15.962 1.00 93.00 392 HIS A N 1
ATOM 3151 C CA . HIS A 1 392 ? 10.598 -15.571 -17.125 1.00 93.00 392 HIS A CA 1
ATOM 3152 C C . HIS A 1 392 ? 11.529 -14.429 -17.526 1.00 93.00 392 HIS A C 1
ATOM 3154 O O . HIS A 1 392 ? 12.425 -14.621 -18.346 1.00 93.00 392 HIS A O 1
ATOM 3160 N N . ARG A 1 393 ? 11.345 -13.238 -16.959 1.00 91.50 393 ARG A N 1
ATOM 3161 C CA . ARG A 1 393 ? 12.217 -12.098 -17.228 1.00 91.50 393 ARG A CA 1
ATOM 3162 C C . ARG A 1 393 ? 13.673 -12.385 -16.791 1.00 91.50 393 ARG A C 1
ATOM 3164 O O . ARG A 1 393 ? 13.889 -12.912 -15.695 1.00 91.50 393 ARG A O 1
ATOM 3171 N N . PRO A 1 394 ? 14.684 -12.003 -17.591 1.00 86.94 394 PRO A N 1
ATOM 3172 C CA . PRO A 1 394 ? 16.082 -12.326 -17.309 1.00 86.94 394 PRO A CA 1
ATOM 3173 C C . PRO A 1 394 ? 16.629 -11.536 -16.106 1.00 86.94 394 PRO A C 1
ATOM 3175 O O . PRO A 1 394 ? 16.256 -10.368 -15.920 1.00 86.94 394 PRO A O 1
ATOM 3178 N N . PRO A 1 395 ? 17.521 -12.123 -15.283 1.00 84.44 395 PRO A N 1
ATOM 3179 C CA . PRO A 1 395 ? 18.263 -11.374 -14.275 1.00 84.44 395 PRO A CA 1
ATOM 3180 C C . PRO A 1 395 ? 19.279 -10.456 -14.969 1.00 84.44 395 PRO A C 1
ATOM 3182 O O . PRO A 1 395 ? 20.086 -10.917 -15.767 1.00 84.44 395 PRO A O 1
ATOM 3185 N N . ILE A 1 396 ? 19.227 -9.157 -14.673 1.00 85.31 396 ILE A N 1
ATOM 3186 C CA . ILE A 1 396 ? 20.118 -8.144 -15.275 1.00 85.31 396 ILE A CA 1
ATOM 3187 C C . ILE A 1 396 ? 21.230 -7.681 -14.326 1.00 85.31 396 ILE A C 1
ATOM 3189 O O . ILE A 1 396 ? 22.171 -7.017 -14.743 1.00 85.31 396 ILE A O 1
ATOM 3193 N N . TYR A 1 397 ? 21.132 -8.038 -13.046 1.00 83.44 397 TYR A N 1
ATOM 3194 C CA . TYR A 1 397 ? 22.132 -7.746 -12.030 1.00 83.44 397 TYR A CA 1
ATOM 3195 C C . TYR A 1 397 ? 22.223 -8.917 -11.058 1.00 83.44 397 TYR A C 1
ATOM 3197 O O . TYR A 1 397 ? 21.204 -9.465 -10.634 1.00 83.44 397 TYR A O 1
ATOM 3205 N N . GLN A 1 398 ? 23.449 -9.292 -10.706 1.00 77.00 398 GLN A N 1
ATOM 3206 C CA . GLN A 1 398 ? 23.730 -10.345 -9.742 1.00 77.00 398 GLN A CA 1
ATOM 3207 C C . GLN A 1 398 ? 24.861 -9.876 -8.829 1.00 77.00 398 GLN A C 1
ATOM 3209 O O . GLN A 1 398 ? 26.030 -9.890 -9.209 1.00 77.00 398 GLN A O 1
ATOM 3214 N N . ALA A 1 399 ? 24.522 -9.431 -7.619 1.00 73.50 399 ALA A N 1
ATOM 3215 C CA . ALA A 1 399 ? 25.526 -9.211 -6.589 1.00 73.50 399 ALA A CA 1
ATOM 3216 C C . ALA A 1 399 ? 25.994 -10.547 -6.002 1.00 73.50 399 ALA A C 1
ATOM 3218 O O . ALA A 1 399 ? 25.257 -11.529 -5.965 1.00 73.50 399 ALA A O 1
ATOM 3219 N N . MET A 1 400 ? 27.199 -10.541 -5.428 1.00 67.31 400 MET A N 1
ATOM 3220 C CA . MET A 1 400 ? 27.784 -11.668 -4.686 1.00 67.31 400 MET A CA 1
ATOM 3221 C C . MET A 1 400 ? 26.805 -12.297 -3.670 1.00 67.31 400 MET A C 1
ATOM 3223 O O . MET A 1 400 ? 26.782 -13.512 -3.483 1.00 67.31 400 MET A O 1
ATOM 3227 N N . TRP A 1 401 ? 25.952 -11.470 -3.059 1.00 65.44 401 TRP A N 1
ATOM 3228 C CA . TRP A 1 401 ? 24.995 -11.847 -2.013 1.00 65.44 401 TRP A CA 1
ATOM 3229 C C . TRP A 1 401 ? 23.582 -12.171 -2.527 1.00 65.44 401 TRP A C 1
ATOM 3231 O O . TRP A 1 401 ? 22.716 -12.488 -1.715 1.00 65.44 401 TRP A O 1
ATOM 3241 N N . ASP A 1 402 ? 23.342 -12.091 -3.842 1.00 64.38 402 ASP A N 1
ATOM 3242 C CA . ASP A 1 402 ? 22.056 -12.427 -4.484 1.00 64.38 402 ASP A CA 1
ATOM 3243 C C . ASP A 1 402 ? 21.895 -13.940 -4.757 1.00 64.38 402 ASP A C 1
ATOM 3245 O O . ASP A 1 402 ? 20.840 -14.377 -5.229 1.00 64.38 402 ASP A O 1
ATOM 3249 N N . SER A 1 403 ? 22.943 -14.716 -4.445 1.00 57.59 403 SER A N 1
ATOM 3250 C CA . SER A 1 403 ? 23.122 -16.144 -4.742 1.00 57.59 403 SER A CA 1
ATOM 3251 C C . SER A 1 403 ? 22.270 -17.089 -3.910 1.00 57.59 403 SER A C 1
ATOM 3253 O O . SER A 1 403 ? 22.117 -16.905 -2.676 1.00 57.59 403 SER A O 1
#